Protein AF-A0A3S2PU62-F1 (afdb_monomer_lite)

InterPro domains:
  IPR001392 Clathrin adaptor, mu subunit [PR00314] (13-33)
  IPR001392 Clathrin adaptor, mu subunit [PR00314] (100-127)
  IPR001392 Clathrin adaptor, mu subunit [PR00314] (159-187)
  IPR001392 Clathrin adaptor, mu subunit [PR00314] (233-260)
  IPR001392 Clathrin adaptor, mu subunit [PR00314] (302-317)
  IPR001392 Clathrin adaptor, mu subunit [PR00314] (342-353)
  IPR002110 Ankyrin repeat [PF12796] (490-566)
  IPR002110 Ankyrin repeat [PS50088] (511-543)
  IPR002110 Ankyrin repeat [SM00248] (479-507)
  IPR002110 Ankyrin repeat [SM00248] (511-540)
  IPR002110 Ankyrin repeat [SM00248] (544-573)
  IPR011012 Longin-like domain superfamily [SSF64356] (4-139)
  IPR018240 Clathrin adaptor, mu subunit, conserved site [PS00990] (157-177)
  IPR022775 AP complex, mu/sigma subunit [PF01217] (5-133)
  IPR028565 Mu homology domain [PF00928] (157-422)
  IPR028565 Mu homology domain [PS51072] (168-421)
  IPR036168 AP-2 complex subunit mu, C-terminal superfamily [SSF49447] (157-421)
  IPR036770 Ankyrin repeat-containing domain superfamily [G3DSA:1.25.40.20] (440-600)
  IPR036770 Ankyrin repeat-containing domain superfamily [SSF48403] (446-599)
  IPR050431 Adaptor complexes medium subunit [PTHR10529] (3-421)

Structure (mmCIF, N/CA/C/O backbone):
data_AF-A0A3S2PU62-F1
#
_entry.id   AF-A0A3S2PU62-F1
#
loop_
_atom_site.group_PDB
_atom_site.id
_atom_site.type_symbol
_atom_site.label_atom_id
_atom_site.label_alt_id
_atom_site.label_comp_id
_atom_site.label_asym_id
_atom_site.label_entity_id
_atom_site.label_seq_id
_atom_site.pdbx_PDB_ins_code
_atom_site.Cartn_x
_atom_site.Cartn_y
_atom_site.Cartn_z
_atom_site.occupancy
_atom_site.B_iso_or_equiv
_atom_site.auth_seq_id
_atom_site.auth_comp_id
_atom_site.auth_asym_id
_atom_site.auth_atom_id
_atom_site.pdbx_PDB_model_num
ATOM 1 N N . MET A 1 1 ? 22.203 -14.698 10.685 1.00 58.28 1 MET A N 1
ATOM 2 C CA . MET A 1 1 ? 23.082 -13.552 11.015 1.00 58.28 1 MET A CA 1
ATOM 3 C C . MET A 1 1 ? 22.561 -12.357 10.232 1.00 58.28 1 MET A C 1
ATOM 5 O O . MET A 1 1 ? 22.184 -12.578 9.092 1.00 58.28 1 MET A O 1
ATOM 9 N N . SER A 1 2 ? 22.424 -11.178 10.844 1.00 74.69 2 SER A N 1
ATOM 10 C CA . SER A 1 2 ? 21.531 -10.126 10.309 1.00 74.69 2 SER A CA 1
ATOM 11 C C . SER A 1 2 ? 22.287 -8.848 9.934 1.00 74.69 2 SER A C 1
ATOM 13 O O . SER A 1 2 ? 22.569 -8.650 8.761 1.00 74.69 2 SER A O 1
ATOM 15 N N . ALA A 1 3 ? 22.703 -8.029 10.900 1.00 87.19 3 ALA A N 1
ATOM 16 C CA . ALA A 1 3 ? 23.486 -6.814 10.643 1.00 87.19 3 ALA A CA 1
ATOM 17 C C . ALA A 1 3 ? 24.893 -6.918 11.259 1.00 87.19 3 ALA A C 1
ATOM 19 O O . ALA A 1 3 ? 25.110 -7.693 12.197 1.00 87.19 3 ALA A O 1
ATOM 20 N N . SER A 1 4 ? 25.856 -6.203 10.678 1.00 91.94 4 SER A N 1
ATOM 21 C CA . SER A 1 4 ? 27.205 -5.977 11.215 1.00 91.94 4 SER A CA 1
ATOM 22 C C . SER A 1 4 ? 27.259 -4.657 11.971 1.00 91.94 4 SER A C 1
ATOM 24 O O . SER A 1 4 ? 27.594 -4.624 13.154 1.00 91.94 4 SER A O 1
ATOM 26 N N . ALA A 1 5 ? 26.855 -3.590 11.289 1.00 94.44 5 ALA A N 1
ATOM 27 C CA . ALA A 1 5 ? 26.723 -2.258 11.838 1.00 94.44 5 ALA A CA 1
ATOM 28 C C . ALA A 1 5 ? 25.449 -1.604 11.296 1.00 94.44 5 ALA A C 1
ATOM 30 O O . ALA A 1 5 ? 24.944 -1.976 10.233 1.00 94.44 5 ALA A O 1
ATOM 31 N N . ILE A 1 6 ? 24.926 -0.651 12.058 1.00 95.69 6 ILE A N 1
ATOM 32 C CA . ILE A 1 6 ? 23.770 0.165 11.698 1.00 95.69 6 ILE A CA 1
ATOM 33 C C . ILE A 1 6 ? 24.201 1.625 11.724 1.00 95.69 6 ILE A C 1
ATOM 35 O O . ILE A 1 6 ? 24.865 2.073 12.658 1.00 95.69 6 ILE A O 1
ATOM 39 N N . PHE A 1 7 ? 23.815 2.357 10.690 1.00 96.19 7 PHE A N 1
ATOM 40 C CA . PHE A 1 7 ? 24.093 3.770 10.501 1.00 96.19 7 PHE A CA 1
ATOM 41 C C . PHE A 1 7 ? 22.778 4.509 10.290 1.00 96.19 7 PHE A C 1
ATOM 43 O O . PHE A 1 7 ? 21.889 4.017 9.595 1.00 96.19 7 PHE A O 1
ATOM 50 N N . VAL A 1 8 ? 22.676 5.704 10.859 1.00 96.31 8 VAL A N 1
ATOM 51 C CA . VAL A 1 8 ? 21.640 6.677 10.515 1.00 96.31 8 VAL A CA 1
ATOM 52 C C . VAL A 1 8 ? 22.343 7.854 9.856 1.00 96.31 8 VAL A C 1
ATOM 54 O O . VAL A 1 8 ? 23.250 8.442 10.451 1.00 96.31 8 VAL A O 1
ATOM 57 N N . LEU A 1 9 ? 21.963 8.158 8.620 1.00 95.75 9 LEU A N 1
ATOM 58 C CA . LEU A 1 9 ? 22.548 9.214 7.802 1.00 95.75 9 LEU A CA 1
ATOM 59 C C . LEU A 1 9 ? 21.523 10.318 7.535 1.00 95.75 9 LEU A C 1
ATOM 61 O O . LEU A 1 9 ? 20.321 10.050 7.494 1.00 95.75 9 LEU A O 1
ATOM 65 N N . ASP A 1 10 ? 22.011 11.531 7.294 1.00 94.81 10 ASP A N 1
ATOM 66 C CA . ASP A 1 10 ? 21.214 12.629 6.741 1.00 94.81 10 ASP A CA 1
ATOM 67 C C . ASP A 1 10 ? 21.000 12.473 5.217 1.00 94.81 10 ASP A C 1
ATOM 69 O O . ASP A 1 10 ? 21.518 11.554 4.574 1.00 94.81 10 ASP A O 1
ATOM 73 N N . LEU A 1 11 ? 20.269 13.410 4.600 1.00 92.50 11 LEU A N 1
ATOM 74 C CA . LEU A 1 11 ? 20.054 13.433 3.144 1.00 92.50 11 LEU A CA 1
ATOM 75 C C . LEU A 1 11 ? 21.335 13.622 2.314 1.00 92.50 11 LEU A C 1
ATOM 77 O O . LEU A 1 11 ? 21.320 13.342 1.117 1.00 92.50 11 LEU A O 1
ATOM 81 N N . LYS A 1 12 ? 22.422 14.113 2.919 1.00 91.50 12 LYS A N 1
ATOM 82 C CA . LYS A 1 12 ? 23.720 14.333 2.265 1.00 91.50 12 LYS A CA 1
ATOM 83 C C . LYS A 1 12 ? 24.642 13.116 2.395 1.00 91.50 12 LYS A C 1
ATOM 85 O O . LYS A 1 12 ? 25.729 13.126 1.822 1.00 91.50 12 LYS A O 1
ATOM 90 N N . GLY A 1 13 ? 24.229 12.083 3.132 1.00 90.00 13 GLY A N 1
ATOM 91 C CA . GLY A 1 13 ? 25.027 10.893 3.413 1.00 90.00 13 GLY A CA 1
ATOM 92 C C . GLY A 1 13 ? 25.980 11.036 4.604 1.00 90.00 13 GLY A C 1
ATOM 93 O O . GLY A 1 13 ? 26.817 10.161 4.812 1.00 90.00 13 GLY A O 1
ATOM 94 N N . LYS A 1 14 ? 25.877 12.104 5.405 1.00 93.75 14 LYS A N 1
ATOM 95 C CA . LYS A 1 14 ? 26.666 12.273 6.631 1.00 93.75 14 LYS A CA 1
ATOM 96 C C . LYS A 1 14 ? 26.110 11.375 7.732 1.00 93.75 14 LYS A C 1
ATOM 98 O O . LYS A 1 14 ? 24.913 11.377 8.004 1.00 93.75 14 LYS A O 1
ATOM 103 N N . VAL A 1 15 ? 26.998 10.660 8.419 1.00 95.44 15 VAL A N 1
ATOM 104 C CA . VAL A 1 15 ? 26.646 9.826 9.574 1.00 95.44 15 VAL A CA 1
ATOM 105 C C . VAL A 1 15 ? 26.226 10.703 10.757 1.00 95.44 15 VAL A C 1
ATOM 107 O O . VAL A 1 15 ? 27.033 11.477 11.273 1.00 95.44 15 VAL A O 1
ATOM 110 N N . LEU A 1 16 ? 24.974 10.561 11.199 1.00 94.06 16 LEU A N 1
ATOM 111 C CA . LEU A 1 16 ? 24.447 11.186 12.416 1.00 94.06 16 LEU A CA 1
ATOM 112 C C . LEU A 1 16 ? 24.766 10.336 13.647 1.00 94.06 16 LEU A C 1
ATOM 114 O O . LEU A 1 16 ? 25.272 10.837 14.646 1.00 94.06 16 LEU A O 1
ATOM 118 N N . ILE A 1 17 ? 24.506 9.032 13.551 1.00 95.00 17 ILE A N 1
ATOM 119 C CA . ILE A 1 17 ? 24.846 8.046 14.574 1.00 95.00 17 ILE A CA 1
ATOM 120 C C . ILE A 1 17 ? 25.213 6.723 13.906 1.00 95.00 17 ILE A C 1
ATOM 122 O O . ILE A 1 17 ? 24.682 6.369 12.850 1.00 95.00 17 ILE A O 1
ATOM 126 N N . CYS A 1 18 ? 26.142 5.988 14.509 1.00 94.75 18 CYS A N 1
ATOM 127 C CA . CYS A 1 18 ? 26.511 4.660 14.045 1.00 94.75 18 CYS A CA 1
ATOM 128 C C . CYS A 1 18 ? 26.731 3.716 15.219 1.00 94.75 18 CYS A C 1
ATOM 130 O O . CYS A 1 18 ? 27.251 4.108 16.263 1.00 94.75 18 CYS A O 1
ATOM 132 N N . ARG A 1 19 ? 26.366 2.450 15.029 1.00 94.88 19 ARG A N 1
ATOM 133 C CA . ARG A 1 19 ? 26.606 1.392 16.001 1.00 94.88 19 ARG A CA 1
ATOM 134 C C . ARG A 1 19 ? 27.175 0.165 15.317 1.00 94.88 19 ARG A C 1
ATOM 136 O O . ARG A 1 19 ? 26.592 -0.359 14.373 1.00 94.88 19 ARG A O 1
ATOM 143 N N . ASN A 1 20 ? 28.325 -0.287 15.808 1.00 94.44 20 ASN A N 1
ATOM 144 C CA . ASN A 1 20 ? 28.959 -1.522 15.373 1.00 94.44 20 ASN A CA 1
ATOM 145 C C . ASN A 1 20 ? 28.628 -2.653 16.348 1.00 94.44 20 ASN A C 1
ATOM 147 O O . ASN A 1 20 ? 28.893 -2.512 17.539 1.00 94.44 20 ASN A O 1
ATOM 151 N N . TYR A 1 21 ? 28.113 -3.769 15.836 1.00 93.00 21 TYR A N 1
ATOM 152 C CA . TYR A 1 21 ? 27.770 -4.943 16.639 1.00 93.00 21 TYR A CA 1
ATOM 153 C C . TYR A 1 21 ? 28.777 -6.087 16.496 1.00 93.00 21 TYR A C 1
ATOM 155 O O . TYR A 1 21 ? 28.911 -6.894 17.410 1.00 93.00 21 TYR A O 1
ATOM 163 N N . LYS A 1 22 ? 29.467 -6.200 15.351 1.00 88.44 22 LYS A N 1
ATOM 164 C CA . LYS A 1 22 ? 30.313 -7.371 15.036 1.00 88.44 22 LYS A CA 1
ATOM 165 C C . LYS A 1 22 ? 31.771 -7.061 14.742 1.00 88.44 22 LYS A C 1
ATOM 167 O O . LYS A 1 22 ? 32.606 -7.947 14.898 1.00 88.44 22 LYS A O 1
ATOM 172 N N . GLY A 1 23 ? 32.080 -5.853 14.278 1.00 87.25 23 GLY A N 1
ATOM 173 C CA . GLY A 1 23 ? 33.438 -5.484 13.876 1.00 87.25 23 GLY A CA 1
ATOM 174 C C . GLY A 1 23 ? 33.924 -6.124 12.573 1.00 87.25 23 GLY A C 1
ATOM 175 O O . GLY A 1 23 ? 35.116 -6.067 12.295 1.00 87.25 23 GLY A O 1
ATOM 176 N N . ASP A 1 24 ? 33.045 -6.746 11.781 1.00 88.31 24 ASP A N 1
ATOM 177 C CA . ASP A 1 24 ? 33.414 -7.482 10.563 1.00 88.31 24 ASP A CA 1
ATOM 178 C C . ASP A 1 24 ? 33.298 -6.657 9.264 1.00 88.31 24 ASP A C 1
ATOM 180 O O . ASP A 1 24 ? 33.779 -7.095 8.217 1.00 88.31 24 ASP A O 1
ATOM 184 N N . VAL A 1 25 ? 32.720 -5.455 9.332 1.00 89.19 25 VAL A N 1
ATOM 185 C CA . VAL A 1 25 ? 32.712 -4.439 8.266 1.00 89.19 25 VAL A CA 1
ATOM 186 C C . VAL A 1 25 ? 33.466 -3.203 8.758 1.00 89.19 25 VAL A C 1
ATOM 188 O O . VAL A 1 25 ? 33.337 -2.823 9.925 1.00 89.19 25 VAL A O 1
ATOM 191 N N . ASN A 1 26 ? 34.257 -2.569 7.886 1.00 91.56 26 ASN A N 1
ATOM 192 C CA . ASN A 1 26 ? 34.929 -1.323 8.236 1.00 91.56 26 ASN A CA 1
ATOM 193 C C . ASN A 1 26 ? 33.902 -0.184 8.261 1.00 91.56 26 ASN A C 1
ATOM 195 O O . ASN A 1 26 ? 33.152 0.011 7.309 1.00 91.56 26 ASN A O 1
ATOM 199 N N . MET A 1 27 ? 33.880 0.602 9.338 1.00 91.31 27 MET A N 1
ATOM 200 C CA . MET A 1 27 ? 32.918 1.700 9.481 1.00 91.31 27 MET A CA 1
ATOM 201 C C . MET A 1 27 ? 33.110 2.784 8.409 1.00 91.31 27 MET A C 1
ATOM 203 O O . MET A 1 27 ? 32.145 3.453 8.069 1.00 91.31 27 MET A O 1
ATOM 207 N N . ALA A 1 28 ? 34.314 2.915 7.836 1.00 91.69 28 ALA A N 1
ATOM 208 C CA . ALA A 1 28 ? 34.601 3.836 6.731 1.00 91.69 28 ALA A CA 1
ATOM 209 C C . ALA A 1 28 ? 33.995 3.398 5.381 1.00 91.69 28 ALA A C 1
ATOM 211 O O . ALA A 1 28 ? 33.929 4.189 4.443 1.00 91.69 28 ALA A O 1
ATOM 212 N N . ASP A 1 29 ? 33.520 2.151 5.253 1.00 90.81 29 ASP A N 1
ATOM 213 C CA . ASP A 1 29 ? 32.882 1.695 4.012 1.00 90.81 29 ASP A CA 1
ATOM 214 C C . ASP A 1 29 ? 31.561 2.437 3.738 1.00 90.81 29 ASP A C 1
ATOM 216 O O . ASP A 1 29 ? 31.129 2.496 2.585 1.00 90.81 29 ASP A O 1
ATOM 220 N N . ILE A 1 30 ? 30.956 3.049 4.767 1.00 93.31 30 ILE A N 1
ATOM 221 C CA . ILE A 1 30 ? 29.713 3.823 4.655 1.00 93.31 30 ILE A CA 1
ATOM 222 C C . ILE A 1 30 ? 29.850 5.064 3.766 1.00 93.31 30 ILE A C 1
ATOM 224 O O . ILE A 1 30 ? 28.883 5.431 3.107 1.00 93.31 30 ILE A O 1
ATOM 228 N N . ASP A 1 31 ? 31.043 5.656 3.650 1.00 92.19 31 ASP A N 1
ATOM 229 C CA . ASP A 1 31 ? 31.272 6.859 2.831 1.00 92.19 31 ASP A CA 1
ATOM 230 C C . ASP A 1 31 ? 31.000 6.607 1.337 1.00 92.19 31 ASP A C 1
ATOM 232 O O . ASP A 1 31 ? 30.740 7.524 0.558 1.00 92.19 31 ASP A O 1
ATOM 236 N N . HIS A 1 32 ? 31.014 5.338 0.927 1.00 91.56 32 HIS A N 1
ATOM 237 C CA . HIS A 1 32 ? 30.731 4.920 -0.440 1.00 91.56 32 HIS A CA 1
ATOM 238 C C . HIS A 1 32 ? 29.249 4.654 -0.709 1.00 91.56 32 HIS A C 1
ATOM 240 O O . HIS A 1 32 ? 28.876 4.490 -1.869 1.00 91.56 32 HIS A O 1
ATOM 246 N N . PHE A 1 33 ? 28.407 4.600 0.325 1.00 93.62 33 PHE A N 1
ATOM 247 C CA . PHE A 1 33 ? 26.983 4.310 0.180 1.00 93.62 33 PHE A CA 1
ATOM 248 C C . PHE A 1 33 ? 26.268 5.382 -0.650 1.00 93.62 33 PHE A C 1
ATOM 250 O O . PHE A 1 33 ? 25.608 5.048 -1.632 1.00 93.62 33 PHE A O 1
ATOM 257 N N . MET A 1 34 ? 26.434 6.660 -0.295 1.00 93.69 34 MET A N 1
ATOM 258 C CA . MET A 1 34 ? 25.716 7.754 -0.956 1.00 93.69 34 MET A CA 1
ATOM 259 C C . MET A 1 34 ? 26.108 7.915 -2.438 1.00 93.69 34 MET A C 1
ATOM 261 O O . MET A 1 34 ? 25.203 7.975 -3.268 1.00 93.69 34 MET A O 1
ATOM 265 N N . PRO A 1 35 ? 27.403 7.885 -2.825 1.00 93.19 35 PRO A N 1
ATOM 266 C CA . PRO A 1 35 ? 27.783 7.900 -4.239 1.00 93.19 35 PRO A CA 1
ATOM 267 C C . PRO A 1 35 ? 27.192 6.738 -5.048 1.00 93.19 35 PRO A C 1
ATOM 269 O O . PRO A 1 35 ? 26.751 6.938 -6.175 1.00 93.19 35 PRO A O 1
ATOM 272 N N . LEU A 1 36 ? 27.152 5.527 -4.477 1.00 91.44 36 LEU A N 1
ATOM 273 C CA . LEU A 1 36 ? 26.569 4.359 -5.147 1.00 91.44 36 LEU A CA 1
ATOM 274 C C . LEU A 1 36 ? 25.049 4.473 -5.292 1.00 91.44 36 LEU A C 1
ATOM 276 O O . LEU A 1 36 ? 24.504 4.061 -6.312 1.00 91.44 36 LEU A O 1
ATOM 280 N N . LEU A 1 37 ? 24.371 5.027 -4.284 1.00 92.31 37 LEU A N 1
ATOM 281 C CA . LEU A 1 37 ? 22.935 5.278 -4.340 1.00 92.31 37 LEU A CA 1
ATOM 282 C C . LEU A 1 37 ? 22.598 6.296 -5.436 1.00 92.31 37 LEU A C 1
ATOM 284 O O . LEU A 1 37 ? 21.691 6.045 -6.223 1.00 92.31 37 LEU A O 1
ATOM 288 N N . MET A 1 38 ? 23.359 7.392 -5.524 1.00 90.19 38 MET A N 1
ATOM 289 C CA . MET A 1 38 ? 23.185 8.409 -6.569 1.00 90.19 38 MET A CA 1
ATOM 290 C C . MET A 1 38 ? 23.416 7.828 -7.967 1.00 90.19 38 MET A C 1
ATOM 292 O O . MET A 1 38 ? 22.604 8.044 -8.858 1.00 90.19 38 MET A O 1
ATOM 296 N N . GLN A 1 39 ? 24.466 7.018 -8.142 1.00 90.56 39 GLN A N 1
ATOM 297 C CA . GLN A 1 39 ? 24.719 6.335 -9.411 1.00 90.56 39 GLN A CA 1
ATOM 298 C C . GLN A 1 39 ? 23.547 5.418 -9.812 1.00 90.56 39 GLN A C 1
ATOM 300 O O . GLN A 1 39 ? 23.102 5.444 -10.956 1.00 90.56 39 GLN A O 1
ATOM 305 N N . GLN A 1 40 ? 23.015 4.620 -8.879 1.00 89.50 40 GLN A N 1
ATOM 306 C CA . GLN A 1 40 ? 21.866 3.750 -9.161 1.00 89.50 40 GLN A CA 1
ATOM 307 C C . GLN A 1 40 ? 20.580 4.528 -9.451 1.00 89.50 40 GLN A C 1
ATOM 309 O O . GLN A 1 40 ? 19.751 4.062 -10.231 1.00 89.50 40 GLN A O 1
ATOM 314 N N . GLU A 1 41 ? 20.392 5.686 -8.822 1.00 89.69 41 GLU A N 1
ATOM 315 C CA . GLU A 1 41 ? 19.263 6.578 -9.084 1.00 89.69 41 GLU A CA 1
ATOM 316 C C . GLU A 1 41 ? 19.346 7.181 -10.494 1.00 89.69 41 GLU A C 1
ATOM 318 O O . GLU A 1 41 ? 18.356 7.138 -11.223 1.00 89.69 41 GLU A O 1
ATOM 323 N N . GLU A 1 42 ? 20.530 7.631 -10.923 1.00 90.44 42 GLU A N 1
ATOM 324 C CA . GLU A 1 42 ? 20.784 8.135 -12.283 1.00 90.44 42 GLU A CA 1
ATOM 325 C C . GLU A 1 42 ? 20.606 7.052 -13.359 1.00 90.44 42 GLU A C 1
ATOM 327 O O . GLU A 1 42 ? 20.050 7.310 -14.426 1.00 90.44 42 GLU A O 1
ATOM 332 N N . GLU A 1 43 ? 21.026 5.818 -13.071 1.00 89.69 43 GLU A N 1
ATOM 333 C CA . GLU A 1 43 ? 20.839 4.661 -13.956 1.00 89.69 43 GLU A CA 1
ATOM 334 C C . GLU A 1 43 ? 19.390 4.121 -13.944 1.00 89.69 43 GLU A C 1
ATOM 336 O O . GLU A 1 43 ? 19.055 3.230 -14.727 1.00 89.69 43 GLU A O 1
ATOM 341 N N . GLY A 1 44 ? 18.516 4.629 -13.062 1.00 86.56 44 GLY A N 1
ATOM 342 C CA . GLY A 1 44 ? 17.138 4.152 -12.893 1.00 86.56 44 GLY A CA 1
ATOM 343 C C . GLY A 1 44 ? 17.026 2.754 -12.263 1.00 86.56 44 GLY A C 1
ATOM 344 O O . GLY A 1 44 ? 15.976 2.116 -12.339 1.00 86.56 44 GLY A O 1
ATOM 345 N N . MET A 1 45 ? 18.098 2.271 -11.633 1.00 86.19 45 MET A N 1
ATOM 346 C CA . MET A 1 45 ? 18.262 0.927 -11.070 1.00 86.19 45 MET A CA 1
ATOM 347 C C . MET A 1 45 ? 18.265 0.948 -9.534 1.00 86.19 45 MET A C 1
ATOM 349 O O . MET A 1 45 ? 19.070 0.272 -8.889 1.00 86.19 45 MET A O 1
ATOM 353 N N . ILE A 1 46 ? 17.361 1.724 -8.928 1.00 87.69 46 ILE A N 1
ATOM 354 C CA . ILE A 1 46 ? 17.265 1.844 -7.467 1.00 87.69 46 ILE A CA 1
ATOM 355 C C . ILE A 1 46 ? 16.949 0.477 -6.855 1.00 87.69 46 ILE A C 1
ATOM 357 O O . ILE A 1 46 ? 15.882 -0.100 -7.079 1.00 87.69 46 ILE A O 1
ATOM 361 N N . CYS A 1 47 ? 17.866 -0.013 -6.024 1.00 87.12 47 CYS A N 1
ATOM 362 C CA . CYS A 1 47 ? 17.699 -1.246 -5.275 1.00 87.12 47 CYS A CA 1
ATOM 363 C C . CYS A 1 47 ? 17.790 -0.970 -3.764 1.00 87.12 47 CYS A C 1
ATOM 365 O O . CYS A 1 47 ? 18.723 -0.296 -3.315 1.00 87.12 47 CYS A O 1
ATOM 367 N N . PRO A 1 48 ? 16.891 -1.539 -2.936 1.00 90.94 48 PRO A N 1
ATOM 368 C CA . PRO A 1 48 ? 17.007 -1.463 -1.477 1.00 90.94 48 PRO A CA 1
ATOM 369 C C . PRO A 1 48 ? 18.307 -2.073 -0.924 1.00 90.94 48 PRO A C 1
ATOM 371 O O . PRO A 1 48 ? 18.685 -1.789 0.217 1.00 90.94 48 PRO A O 1
ATOM 374 N N . VAL A 1 49 ? 18.972 -2.933 -1.707 1.00 92.56 49 VAL A N 1
ATOM 375 C CA . VAL A 1 49 ? 20.261 -3.548 -1.379 1.00 92.56 49 VAL A CA 1
ATOM 376 C C . VAL A 1 49 ? 21.315 -3.085 -2.379 1.00 92.56 49 VAL A C 1
ATOM 378 O O . VAL A 1 49 ? 21.231 -3.390 -3.568 1.00 92.56 49 VAL A O 1
ATOM 381 N N . ILE A 1 50 ? 22.352 -2.420 -1.880 1.00 92.25 50 ILE A N 1
ATOM 382 C CA . ILE A 1 50 ? 23.515 -1.996 -2.663 1.00 92.25 50 ILE A CA 1
ATOM 383 C C . ILE A 1 50 ? 24.692 -2.889 -2.287 1.00 92.25 50 ILE A C 1
ATOM 385 O O . ILE A 1 50 ? 24.916 -3.167 -1.113 1.00 92.25 50 ILE A O 1
ATOM 389 N N . THR A 1 51 ? 25.453 -3.367 -3.269 1.00 90.81 51 THR A N 1
ATOM 390 C CA . THR A 1 51 ? 26.612 -4.238 -3.026 1.00 90.81 51 THR A CA 1
ATOM 391 C C . THR A 1 51 ? 27.879 -3.598 -3.564 1.00 90.81 51 THR A C 1
ATOM 393 O O . THR A 1 51 ? 27.912 -3.145 -4.705 1.00 90.81 51 THR A O 1
ATOM 396 N N . ARG A 1 52 ? 28.939 -3.608 -2.754 1.00 88.69 52 ARG A N 1
ATOM 397 C CA . ARG A 1 52 ? 30.280 -3.165 -3.132 1.00 88.69 52 ARG A CA 1
ATOM 398 C C . ARG A 1 52 ? 31.305 -4.180 -2.647 1.00 88.69 52 ARG A C 1
ATOM 400 O O . ARG A 1 52 ? 31.563 -4.294 -1.449 1.00 88.69 52 ARG A O 1
ATOM 407 N N . GLY A 1 53 ? 31.928 -4.893 -3.582 1.00 88.44 53 GLY A N 1
ATOM 408 C CA . GLY A 1 53 ? 32.873 -5.958 -3.248 1.00 88.44 53 GLY A CA 1
ATOM 409 C C . GLY A 1 53 ? 32.210 -7.002 -2.348 1.00 88.44 53 GLY A C 1
ATOM 410 O O . GLY A 1 53 ? 31.246 -7.639 -2.760 1.00 88.44 53 GLY A O 1
ATOM 411 N N . ASN A 1 54 ? 32.699 -7.126 -1.113 1.00 88.94 54 ASN A N 1
ATOM 412 C CA . ASN A 1 54 ? 32.176 -8.072 -0.122 1.00 88.94 54 ASN A CA 1
ATOM 413 C C . ASN A 1 54 ? 31.210 -7.436 0.890 1.00 88.94 54 ASN A C 1
ATOM 415 O O . ASN A 1 54 ? 30.789 -8.124 1.812 1.00 88.94 54 ASN A O 1
ATOM 419 N N . VAL A 1 55 ? 30.895 -6.142 0.771 1.00 92.88 55 VAL A N 1
ATOM 420 C CA . VAL A 1 55 ? 30.003 -5.428 1.695 1.00 92.88 55 VAL A CA 1
ATOM 421 C C . VAL A 1 55 ? 28.665 -5.160 1.015 1.00 92.88 55 VAL A C 1
ATOM 423 O O . VAL A 1 55 ? 28.600 -4.671 -0.114 1.00 92.88 55 VAL A O 1
ATOM 426 N N . HIS A 1 56 ? 27.591 -5.466 1.731 1.00 93.06 56 HIS A N 1
ATOM 427 C CA . HIS A 1 56 ? 26.215 -5.216 1.335 1.00 93.06 56 HIS A CA 1
ATOM 428 C C . HIS A 1 56 ? 25.609 -4.151 2.253 1.00 93.06 56 HIS A C 1
ATOM 430 O O . HIS A 1 56 ? 25.700 -4.258 3.478 1.00 93.06 56 HIS A O 1
ATOM 436 N N . PHE A 1 57 ? 24.971 -3.150 1.654 1.00 94.69 57 PHE A N 1
ATOM 437 C CA . PHE A 1 57 ? 24.243 -2.072 2.311 1.00 94.69 57 PHE A CA 1
ATOM 438 C C . PHE A 1 57 ? 22.746 -2.308 2.112 1.00 94.69 57 PHE A C 1
ATOM 440 O O . PHE A 1 57 ? 22.248 -2.249 0.989 1.00 94.69 57 PHE A O 1
ATOM 447 N N . MET A 1 58 ? 22.027 -2.588 3.193 1.00 95.19 58 MET A N 1
ATOM 448 C CA . MET A 1 58 ? 20.570 -2.706 3.204 1.00 95.19 58 MET A CA 1
ATOM 449 C C . MET A 1 58 ? 20.014 -1.433 3.820 1.00 95.19 58 MET A C 1
ATOM 451 O O . MET A 1 58 ? 20.328 -1.137 4.971 1.00 95.19 58 MET A O 1
ATOM 455 N N . TRP A 1 59 ? 19.222 -0.670 3.075 1.00 95.31 59 TRP A N 1
ATOM 456 C CA . TRP A 1 59 ? 18.813 0.657 3.522 1.00 95.31 59 TRP A CA 1
ATOM 457 C C . TRP A 1 59 ? 17.314 0.894 3.390 1.00 95.31 59 TRP A C 1
ATOM 459 O O . TRP A 1 59 ? 16.644 0.335 2.522 1.00 95.31 59 TRP A O 1
ATOM 469 N N . ILE A 1 60 ? 16.798 1.752 4.264 1.00 96.44 60 ILE A N 1
ATOM 470 C CA . ILE A 1 60 ? 15.468 2.347 4.150 1.00 96.44 60 ILE A CA 1
ATOM 471 C C . ILE A 1 60 ? 15.593 3.864 4.274 1.00 96.44 60 ILE A C 1
ATOM 473 O O . ILE A 1 60 ? 16.492 4.370 4.948 1.00 96.44 60 ILE A O 1
ATOM 477 N N . LYS A 1 61 ? 14.678 4.591 3.636 1.00 94.19 61 LYS A N 1
ATOM 478 C CA . LYS A 1 61 ? 14.539 6.040 3.795 1.00 94.19 61 LYS A CA 1
ATOM 479 C C . LYS A 1 61 ? 13.297 6.339 4.620 1.00 94.19 61 LYS A C 1
ATOM 481 O O . LYS A 1 61 ? 12.216 5.844 4.302 1.00 94.19 61 LYS A O 1
ATOM 486 N N . HIS A 1 62 ? 13.455 7.146 5.659 1.00 94.06 62 HIS A N 1
ATOM 487 C CA . HIS A 1 62 ? 12.362 7.643 6.484 1.00 94.06 62 HIS A CA 1
ATOM 488 C C . HIS A 1 62 ? 12.519 9.152 6.640 1.00 94.06 62 HIS A C 1
ATOM 490 O O . HIS A 1 62 ? 13.539 9.608 7.145 1.00 94.06 62 HIS A O 1
ATOM 496 N N . SER A 1 63 ? 11.531 9.926 6.188 1.00 91.00 63 SER A N 1
ATOM 497 C CA . SER A 1 63 ? 11.602 11.394 6.183 1.00 91.00 63 SER A CA 1
ATOM 498 C C . SER A 1 63 ? 12.898 11.897 5.513 1.00 91.00 63 SER A C 1
ATOM 500 O O . SER A 1 63 ? 13.140 11.611 4.336 1.00 91.00 63 SER A O 1
ATOM 502 N N . ASN A 1 64 ? 13.735 12.622 6.254 1.00 91.56 64 ASN A N 1
ATOM 503 C CA . ASN A 1 64 ? 15.043 13.145 5.860 1.00 91.56 64 ASN A CA 1
ATOM 504 C C . ASN A 1 64 ? 16.227 12.261 6.308 1.00 91.56 64 ASN A C 1
ATOM 506 O O . ASN A 1 64 ? 17.368 12.715 6.278 1.00 91.56 64 ASN A O 1
ATOM 510 N N . LEU A 1 65 ? 15.976 11.010 6.701 1.00 94.69 65 LEU A N 1
ATOM 511 C CA . LEU A 1 65 ? 16.986 10.081 7.203 1.00 94.69 65 LEU A CA 1
ATOM 512 C C . LEU A 1 65 ? 17.128 8.842 6.317 1.00 94.69 65 LEU A C 1
ATOM 514 O O . LEU A 1 65 ? 16.142 8.288 5.819 1.00 94.69 65 LEU A O 1
ATOM 518 N N . TYR A 1 66 ? 18.360 8.349 6.205 1.00 95.88 66 TYR A N 1
ATOM 519 C CA . TYR A 1 66 ? 18.654 7.007 5.711 1.00 95.88 66 TYR A CA 1
ATOM 520 C C . TYR A 1 66 ? 19.083 6.118 6.871 1.00 95.88 66 TYR A C 1
ATOM 522 O O . TYR A 1 66 ? 20.050 6.421 7.564 1.00 95.88 66 TYR A O 1
ATOM 530 N N . LEU A 1 67 ? 18.397 4.996 7.066 1.00 96.38 67 LEU A N 1
ATOM 531 C CA . LEU A 1 67 ? 18.833 3.964 7.998 1.00 96.38 67 LEU A CA 1
ATOM 532 C C . LEU A 1 67 ? 19.479 2.848 7.184 1.00 96.38 67 LEU A C 1
ATOM 534 O O . LEU A 1 67 ? 18.811 2.218 6.364 1.00 96.38 67 LEU A O 1
ATOM 538 N N . VAL A 1 68 ? 20.771 2.621 7.401 1.00 96.31 68 VAL A N 1
ATOM 539 C CA . VAL A 1 68 ? 21.598 1.700 6.616 1.00 96.31 68 VAL A CA 1
ATOM 540 C C . VAL A 1 68 ? 22.170 0.627 7.530 1.00 96.31 68 VAL A C 1
ATOM 542 O O . VAL A 1 68 ? 22.898 0.920 8.473 1.00 96.31 68 VAL A O 1
ATOM 545 N N . ALA A 1 69 ? 21.878 -0.633 7.234 1.00 95.81 69 ALA A N 1
ATOM 546 C CA . ALA A 1 69 ? 22.516 -1.784 7.850 1.00 95.81 69 ALA A CA 1
ATOM 547 C C . ALA A 1 69 ? 23.575 -2.356 6.903 1.00 95.81 69 ALA A C 1
ATOM 549 O O . ALA A 1 69 ? 23.290 -2.646 5.740 1.00 95.81 69 ALA A O 1
ATOM 550 N N . THR A 1 70 ? 24.793 -2.551 7.401 1.00 95.00 70 THR A N 1
ATOM 551 C CA . THR A 1 70 ? 25.880 -3.164 6.633 1.00 95.00 70 THR A CA 1
ATOM 552 C C . THR A 1 70 ? 26.066 -4.624 7.014 1.00 95.00 70 THR A C 1
ATOM 554 O O . THR A 1 70 ? 25.829 -5.036 8.152 1.00 95.00 70 THR A O 1
ATOM 557 N N . THR A 1 71 ? 26.499 -5.443 6.061 1.00 93.81 71 THR A N 1
ATOM 558 C CA . THR A 1 71 ? 26.899 -6.828 6.317 1.00 93.81 71 THR A CA 1
ATOM 559 C C . THR A 1 71 ? 27.907 -7.302 5.278 1.00 93.81 71 THR A C 1
ATOM 561 O O . THR A 1 71 ? 27.866 -6.865 4.135 1.00 93.81 71 THR A O 1
ATOM 564 N N . ASN A 1 72 ? 28.802 -8.210 5.662 1.00 91.81 72 ASN A N 1
ATOM 565 C CA . ASN A 1 72 ? 29.761 -8.852 4.757 1.00 91.81 72 ASN A CA 1
ATOM 566 C C . ASN A 1 72 ? 29.428 -10.325 4.446 1.00 91.81 72 ASN A C 1
ATOM 568 O O . ASN A 1 72 ? 30.203 -11.032 3.804 1.00 91.81 72 ASN A O 1
ATOM 572 N N . LYS A 1 73 ? 28.309 -10.825 4.978 1.00 88.31 73 LYS A N 1
ATOM 573 C CA . LYS A 1 73 ? 27.882 -12.226 4.894 1.00 88.31 73 LYS A CA 1
ATOM 574 C C . LYS A 1 73 ? 26.520 -12.311 4.225 1.00 88.31 73 LYS A C 1
ATOM 576 O O . LYS A 1 73 ? 25.784 -11.329 4.160 1.00 88.31 73 LYS A O 1
ATOM 581 N N . ASN A 1 74 ? 26.156 -13.526 3.816 1.00 89.31 74 ASN A N 1
ATOM 582 C CA . ASN A 1 74 ? 24.795 -13.852 3.404 1.00 89.31 74 ASN A CA 1
ATOM 583 C C . ASN A 1 74 ? 23.846 -13.775 4.612 1.00 89.31 74 ASN A C 1
ATOM 585 O O . ASN A 1 74 ? 23.610 -14.760 5.320 1.00 89.31 74 ASN A O 1
ATOM 589 N N . SER A 1 75 ? 23.381 -12.563 4.890 1.00 86.19 75 SER A N 1
ATOM 590 C CA . SER A 1 75 ? 22.496 -12.254 6.000 1.00 86.19 75 SER A CA 1
ATOM 591 C C . SER A 1 75 ? 21.038 -12.337 5.575 1.00 86.19 75 SER A C 1
ATOM 593 O O . SER A 1 75 ? 20.693 -12.117 4.416 1.00 86.19 75 SER A O 1
ATOM 595 N N . ASN A 1 76 ? 20.154 -12.642 6.527 1.00 91.50 76 ASN A N 1
ATOM 596 C CA . ASN A 1 76 ? 18.726 -12.663 6.239 1.00 91.50 76 ASN A CA 1
ATOM 597 C C . ASN A 1 76 ? 18.218 -11.223 6.049 1.00 91.50 76 ASN A C 1
ATOM 599 O O . ASN A 1 76 ? 17.958 -10.523 7.028 1.00 91.50 76 ASN A O 1
ATOM 603 N N . ALA A 1 77 ? 18.063 -10.807 4.791 1.00 91.69 77 ALA A N 1
ATOM 604 C CA . ALA A 1 77 ? 17.610 -9.469 4.436 1.00 91.69 77 ALA A CA 1
ATOM 605 C C . ALA A 1 77 ? 16.236 -9.136 5.037 1.00 91.69 77 ALA A C 1
ATOM 607 O O . ALA A 1 77 ? 16.039 -8.023 5.517 1.00 91.69 77 ALA A O 1
ATOM 608 N N . SER A 1 78 ? 15.300 -10.094 5.098 1.00 93.06 78 SER A N 1
ATOM 609 C CA . SER A 1 78 ? 13.966 -9.829 5.654 1.00 93.06 78 SER A CA 1
ATOM 610 C C . SER A 1 78 ? 14.028 -9.479 7.141 1.00 93.06 78 SER A C 1
ATOM 612 O O . SER A 1 78 ? 13.302 -8.599 7.592 1.00 93.06 78 SER A O 1
ATOM 614 N N . LEU A 1 79 ? 14.921 -10.129 7.895 1.00 93.31 79 LEU A N 1
ATOM 615 C CA . LEU A 1 79 ? 15.150 -9.825 9.309 1.00 93.31 79 LEU A CA 1
ATOM 616 C C . LEU A 1 79 ? 15.746 -8.424 9.487 1.00 93.31 79 LEU A C 1
ATOM 618 O O . LEU A 1 79 ? 15.327 -7.697 10.381 1.00 93.31 79 LEU A O 1
ATOM 622 N N . VAL A 1 80 ? 16.688 -8.035 8.623 1.00 94.06 80 VAL A N 1
ATOM 623 C CA . VAL A 1 80 ? 17.297 -6.698 8.654 1.00 94.06 80 VAL A CA 1
ATOM 624 C C . VAL A 1 80 ? 16.261 -5.622 8.342 1.00 94.06 80 VAL A C 1
ATOM 626 O O . VAL A 1 80 ? 16.118 -4.696 9.129 1.00 94.06 80 VAL A O 1
ATOM 629 N N . TYR A 1 81 ? 15.481 -5.759 7.267 1.00 95.31 81 TYR A N 1
ATOM 630 C CA . TYR A 1 81 ? 14.437 -4.780 6.945 1.00 95.31 81 TYR A CA 1
ATOM 631 C C . TYR A 1 81 ? 13.355 -4.710 8.017 1.00 95.31 81 TYR A C 1
ATOM 633 O O . TYR A 1 81 ? 12.978 -3.615 8.423 1.00 95.31 81 TYR A O 1
ATOM 641 N N . SER A 1 82 ? 12.888 -5.858 8.520 1.00 93.38 82 SER A N 1
ATOM 642 C CA . SER A 1 82 ? 11.919 -5.883 9.619 1.00 93.38 82 SER A CA 1
ATOM 643 C C . SER A 1 82 ? 12.461 -5.165 10.853 1.00 93.38 82 SER A C 1
ATOM 645 O O . SER A 1 82 ? 11.713 -4.446 11.509 1.00 93.38 82 SER A O 1
ATOM 647 N N . PHE A 1 83 ? 13.751 -5.328 11.154 1.00 94.75 83 PHE A N 1
ATOM 648 C CA . PHE A 1 83 ? 14.399 -4.612 12.244 1.00 94.75 83 PHE A CA 1
ATOM 649 C C . PHE A 1 83 ? 14.517 -3.112 11.963 1.00 94.75 83 PHE A C 1
ATOM 651 O O . PHE A 1 83 ? 14.195 -2.326 12.841 1.00 94.75 83 PHE A O 1
ATOM 658 N N . LEU A 1 84 ? 14.922 -2.694 10.759 1.00 95.38 84 LEU A N 1
ATOM 659 C CA . LEU A 1 84 ? 15.036 -1.274 10.406 1.00 95.38 84 LEU A CA 1
ATOM 660 C C . LEU A 1 84 ? 13.684 -0.551 10.503 1.00 95.38 84 LEU A C 1
ATOM 662 O O . LEU A 1 84 ? 13.616 0.540 11.063 1.00 95.38 84 LEU A O 1
ATOM 666 N N . TYR A 1 85 ? 12.597 -1.168 10.030 1.00 95.44 85 TYR A N 1
ATOM 667 C CA . TYR A 1 85 ? 11.252 -0.612 10.212 1.00 95.44 85 TYR A CA 1
ATOM 668 C C . TYR A 1 85 ? 10.834 -0.581 11.684 1.00 95.44 85 TYR A C 1
ATOM 670 O O . TYR A 1 85 ? 10.235 0.400 12.119 1.00 95.44 85 TYR A O 1
ATOM 678 N N . LYS A 1 86 ? 11.183 -1.610 12.466 1.00 93.88 86 LYS A N 1
ATOM 679 C CA . LYS A 1 86 ? 10.892 -1.625 13.904 1.00 93.88 86 LYS A CA 1
ATOM 680 C C . LYS A 1 86 ? 11.709 -0.584 14.674 1.00 93.88 86 LYS A C 1
ATOM 682 O O . LYS A 1 86 ? 11.197 0.017 15.607 1.00 93.88 86 LYS A O 1
ATOM 687 N N . LEU A 1 87 ? 12.946 -0.325 14.258 1.00 94.44 87 LEU A N 1
ATOM 688 C CA . LEU A 1 87 ? 13.807 0.720 14.805 1.00 94.44 87 LEU A CA 1
ATOM 689 C C . LEU A 1 87 ? 13.197 2.107 14.569 1.00 94.44 87 LEU A C 1
ATOM 691 O O . LEU A 1 87 ? 13.128 2.905 15.499 1.00 94.44 87 LEU A O 1
ATOM 695 N N . VAL A 1 88 ? 12.689 2.359 13.356 1.00 95.25 88 VAL A N 1
ATOM 696 C CA . VAL A 1 88 ? 11.915 3.572 13.044 1.00 95.25 88 VAL A CA 1
ATOM 697 C C . VAL A 1 88 ? 10.697 3.681 13.957 1.00 95.25 88 VAL A C 1
ATOM 699 O O . VAL A 1 88 ? 10.514 4.719 14.575 1.00 95.25 88 VAL A O 1
ATOM 702 N N . GLU A 1 89 ? 9.904 2.615 14.095 1.00 93.00 89 GLU A N 1
ATOM 703 C CA . GLU A 1 89 ? 8.715 2.597 14.961 1.00 93.00 89 GLU A CA 1
ATOM 704 C C . GLU A 1 89 ? 9.060 2.935 16.422 1.00 93.00 89 GLU A C 1
ATOM 706 O O . GLU A 1 89 ? 8.439 3.819 17.008 1.00 93.00 89 GLU A O 1
ATOM 711 N N . VAL A 1 90 ? 10.095 2.303 16.991 1.00 92.62 90 VAL A N 1
ATOM 712 C CA . VAL A 1 90 ? 10.555 2.575 18.363 1.00 92.62 90 VAL A CA 1
ATOM 713 C C . VAL A 1 90 ? 11.007 4.029 18.505 1.00 92.62 90 VAL A C 1
ATOM 715 O O . VAL A 1 90 ? 10.586 4.706 19.440 1.00 92.62 90 VAL A O 1
ATOM 718 N N . PHE A 1 91 ? 11.812 4.549 17.577 1.00 93.38 91 PHE A N 1
ATOM 719 C CA . PHE A 1 91 ? 12.248 5.946 17.628 1.00 93.38 91 PHE A CA 1
ATOM 720 C C . PHE A 1 91 ? 11.087 6.931 17.478 1.00 93.38 91 PHE A C 1
ATOM 722 O O . PHE A 1 91 ? 11.031 7.912 18.215 1.00 93.38 91 PHE A O 1
ATOM 729 N N . THR A 1 92 ? 10.130 6.668 16.586 1.00 92.12 92 THR A N 1
ATOM 730 C CA . THR A 1 92 ? 8.924 7.492 16.451 1.00 92.12 92 THR A CA 1
ATOM 731 C C . THR A 1 92 ? 8.090 7.471 17.734 1.00 92.12 92 THR A C 1
ATOM 733 O O . THR A 1 92 ? 7.574 8.509 18.132 1.00 92.12 92 THR A O 1
ATOM 736 N N . GLU A 1 93 ? 7.985 6.345 18.441 1.00 89.75 93 GLU A N 1
ATOM 737 C CA . GLU A 1 93 ? 7.260 6.297 19.718 1.00 89.75 93 GLU A CA 1
ATOM 738 C C . GLU A 1 93 ? 7.976 7.032 20.861 1.00 89.75 93 GLU A C 1
ATOM 740 O O . GLU A 1 93 ? 7.313 7.622 21.715 1.00 89.75 93 GLU A O 1
ATOM 745 N N . TYR A 1 94 ? 9.312 7.040 20.875 1.00 89.50 94 TYR A N 1
ATOM 746 C CA . TYR A 1 94 ? 10.096 7.799 21.854 1.00 89.50 94 TYR A CA 1
ATOM 747 C C . TYR A 1 94 ? 10.089 9.305 21.561 1.00 89.50 94 TYR A C 1
ATOM 749 O O . TYR A 1 94 ? 9.880 10.110 22.468 1.00 89.50 94 TYR A O 1
ATOM 757 N N . PHE A 1 95 ? 10.310 9.705 20.309 1.00 89.44 95 PHE A N 1
ATOM 758 C CA . PHE A 1 95 ? 10.547 11.107 19.940 1.00 89.44 95 PHE A CA 1
ATOM 759 C C . PHE A 1 95 ? 9.323 11.808 19.338 1.00 89.44 95 PHE A C 1
ATOM 761 O O . PHE A 1 95 ? 9.358 13.018 19.136 1.00 89.44 95 PHE A O 1
ATOM 768 N N . LYS A 1 96 ? 8.221 11.082 19.096 1.00 88.06 96 LYS A N 1
ATOM 769 C CA . LYS A 1 96 ? 7.012 11.488 18.342 1.00 88.06 96 LYS A CA 1
ATOM 770 C C . LYS A 1 96 ? 7.260 11.705 16.851 1.00 88.06 96 LYS A C 1
ATOM 772 O O . LYS A 1 96 ? 6.491 11.205 16.036 1.00 88.06 96 LYS A O 1
ATOM 777 N N . GLU A 1 97 ? 8.329 12.409 16.505 1.00 89.38 97 GLU A N 1
ATOM 778 C CA . GLU A 1 97 ? 8.777 12.650 15.136 1.00 89.38 97 GLU A CA 1
ATOM 779 C C . GLU A 1 97 ? 10.239 12.218 15.001 1.00 89.38 97 GLU A C 1
ATOM 781 O O . GLU A 1 97 ? 11.068 12.473 15.878 1.00 89.38 97 GLU A O 1
ATOM 786 N N . LEU A 1 98 ? 10.546 11.503 13.917 1.00 92.00 98 LEU A N 1
ATOM 787 C CA . LEU A 1 98 ? 11.881 10.983 13.643 1.00 92.00 98 LEU A CA 1
ATOM 788 C C . LEU A 1 98 ? 12.518 11.783 12.505 1.00 92.00 98 LEU A C 1
ATOM 790 O O . LEU A 1 98 ? 12.293 11.497 11.327 1.00 92.00 98 LEU A O 1
ATOM 794 N N . GLU A 1 99 ? 13.323 12.769 12.889 1.00 93.31 99 GLU A N 1
ATOM 795 C CA . GLU A 1 99 ? 14.072 13.646 11.992 1.00 93.31 99 GLU A CA 1
ATOM 796 C C . GLU A 1 99 ? 15.540 13.753 12.435 1.00 93.31 99 GLU A C 1
ATOM 798 O O . GLU A 1 99 ? 15.951 13.181 13.448 1.00 93.31 99 GLU A O 1
ATOM 803 N N . GLU A 1 100 ? 16.348 14.484 11.666 1.00 91.25 100 GLU A N 1
ATOM 804 C CA . GLU A 1 100 ? 17.755 14.751 11.986 1.00 91.25 100 GLU A CA 1
ATOM 805 C C . GLU A 1 100 ? 17.937 15.384 13.375 1.00 91.25 100 GLU A C 1
ATOM 807 O O . GLU A 1 100 ? 18.783 14.920 14.143 1.00 91.25 100 GLU A O 1
ATOM 812 N N . GLU A 1 101 ? 17.116 16.379 13.724 1.00 89.56 101 GLU A N 1
ATOM 813 C CA . GLU A 1 101 ? 17.163 17.054 15.030 1.00 89.56 101 GLU A CA 1
ATOM 814 C C . GLU A 1 101 ? 16.863 16.074 16.173 1.00 89.56 101 GLU A C 1
ATOM 816 O O . GLU A 1 101 ? 17.602 16.022 17.157 1.00 89.56 101 GLU A O 1
ATOM 821 N N . SER A 1 102 ? 15.865 15.196 15.998 1.00 90.75 102 SER A N 1
ATOM 822 C CA . SER A 1 102 ? 15.491 14.182 16.993 1.00 90.75 102 SER A CA 1
ATOM 823 C C . SER A 1 102 ? 16.665 13.276 17.375 1.00 90.75 102 SER A C 1
ATOM 825 O O . SER A 1 102 ? 16.817 12.929 18.546 1.00 90.75 102 SER A O 1
ATOM 827 N N . ILE A 1 103 ? 17.505 12.893 16.407 1.00 90.62 103 ILE A N 1
ATOM 828 C CA . ILE A 1 103 ? 18.677 12.038 16.647 1.00 90.62 103 ILE A CA 1
ATOM 829 C C . ILE A 1 103 ? 19.813 12.817 17.315 1.00 90.62 103 ILE A C 1
ATOM 831 O O . ILE A 1 103 ? 20.460 12.286 18.220 1.00 90.62 103 ILE A O 1
ATOM 835 N N . GLN A 1 104 ? 20.059 14.060 16.890 1.00 89.69 104 GLN A N 1
ATOM 836 C CA . GLN A 1 104 ? 21.137 14.890 17.437 1.00 89.69 104 GLN A CA 1
ATOM 837 C C . GLN A 1 104 ? 20.867 15.288 18.892 1.00 89.69 104 GLN A C 1
ATOM 839 O O . GLN A 1 104 ? 21.762 15.171 19.730 1.00 89.69 104 GLN A O 1
ATOM 844 N N . ASP A 1 105 ? 19.631 15.671 19.212 1.00 89.06 105 ASP A N 1
ATOM 845 C CA . ASP A 1 105 ? 19.252 16.115 20.556 1.00 89.06 105 ASP A CA 1
ATOM 846 C C . ASP A 1 105 ? 19.180 14.957 21.563 1.00 89.06 105 ASP A C 1
ATOM 848 O O . ASP A 1 105 ? 19.441 15.144 22.752 1.00 89.06 105 ASP A O 1
ATOM 852 N N . ASN A 1 106 ? 18.875 13.739 21.098 1.00 90.19 106 ASN A N 1
ATOM 853 C CA . ASN A 1 106 ? 18.651 12.568 21.954 1.00 90.19 106 ASN A CA 1
ATOM 854 C C . ASN A 1 106 ? 19.729 11.477 21.818 1.00 90.19 106 ASN A C 1
ATOM 856 O O . ASN A 1 106 ? 19.466 10.314 22.132 1.00 90.19 106 ASN A O 1
ATOM 860 N N . PHE A 1 107 ? 20.946 11.819 21.378 1.00 90.12 107 PHE A N 1
ATOM 861 C CA . PHE A 1 107 ? 21.988 10.836 21.037 1.00 90.12 107 PHE A CA 1
ATOM 862 C C . PHE A 1 107 ? 22.281 9.808 22.147 1.00 90.12 107 PHE A C 1
ATOM 864 O O . PHE A 1 107 ? 22.543 8.647 21.842 1.00 90.12 107 PHE A O 1
ATOM 871 N N . VAL A 1 108 ? 22.208 10.201 23.427 1.00 90.12 108 VAL A N 1
ATOM 872 C CA . VAL A 1 108 ? 22.427 9.300 24.577 1.00 90.12 108 VAL A CA 1
ATOM 873 C C . VAL A 1 108 ? 21.392 8.175 24.592 1.00 90.12 108 VAL A C 1
ATOM 875 O O . VAL A 1 108 ? 21.756 7.003 24.577 1.00 90.12 108 VAL A O 1
ATOM 878 N N . VAL A 1 109 ? 20.107 8.536 24.533 1.00 90.44 109 VAL A N 1
ATOM 879 C CA . VAL A 1 109 ? 18.990 7.581 24.531 1.00 90.44 109 VAL A CA 1
ATOM 880 C C . VAL A 1 109 ? 19.037 6.710 23.278 1.00 90.44 109 VAL A C 1
ATOM 882 O O . VAL A 1 109 ? 18.775 5.515 23.349 1.00 90.44 109 VAL A O 1
ATOM 885 N N . VAL A 1 110 ? 19.412 7.277 22.127 1.00 92.50 110 VAL A N 1
ATOM 886 C CA . VAL A 1 110 ? 19.543 6.507 20.882 1.00 92.50 110 VAL A CA 1
ATOM 887 C C . VAL A 1 110 ? 20.634 5.436 20.997 1.00 92.50 110 VAL A C 1
ATOM 889 O O . VAL A 1 110 ? 20.412 4.315 20.546 1.00 92.50 110 VAL A O 1
ATOM 892 N N . TYR A 1 111 ? 21.783 5.725 21.619 1.00 92.88 111 TYR A N 1
ATOM 893 C CA . TYR A 1 111 ? 22.817 4.707 21.856 1.00 92.88 111 TYR A CA 1
ATOM 894 C C . TYR A 1 111 ? 22.355 3.612 22.819 1.00 92.88 111 TYR A C 1
ATOM 896 O O . TYR A 1 111 ? 22.572 2.437 22.530 1.00 92.88 111 TYR A O 1
ATOM 904 N N . GLU A 1 112 ? 21.689 3.978 23.916 1.00 91.81 112 GLU A N 1
ATOM 905 C CA . GLU A 1 112 ? 21.116 3.005 24.856 1.00 91.81 112 GLU A CA 1
ATOM 906 C C . GLU A 1 112 ? 20.088 2.101 24.164 1.00 91.81 112 GLU A C 1
ATOM 908 O O . GLU A 1 112 ? 20.133 0.880 24.305 1.00 91.81 112 GLU A O 1
ATOM 913 N N . LEU A 1 113 ? 19.213 2.684 23.339 1.00 93.12 113 LEU A N 1
ATOM 914 C CA . LEU A 1 113 ? 18.254 1.931 22.537 1.00 93.12 113 LEU A CA 1
ATOM 915 C C . LEU A 1 113 ? 18.953 1.002 21.546 1.00 93.12 113 LEU A C 1
ATOM 917 O O . LEU A 1 113 ? 18.582 -0.159 21.450 1.00 93.12 113 LEU A O 1
ATOM 921 N N . LEU A 1 114 ? 19.960 1.471 20.807 1.00 93.25 114 LEU A N 1
ATOM 922 C CA . LEU A 1 114 ? 20.672 0.631 19.840 1.00 93.25 114 LEU A CA 1
ATOM 923 C C . LEU A 1 114 ? 21.385 -0.556 20.502 1.00 93.25 114 LEU A C 1
ATOM 925 O O . LEU A 1 114 ? 21.475 -1.610 19.867 1.00 93.25 114 LEU A O 1
ATOM 929 N N . ASP A 1 115 ? 21.855 -0.401 21.739 1.00 91.81 115 ASP A N 1
ATOM 930 C CA . ASP A 1 115 ? 22.482 -1.472 22.521 1.00 91.81 115 ASP A CA 1
ATOM 931 C C . ASP A 1 115 ? 21.472 -2.495 23.046 1.00 91.81 115 ASP A C 1
ATOM 933 O O . ASP A 1 115 ? 21.745 -3.693 23.032 1.00 91.81 115 ASP A O 1
ATOM 937 N N . GLU A 1 116 ? 20.285 -2.050 23.451 1.00 91.38 116 GLU A N 1
ATOM 938 C CA . GLU A 1 116 ? 19.240 -2.928 23.988 1.00 91.38 116 GLU A CA 1
ATOM 939 C C . GLU A 1 116 ? 18.398 -3.600 22.890 1.00 91.38 116 GLU A C 1
ATOM 941 O O . GLU A 1 116 ? 17.942 -4.735 23.040 1.00 91.38 116 GLU A O 1
ATOM 946 N N . LEU A 1 117 ? 18.209 -2.928 21.751 1.00 92.56 117 LEU A N 1
ATOM 947 C CA . LEU A 1 117 ? 17.411 -3.427 20.627 1.00 92.56 117 LEU A CA 1
ATOM 948 C C . LEU A 1 117 ? 18.103 -4.567 19.875 1.00 92.56 117 LEU A C 1
ATOM 950 O O . LEU A 1 117 ? 17.426 -5.414 19.284 1.00 92.56 117 LEU A O 1
ATOM 954 N N . MET A 1 118 ? 19.436 -4.582 19.835 1.00 92.69 118 MET A N 1
ATOM 955 C CA . MET A 1 118 ? 20.208 -5.557 19.071 1.00 92.69 118 MET A CA 1
ATOM 956 C C . MET A 1 118 ? 21.516 -5.894 19.775 1.00 92.69 118 MET A C 1
ATOM 958 O O . MET A 1 118 ? 22.297 -5.013 20.101 1.00 92.69 118 MET A O 1
ATOM 962 N N . ASP A 1 119 ? 21.810 -7.187 19.879 1.00 91.81 119 ASP A N 1
ATOM 963 C CA . ASP A 1 119 ? 23.104 -7.672 20.355 1.00 91.81 119 ASP A CA 1
ATOM 964 C C . ASP A 1 119 ? 23.739 -8.587 19.305 1.00 91.81 119 ASP A C 1
ATOM 966 O O . ASP A 1 119 ? 23.085 -9.469 18.741 1.00 91.81 119 ASP A O 1
ATOM 970 N N . PHE A 1 120 ? 25.008 -8.337 18.981 1.00 89.69 120 PHE A N 1
ATOM 971 C CA . PHE A 1 120 ? 25.792 -9.086 17.994 1.00 89.69 120 PHE A CA 1
ATOM 972 C C . PHE A 1 120 ? 25.063 -9.326 16.649 1.00 89.69 120 PHE A C 1
ATOM 974 O O . PHE A 1 120 ? 25.203 -10.364 15.988 1.00 89.69 120 PHE A O 1
ATOM 981 N N . GLY A 1 121 ? 24.254 -8.357 16.209 1.00 85.94 121 GLY A N 1
ATOM 982 C CA . GLY A 1 121 ? 23.474 -8.443 14.973 1.00 85.94 121 GLY A CA 1
ATOM 983 C C . GLY A 1 121 ? 22.171 -9.244 15.079 1.00 85.94 121 GLY A C 1
ATOM 984 O O . GLY A 1 121 ? 21.586 -9.557 14.038 1.00 85.94 121 GLY A O 1
ATOM 985 N N . PHE A 1 122 ? 21.734 -9.619 16.281 1.00 89.94 122 PHE A N 1
ATOM 986 C CA . PHE A 1 122 ? 20.463 -10.285 16.562 1.00 89.94 122 PHE A CA 1
ATOM 987 C C . PHE A 1 122 ? 19.526 -9.328 17.308 1.00 89.94 122 PHE A C 1
ATOM 989 O O . PHE A 1 122 ? 19.886 -8.882 18.399 1.00 89.94 122 PHE A O 1
ATOM 996 N N . PRO A 1 123 ? 18.346 -9.006 16.745 1.00 92.25 123 PRO A N 1
ATOM 997 C CA . PRO A 1 123 ? 17.329 -8.241 17.460 1.00 92.25 123 PRO A CA 1
ATOM 998 C C . PRO A 1 123 ? 16.929 -8.923 18.773 1.00 92.25 123 PRO A C 1
ATOM 1000 O O . PRO A 1 123 ? 16.701 -10.133 18.780 1.00 92.25 123 PRO A O 1
ATOM 1003 N N . GLN A 1 124 ? 16.849 -8.145 19.850 1.00 89.69 124 GLN A N 1
ATOM 1004 C CA . GLN A 1 124 ? 16.471 -8.591 21.193 1.00 89.69 124 GLN A CA 1
ATOM 1005 C C . GLN A 1 124 ? 15.071 -8.054 21.539 1.00 89.69 124 GLN A C 1
ATOM 1007 O O . GLN A 1 124 ? 14.080 -8.438 20.912 1.00 89.69 124 GLN A O 1
ATOM 1012 N N . THR A 1 125 ? 14.975 -7.143 22.507 1.00 86.38 125 THR A N 1
ATOM 1013 C CA . THR A 1 125 ? 13.721 -6.534 22.953 1.00 86.38 125 THR A CA 1
ATOM 1014 C C . THR A 1 125 ? 13.398 -5.343 22.070 1.00 86.38 125 THR A C 1
ATOM 1016 O O . THR A 1 125 ? 14.117 -4.358 22.108 1.00 86.38 125 THR A O 1
ATOM 1019 N N . THR A 1 126 ? 12.313 -5.405 21.296 1.00 87.81 126 THR A N 1
ATOM 1020 C CA . THR A 1 126 ? 11.910 -4.317 20.377 1.00 87.81 126 THR A CA 1
ATOM 1021 C C . THR A 1 126 ? 10.585 -3.648 20.750 1.00 87.81 126 THR A C 1
ATOM 1023 O O . THR A 1 126 ? 10.093 -2.785 20.025 1.00 87.81 126 THR A O 1
ATOM 1026 N N . ASP A 1 127 ? 10.002 -4.029 21.888 1.00 86.62 127 ASP A N 1
ATOM 1027 C CA . ASP A 1 127 ? 8.753 -3.466 22.398 1.00 86.62 127 ASP A CA 1
ATOM 1028 C C . ASP A 1 127 ? 9.025 -2.149 23.149 1.00 86.62 127 ASP A C 1
ATOM 1030 O O . ASP A 1 127 ? 9.389 -2.137 24.326 1.00 86.62 127 ASP A O 1
ATOM 1034 N N . SER A 1 128 ? 8.810 -1.026 22.465 1.00 87.00 128 SER A N 1
ATOM 1035 C CA . SER A 1 128 ? 8.969 0.356 22.954 1.00 87.00 128 SER A CA 1
ATOM 1036 C C . SER A 1 128 ? 8.368 0.613 24.340 1.00 87.00 128 SER A C 1
ATOM 1038 O O . SER A 1 128 ? 9.043 1.159 25.205 1.00 87.00 128 SER A O 1
ATOM 1040 N N . LYS A 1 129 ? 7.124 0.187 24.591 1.00 85.00 129 LYS A N 1
ATOM 1041 C CA . LYS A 1 129 ? 6.434 0.401 25.880 1.00 85.00 129 LYS A CA 1
ATOM 1042 C C . LYS A 1 129 ? 7.148 -0.258 27.059 1.00 85.00 129 LYS A C 1
ATOM 1044 O O . LYS A 1 129 ? 7.053 0.240 28.172 1.00 85.00 129 LYS A O 1
ATOM 1049 N N . ILE A 1 130 ? 7.840 -1.371 26.817 1.00 85.19 130 ILE A N 1
ATOM 1050 C CA . ILE A 1 130 ? 8.615 -2.080 27.841 1.00 85.19 130 ILE A CA 1
ATOM 1051 C C . ILE A 1 130 ? 9.998 -1.458 27.982 1.00 85.19 130 ILE A C 1
ATOM 1053 O O . ILE A 1 130 ? 10.471 -1.273 29.100 1.00 85.19 130 ILE A O 1
ATOM 1057 N N . LEU A 1 131 ? 10.617 -1.074 26.861 1.00 86.50 131 LEU A N 1
ATOM 1058 C CA . LEU A 1 131 ? 11.875 -0.328 26.862 1.00 86.50 131 LEU A CA 1
ATOM 1059 C C . LEU A 1 131 ? 11.741 0.979 27.661 1.00 86.50 131 LEU A C 1
ATOM 1061 O O . LEU A 1 131 ? 12.640 1.325 28.421 1.00 86.50 131 LEU A O 1
ATOM 1065 N N . GLN A 1 132 ? 10.593 1.660 27.578 1.00 86.62 132 GLN A N 1
ATOM 1066 C CA . GLN A 1 132 ? 10.321 2.910 28.301 1.00 86.62 132 GLN A CA 1
ATOM 1067 C C . GLN A 1 132 ? 10.303 2.753 29.828 1.00 86.62 132 GLN A C 1
ATOM 1069 O O . GLN A 1 132 ? 10.432 3.749 30.537 1.00 86.62 132 GLN A O 1
ATOM 1074 N N . GLU A 1 133 ? 10.164 1.533 30.359 1.00 83.69 133 GLU A N 1
ATOM 1075 C CA . GLU A 1 133 ? 10.202 1.299 31.808 1.00 83.69 133 GLU A CA 1
ATOM 1076 C C . GLU A 1 133 ? 11.616 1.425 32.392 1.00 83.69 133 GLU A C 1
ATOM 1078 O O . GLU A 1 133 ? 11.756 1.696 33.586 1.00 83.69 133 GLU A O 1
ATOM 1083 N N . TYR A 1 134 ? 12.661 1.221 31.580 1.00 83.56 134 TYR A N 1
ATOM 1084 C CA . TYR A 1 134 ? 14.048 1.208 32.057 1.00 83.56 134 TYR A CA 1
ATOM 1085 C C . TYR A 1 134 ? 15.034 2.042 31.225 1.00 83.56 134 TYR A C 1
ATOM 1087 O O . TYR A 1 134 ? 16.090 2.388 31.749 1.00 83.56 134 TYR A O 1
ATOM 1095 N N . ILE A 1 135 ? 14.680 2.420 29.994 1.00 85.00 135 ILE A N 1
ATOM 1096 C CA . ILE A 1 135 ? 15.377 3.413 29.163 1.00 85.00 135 ILE A CA 1
ATOM 1097 C C . ILE A 1 135 ? 14.508 4.673 29.133 1.00 85.00 135 ILE A C 1
ATOM 1099 O O . ILE A 1 135 ? 13.542 4.763 28.368 1.00 85.00 135 ILE A O 1
ATOM 1103 N N . THR A 1 136 ? 14.827 5.641 29.993 1.00 80.06 136 THR A N 1
ATOM 1104 C CA . THR A 1 136 ? 14.039 6.868 30.185 1.00 80.06 136 THR A CA 1
ATOM 1105 C C . THR A 1 136 ? 14.746 8.094 29.613 1.00 80.06 136 THR A C 1
ATOM 1107 O O . THR A 1 136 ? 15.948 8.256 29.786 1.00 80.06 136 THR A O 1
ATOM 1110 N N . GLN A 1 137 ? 13.990 9.013 29.002 1.00 71.88 137 GLN A N 1
ATOM 1111 C CA . GLN A 1 137 ? 14.513 10.303 28.512 1.00 71.88 137 GLN A CA 1
ATOM 1112 C C . GLN A 1 137 ? 14.827 11.295 29.640 1.00 71.88 137 GLN A C 1
ATOM 1114 O O . GLN A 1 137 ? 15.617 12.221 29.463 1.00 71.88 137 GLN A O 1
ATOM 1119 N N . GLU A 1 138 ? 14.195 11.129 30.802 1.00 63.50 138 GLU A N 1
ATOM 1120 C CA . GLU A 1 138 ? 14.496 11.950 31.965 1.00 63.50 138 GLU A CA 1
ATOM 1121 C C . GLU A 1 138 ? 15.873 11.552 32.495 1.00 63.50 138 GLU A C 1
ATOM 1123 O O . GLU A 1 138 ? 16.064 10.440 32.986 1.00 63.50 138 GLU A O 1
ATOM 1128 N N . GLY A 1 139 ? 16.838 12.469 32.383 1.00 46.16 139 GLY A N 1
ATOM 1129 C CA . GLY A 1 139 ? 18.151 12.331 32.998 1.00 46.16 139 GLY A CA 1
ATOM 1130 C C . GLY A 1 139 ? 17.987 12.184 34.504 1.00 46.16 139 GLY A C 1
ATOM 1131 O O . GLY A 1 139 ? 17.901 13.177 35.231 1.00 46.16 139 GLY A O 1
ATOM 1132 N N . ALA A 1 140 ? 17.911 10.942 34.977 1.00 40.50 140 ALA A N 1
ATOM 1133 C CA . ALA A 1 140 ? 17.886 10.652 36.391 1.00 40.50 140 ALA A CA 1
ATOM 1134 C C . ALA A 1 140 ? 19.185 11.206 36.984 1.00 40.50 140 ALA A C 1
ATOM 1136 O O . ALA A 1 140 ? 20.283 10.706 36.726 1.00 40.50 140 ALA A O 1
ATOM 1137 N N . LYS A 1 141 ? 19.054 12.279 37.777 1.00 40.19 141 LYS A N 1
ATOM 1138 C CA . LYS A 1 141 ? 20.060 12.661 38.769 1.00 40.19 141 LYS A CA 1
ATOM 1139 C C . LYS A 1 141 ? 20.527 11.377 39.441 1.00 40.19 141 LYS A C 1
ATOM 1141 O O . LYS A 1 141 ? 19.685 10.654 39.956 1.00 40.19 141 LYS A O 1
ATOM 1146 N N . LEU A 1 142 ? 21.838 11.141 39.399 1.00 42.03 142 LEU A N 1
ATOM 1147 C CA . LEU A 1 142 ? 22.578 10.069 40.067 1.00 42.03 142 LEU A CA 1
ATOM 1148 C C . LEU A 1 142 ? 21.957 9.653 41.414 1.00 42.03 142 LEU A C 1
ATOM 1150 O O . LEU A 1 142 ? 22.382 10.092 42.477 1.00 42.03 142 LEU A O 1
ATOM 1154 N N . GLU A 1 143 ? 20.984 8.758 41.360 1.00 41.31 143 GLU A N 1
ATOM 1155 C CA . GLU A 1 143 ? 20.582 7.875 42.439 1.00 41.31 143 GLU A CA 1
ATOM 1156 C C . GLU A 1 143 ? 20.932 6.490 41.906 1.00 41.31 143 GLU A C 1
ATOM 1158 O O . GLU A 1 143 ? 20.417 6.044 40.882 1.00 41.31 143 GLU A O 1
ATOM 1163 N N . VAL A 1 144 ? 21.909 5.854 42.550 1.00 43.91 144 VAL A N 1
ATOM 1164 C CA . VAL A 1 144 ? 22.490 4.557 42.184 1.00 43.91 144 VAL A CA 1
ATOM 1165 C C . VAL A 1 144 ? 21.478 3.444 42.478 1.00 43.91 144 VAL A C 1
ATOM 1167 O O . VAL A 1 144 ? 21.682 2.579 43.324 1.00 43.91 144 VAL A O 1
ATOM 1170 N N . ALA A 1 145 ? 20.357 3.460 41.774 1.00 43.94 145 ALA A N 1
ATOM 1171 C CA . ALA A 1 145 ? 19.468 2.332 41.633 1.00 43.94 145 ALA A CA 1
ATOM 1172 C C . ALA A 1 145 ? 19.511 1.967 40.156 1.00 43.94 145 ALA A C 1
ATOM 1174 O O . ALA A 1 145 ? 18.843 2.586 39.340 1.00 43.94 145 ALA A O 1
ATOM 1175 N N . LYS A 1 146 ? 20.329 0.965 39.807 1.00 51.16 146 LYS A N 1
ATOM 1176 C CA . LYS A 1 146 ? 20.168 0.252 38.537 1.00 51.16 146 LYS A CA 1
ATOM 1177 C C . LYS A 1 146 ? 18.694 -0.131 38.450 1.00 51.16 146 LYS A C 1
ATOM 1179 O O . LYS A 1 146 ? 18.258 -0.989 39.223 1.00 51.16 146 LYS A O 1
ATOM 1184 N N . THR A 1 147 ? 17.938 0.549 37.596 1.00 55.78 147 THR A N 1
ATOM 1185 C CA . THR A 1 147 ? 16.541 0.245 37.311 1.00 55.78 147 THR A CA 1
ATOM 1186 C C . THR A 1 147 ? 16.513 -1.240 36.976 1.00 55.78 147 THR A C 1
ATOM 1188 O O . THR A 1 147 ? 17.167 -1.682 36.032 1.00 55.78 147 THR A O 1
ATOM 1191 N N . LYS A 1 148 ? 15.927 -2.061 37.855 1.00 66.31 148 LYS A N 1
ATOM 1192 C CA . LYS A 1 148 ? 15.925 -3.511 37.653 1.00 66.31 148 LYS A CA 1
ATOM 1193 C C . LYS A 1 148 ? 15.176 -3.770 36.355 1.00 66.31 148 LYS A C 1
ATOM 1195 O O . LYS A 1 148 ? 14.039 -3.322 36.237 1.00 66.31 148 LYS A O 1
ATOM 1200 N N . VAL A 1 149 ? 15.810 -4.488 35.428 1.00 71.50 149 VAL A N 1
ATOM 1201 C CA . VAL A 1 149 ? 15.173 -4.905 34.176 1.00 71.50 149 VAL A CA 1
ATOM 1202 C C . VAL A 1 149 ? 13.821 -5.545 34.520 1.00 71.50 149 VAL A C 1
ATOM 1204 O O . VAL A 1 149 ? 13.791 -6.438 35.381 1.00 71.50 149 VAL A O 1
ATOM 1207 N N . PRO A 1 150 ? 12.709 -5.081 33.923 1.00 74.31 150 PRO A N 1
ATOM 1208 C CA . PRO A 1 150 ? 11.393 -5.635 34.197 1.00 74.31 150 PRO A CA 1
ATOM 1209 C C . PRO A 1 150 ? 11.377 -7.143 33.949 1.00 74.31 150 PRO A C 1
ATOM 1211 O O . PRO A 1 150 ? 1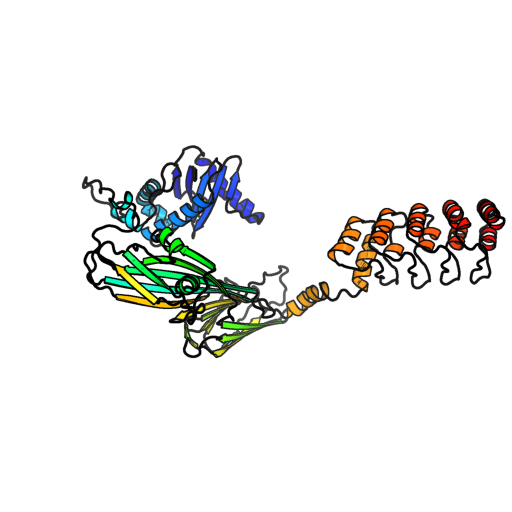1.920 -7.630 32.956 1.00 74.31 150 PRO A O 1
ATOM 1214 N N . THR A 1 151 ? 10.706 -7.904 34.818 1.00 76.81 151 THR A N 1
ATOM 1215 C CA . THR A 1 151 ? 10.553 -9.358 34.631 1.00 76.81 151 THR A CA 1
ATOM 1216 C C . THR A 1 151 ? 9.868 -9.693 33.305 1.00 76.81 151 THR A C 1
ATOM 1218 O O . THR A 1 151 ? 10.123 -10.763 32.750 1.00 76.81 151 THR A O 1
ATOM 1221 N N . THR A 1 152 ? 9.068 -8.762 32.771 1.00 79.12 152 THR A N 1
ATOM 1222 C CA . THR A 1 152 ? 8.422 -8.815 31.454 1.00 79.12 152 THR A CA 1
ATOM 1223 C C . THR A 1 152 ? 9.407 -9.125 30.325 1.00 79.12 152 THR A C 1
ATOM 1225 O O . THR A 1 152 ? 9.079 -9.930 29.461 1.00 79.12 152 THR A O 1
ATOM 1228 N N . VAL A 1 153 ? 10.633 -8.586 30.368 1.00 76.31 153 VAL A N 1
ATOM 1229 C CA . VAL A 1 153 ? 11.660 -8.805 29.328 1.00 76.31 153 VAL A CA 1
ATOM 1230 C C . VAL A 1 153 ? 12.059 -10.282 29.227 1.00 76.31 153 VAL A C 1
ATOM 1232 O O . VAL A 1 153 ? 12.322 -10.797 28.146 1.00 76.31 153 VAL A O 1
ATOM 1235 N N . THR A 1 154 ? 12.059 -10.992 30.357 1.00 80.38 154 THR A N 1
ATOM 1236 C CA . THR A 1 154 ? 12.414 -12.421 30.428 1.00 80.38 154 THR A CA 1
ATOM 1237 C C . THR A 1 154 ? 11.208 -13.362 30.371 1.00 80.38 154 THR A C 1
ATOM 1239 O O . THR A 1 154 ? 11.376 -14.582 30.341 1.00 80.38 154 THR A O 1
ATOM 1242 N N . ASN A 1 155 ? 9.988 -12.823 30.411 1.00 81.81 155 ASN A N 1
ATOM 1243 C CA . ASN A 1 155 ? 8.765 -13.611 30.489 1.00 81.81 155 ASN A CA 1
ATOM 1244 C C . ASN A 1 155 ? 8.288 -14.031 29.089 1.00 81.81 155 ASN A C 1
ATOM 1246 O O . ASN A 1 155 ? 8.557 -13.369 28.093 1.00 81.81 155 ASN A O 1
ATOM 1250 N N . ALA A 1 156 ? 7.501 -15.107 29.010 1.00 79.94 156 ALA A N 1
ATOM 1251 C CA . ALA A 1 156 ? 6.878 -15.538 27.754 1.00 79.94 156 ALA A CA 1
ATOM 1252 C C . ALA A 1 156 ? 5.868 -14.509 27.204 1.00 79.94 156 ALA A C 1
ATOM 1254 O O . ALA A 1 156 ? 5.526 -14.544 26.024 1.00 79.94 156 ALA A O 1
ATOM 1255 N N . VAL A 1 157 ? 5.361 -13.621 28.066 1.00 86.44 157 VAL A N 1
ATOM 1256 C CA . VAL A 1 157 ? 4.545 -12.461 27.694 1.00 86.44 157 VAL A CA 1
ATOM 1257 C C . VAL A 1 157 ? 5.440 -11.229 27.776 1.00 86.44 157 VAL A C 1
ATOM 1259 O O . VAL A 1 157 ? 5.584 -10.647 28.848 1.00 86.44 157 VAL A O 1
ATOM 1262 N N . SER A 1 158 ? 6.042 -10.853 26.649 1.00 85.69 158 SER A N 1
ATOM 1263 C CA . SER A 1 158 ? 7.014 -9.755 26.572 1.00 85.69 158 SER A CA 1
ATOM 1264 C C . SER A 1 158 ? 6.388 -8.385 26.313 1.00 85.69 158 SER A C 1
ATOM 1266 O O . SER A 1 158 ? 7.081 -7.390 26.397 1.00 85.69 158 SER A O 1
ATOM 1268 N N . TRP A 1 159 ? 5.090 -8.310 26.011 1.00 87.06 159 TRP A N 1
ATOM 1269 C CA . TRP A 1 159 ? 4.417 -7.086 25.539 1.00 87.06 159 TRP A CA 1
ATOM 1270 C C . TRP A 1 159 ? 3.453 -6.457 26.560 1.00 87.06 159 TRP A C 1
ATOM 1272 O O . TRP A 1 159 ? 2.712 -5.527 26.229 1.00 87.06 159 TRP A O 1
ATOM 1282 N N . ARG A 1 160 ? 3.375 -6.992 27.786 1.00 89.81 160 ARG A N 1
ATOM 1283 C CA . ARG A 1 160 ? 2.482 -6.482 28.838 1.00 89.81 160 ARG A CA 1
ATOM 1284 C C . ARG A 1 160 ? 3.078 -6.697 30.225 1.00 89.81 160 ARG A C 1
ATOM 1286 O O . ARG A 1 160 ? 3.272 -7.838 30.632 1.00 89.81 160 ARG A O 1
ATOM 1293 N N . SER A 1 161 ? 3.257 -5.610 30.966 1.00 86.12 161 SER A N 1
ATOM 1294 C CA . SER A 1 161 ? 3.750 -5.649 32.343 1.00 86.12 161 SER A CA 1
ATOM 1295 C C . SER A 1 161 ? 2.669 -6.020 33.359 1.00 86.12 161 SER A C 1
ATOM 1297 O O . SER A 1 161 ? 1.472 -5.764 33.180 1.00 86.12 161 SER A O 1
ATOM 1299 N N . GLU A 1 162 ? 3.096 -6.642 34.456 1.00 85.62 162 GLU A N 1
ATOM 1300 C CA . GLU A 1 162 ? 2.220 -6.979 35.576 1.00 85.62 162 GLU A CA 1
ATOM 1301 C C . GLU A 1 162 ? 1.866 -5.731 36.406 1.00 85.62 162 GLU A C 1
ATOM 1303 O O . GLU A 1 162 ? 2.623 -4.770 36.486 1.00 85.62 162 GLU A O 1
ATOM 1308 N N . GLY A 1 163 ? 0.701 -5.738 37.062 1.00 85.38 163 GLY A N 1
ATOM 1309 C CA . GLY A 1 163 ? 0.325 -4.684 38.017 1.00 85.38 163 GLY A CA 1
ATOM 1310 C C . GLY A 1 163 ? -0.375 -3.450 37.434 1.00 85.38 163 GLY A C 1
ATOM 1311 O O . GLY A 1 163 ? -0.763 -2.571 38.205 1.00 85.38 163 GLY A O 1
ATOM 1312 N N . ILE A 1 164 ? -0.625 -3.406 36.121 1.00 89.56 164 ILE A N 1
ATOM 1313 C CA . ILE A 1 164 ? -1.411 -2.348 35.466 1.00 89.56 164 ILE A CA 1
ATOM 1314 C C . ILE A 1 164 ? -2.807 -2.258 36.102 1.00 89.56 164 ILE A C 1
ATOM 1316 O O . ILE A 1 164 ? -3.492 -3.272 36.271 1.00 89.56 164 ILE A O 1
ATOM 1320 N N . LYS A 1 165 ? -3.249 -1.048 36.461 1.00 91.56 165 LYS A N 1
ATOM 1321 C CA . LYS A 1 165 ? -4.565 -0.798 37.066 1.00 91.56 165 LYS A CA 1
ATOM 1322 C C . LYS A 1 165 ? -5.225 0.429 36.459 1.00 91.56 165 LYS A C 1
ATOM 1324 O O . LYS A 1 165 ? -4.655 1.514 36.453 1.00 91.56 165 LYS A O 1
ATOM 1329 N N . TYR A 1 166 ? -6.478 0.263 36.060 1.00 91.88 166 TYR A N 1
ATOM 1330 C CA . TYR A 1 166 ? -7.331 1.330 35.560 1.00 91.88 166 TYR A CA 1
ATOM 1331 C C . TYR A 1 166 ? -8.532 1.541 36.479 1.00 91.88 166 TYR A C 1
ATOM 1333 O O . TYR A 1 166 ? -9.080 0.600 37.051 1.00 91.88 166 TYR A O 1
ATOM 1341 N N . LYS A 1 167 ? -8.985 2.796 36.588 1.00 90.81 167 LYS A N 1
ATOM 1342 C CA . LYS A 1 167 ? -10.233 3.128 37.302 1.00 90.81 167 LYS A CA 1
ATOM 1343 C C . LYS A 1 167 ? -11.463 2.560 36.589 1.00 90.81 167 LYS A C 1
ATOM 1345 O O . LYS A 1 167 ? -12.435 2.195 37.241 1.00 90.81 167 LYS A O 1
ATOM 1350 N N . LYS A 1 168 ? -11.422 2.515 35.256 1.00 91.56 168 LYS A N 1
ATOM 1351 C CA . LYS A 1 168 ? -12.460 1.955 34.388 1.00 91.56 168 LYS A CA 1
ATOM 1352 C C . LYS A 1 168 ? -11.808 0.995 33.408 1.00 91.56 168 LYS A C 1
ATOM 1354 O O . LYS A 1 168 ? -10.830 1.367 32.770 1.00 91.56 168 LYS A O 1
ATOM 1359 N N . ASN A 1 169 ? -12.354 -0.214 33.315 1.00 93.75 169 ASN A N 1
ATOM 1360 C CA . ASN A 1 169 ? -11.845 -1.234 32.411 1.00 93.75 169 ASN A CA 1
ATOM 1361 C C . ASN A 1 169 ? -12.659 -1.214 31.114 1.00 93.75 169 ASN A C 1
ATOM 1363 O O . ASN A 1 169 ? -13.832 -1.594 31.104 1.00 93.75 169 ASN A O 1
ATOM 1367 N N . GLU A 1 170 ? -12.049 -0.748 30.031 1.00 94.56 170 GLU A N 1
ATOM 1368 C CA . GLU A 1 170 ? -12.707 -0.552 28.738 1.00 94.56 170 GLU A CA 1
ATOM 1369 C C . GLU A 1 170 ? -11.808 -1.049 27.603 1.00 94.56 170 GLU A C 1
ATOM 1371 O O . GLU A 1 170 ? -10.578 -0.986 27.674 1.00 94.56 170 GLU A O 1
ATOM 1376 N N . VAL A 1 171 ? -12.437 -1.561 26.547 1.00 95.38 171 VAL A N 1
ATOM 1377 C CA . VAL A 1 171 ? -11.747 -2.000 25.329 1.00 95.38 171 VAL A CA 1
ATOM 1378 C C . VAL A 1 171 ? -12.433 -1.356 24.143 1.00 95.38 171 VAL A C 1
ATOM 1380 O O . VAL A 1 171 ? -13.618 -1.590 23.938 1.00 95.38 171 VAL A O 1
ATOM 1383 N N . PHE A 1 172 ? -11.705 -0.587 23.344 1.00 96.19 172 PHE A N 1
ATOM 1384 C CA . PHE A 1 172 ? -12.206 -0.075 22.071 1.00 96.19 172 PHE A CA 1
ATOM 1385 C C . PHE A 1 172 ? -11.623 -0.897 20.929 1.00 96.19 172 PHE A C 1
ATOM 1387 O O . PHE A 1 172 ? -10.434 -1.210 20.924 1.00 96.19 172 PHE A O 1
ATOM 1394 N N . ILE A 1 173 ? -12.482 -1.267 19.987 1.00 96.25 173 ILE A N 1
ATOM 1395 C CA . ILE A 1 173 ? -12.158 -2.080 18.823 1.00 96.25 173 ILE A CA 1
ATOM 1396 C C . ILE A 1 173 ? -12.470 -1.248 17.586 1.00 96.25 173 ILE A C 1
ATOM 1398 O O . ILE A 1 173 ? -13.633 -0.963 17.288 1.00 96.25 173 ILE A O 1
ATOM 1402 N N . ASP A 1 174 ? -11.427 -0.910 16.849 1.00 96.31 174 ASP A N 1
ATOM 1403 C CA . ASP A 1 174 ? -11.518 -0.203 15.586 1.00 96.31 174 ASP A CA 1
ATOM 1404 C C . ASP A 1 174 ? -11.309 -1.207 14.461 1.00 96.31 174 ASP A C 1
ATOM 1406 O O . ASP A 1 174 ? -10.203 -1.700 14.239 1.00 96.31 174 ASP A O 1
ATOM 1410 N N . VAL A 1 175 ? -12.393 -1.532 13.760 1.00 96.44 175 VAL A N 1
ATOM 1411 C CA . VAL A 1 175 ? -12.337 -2.358 12.554 1.00 96.44 175 VAL A CA 1
ATOM 1412 C C . VAL A 1 175 ? -12.239 -1.422 11.360 1.00 96.44 175 VAL A C 1
ATOM 1414 O O . VAL A 1 175 ? -13.230 -0.803 10.971 1.00 96.44 175 VAL A O 1
ATOM 1417 N N . ILE A 1 176 ? -11.036 -1.302 10.809 1.00 96.12 176 ILE A N 1
ATOM 1418 C CA . ILE A 1 176 ? -10.713 -0.385 9.719 1.00 96.12 176 ILE A CA 1
ATOM 1419 C C . ILE A 1 176 ? -10.531 -1.199 8.440 1.00 96.12 176 ILE A C 1
ATOM 1421 O O . ILE A 1 176 ? -9.682 -2.079 8.389 1.00 96.12 176 ILE A O 1
ATOM 1425 N N . GLU A 1 177 ? -11.312 -0.915 7.404 1.00 95.31 177 GLU A N 1
ATOM 1426 C CA . GLU A 1 177 ? -11.171 -1.521 6.078 1.00 95.31 177 GLU A CA 1
ATOM 1427 C C . GLU A 1 177 ? -10.608 -0.503 5.096 1.00 95.31 177 GLU A C 1
ATOM 1429 O O . GLU A 1 177 ? -11.265 0.488 4.790 1.00 95.31 177 GLU A O 1
ATOM 1434 N N . SER A 1 178 ? -9.414 -0.763 4.576 1.00 95.00 178 SER A N 1
ATOM 1435 C CA . SER A 1 178 ? -8.815 -0.011 3.479 1.00 95.00 178 SER A CA 1
ATOM 1436 C C . SER A 1 178 ? -9.142 -0.694 2.155 1.00 95.00 178 SER A C 1
ATOM 1438 O O . SER A 1 178 ? -8.785 -1.852 1.932 1.00 95.00 178 SER A O 1
ATOM 1440 N N . ILE A 1 179 ? -9.835 0.018 1.271 1.00 93.94 179 ILE A N 1
ATOM 1441 C CA . ILE A 1 179 ? -10.231 -0.495 -0.042 1.00 93.94 179 ILE A CA 1
ATOM 1442 C C . ILE A 1 179 ? -9.191 -0.093 -1.081 1.00 93.94 179 ILE A C 1
ATOM 1444 O O . ILE A 1 179 ? -9.021 1.097 -1.360 1.00 93.94 179 ILE A O 1
ATOM 1448 N N . ASN A 1 180 ? -8.565 -1.092 -1.695 1.00 93.25 180 ASN A N 1
ATOM 1449 C CA . ASN A 1 180 ? -7.665 -0.938 -2.826 1.00 93.25 180 ASN A CA 1
ATOM 1450 C C . ASN A 1 180 ? -8.431 -1.302 -4.092 1.00 93.25 180 ASN A C 1
ATOM 1452 O O . ASN A 1 180 ? -8.910 -2.425 -4.234 1.00 93.25 180 ASN A O 1
ATOM 1456 N N . VAL A 1 181 ? -8.569 -0.356 -5.011 1.00 91.88 181 VAL A N 1
ATOM 1457 C CA . VAL A 1 181 ? -9.276 -0.568 -6.273 1.00 91.88 181 VAL A CA 1
ATOM 1458 C C . VAL A 1 181 ? -8.465 0.069 -7.381 1.00 91.88 181 VAL A C 1
ATOM 1460 O O . VAL A 1 181 ? -8.141 1.252 -7.314 1.00 91.88 181 VAL A O 1
ATOM 1463 N N . LEU A 1 182 ? -8.206 -0.709 -8.427 1.00 91.62 182 LEU A N 1
ATOM 1464 C CA . LEU A 1 182 ? -7.631 -0.222 -9.671 1.00 91.62 182 LEU A CA 1
ATOM 1465 C C . LEU A 1 182 ? -8.666 -0.358 -10.784 1.00 91.62 182 LEU A C 1
ATOM 1467 O O . LEU A 1 182 ? -9.015 -1.469 -11.189 1.00 91.62 182 LEU A O 1
ATOM 1471 N N . VAL A 1 183 ? -9.146 0.772 -11.294 1.00 90.62 183 VAL A N 1
ATOM 1472 C CA . VAL A 1 183 ? -10.074 0.812 -12.431 1.00 90.62 183 VAL A CA 1
ATOM 1473 C C . VAL A 1 183 ? -9.300 1.144 -13.701 1.00 90.62 183 VAL A C 1
ATOM 1475 O O . VAL A 1 183 ? -8.513 2.092 -13.731 1.00 90.62 183 VAL A O 1
ATOM 1478 N N . ASN A 1 184 ? -9.513 0.352 -14.753 1.00 88.31 184 ASN A N 1
ATOM 1479 C CA . ASN A 1 184 ? -8.964 0.643 -16.070 1.00 88.31 184 ASN A CA 1
ATOM 1480 C C . ASN A 1 184 ? -9.671 1.852 -16.690 1.00 88.31 184 ASN A C 1
ATOM 1482 O O . ASN A 1 184 ? -10.799 2.178 -16.332 1.00 88.31 184 ASN A O 1
ATOM 1486 N N . ALA A 1 185 ? -9.057 2.444 -17.702 1.00 79.12 185 ALA A N 1
ATOM 1487 C CA . ALA A 1 185 ? -9.603 3.603 -18.385 1.00 79.12 185 ALA A CA 1
ATOM 1488 C C . ALA A 1 185 ? -10.960 3.309 -19.071 1.00 79.12 185 ALA A C 1
ATOM 1490 O O . ALA A 1 185 ? -11.853 4.152 -19.092 1.00 79.12 185 ALA A O 1
ATOM 1491 N N . ASN A 1 186 ? -11.187 2.053 -19.478 1.00 78.50 186 ASN A N 1
ATOM 1492 C CA . ASN A 1 186 ? -12.468 1.555 -20.007 1.00 78.50 186 ASN A CA 1
ATOM 1493 C C . ASN A 1 186 ? -13.578 1.390 -18.945 1.00 78.50 186 ASN A C 1
ATOM 1495 O O . ASN A 1 186 ? -14.672 0.935 -19.271 1.00 78.50 186 ASN A O 1
ATOM 1499 N N . GLY A 1 187 ? -13.303 1.676 -17.670 1.00 76.19 187 GLY A N 1
ATOM 1500 C CA . GLY A 1 187 ? -14.262 1.518 -16.574 1.00 76.19 187 GLY A CA 1
ATOM 1501 C C . GLY A 1 187 ? -14.407 0.085 -16.035 1.00 76.19 187 GLY A C 1
ATOM 1502 O O . GLY A 1 187 ? -15.280 -0.183 -15.213 1.00 76.19 187 GLY A O 1
ATOM 1503 N N . SER A 1 188 ? -13.561 -0.860 -16.449 1.00 85.25 188 SER A N 1
ATOM 1504 C CA . SER A 1 188 ? -13.513 -2.199 -15.846 1.00 85.25 188 SER A CA 1
ATOM 1505 C C . SER A 1 188 ? -12.621 -2.206 -14.601 1.00 85.25 188 SER A C 1
ATOM 1507 O O . SER A 1 188 ? -11.490 -1.717 -14.653 1.00 85.25 188 SER A O 1
ATOM 1509 N N . VAL A 1 189 ? -13.079 -2.811 -13.504 1.00 87.06 189 VAL A N 1
ATOM 1510 C CA . VAL A 1 189 ? -12.254 -3.021 -12.300 1.00 87.06 189 VAL A CA 1
ATOM 1511 C C . VAL A 1 189 ? -11.202 -4.095 -12.600 1.00 87.06 189 VAL A C 1
ATOM 1513 O O . VAL A 1 189 ? -11.562 -5.230 -12.894 1.00 87.06 189 VAL A O 1
ATOM 1516 N N . MET A 1 190 ? -9.917 -3.732 -12.562 1.00 87.75 190 MET A N 1
ATOM 1517 C CA . MET A 1 190 ? -8.794 -4.651 -12.802 1.00 87.75 190 MET A CA 1
ATOM 1518 C C . MET A 1 190 ? -8.408 -5.418 -11.542 1.00 87.75 190 MET A C 1
ATOM 1520 O O . MET A 1 190 ? -8.190 -6.621 -11.594 1.00 87.75 190 MET A O 1
ATOM 1524 N N . SER A 1 191 ? -8.315 -4.706 -10.421 1.00 87.56 191 SER A N 1
ATOM 1525 C CA . SER A 1 191 ? -7.997 -5.275 -9.115 1.00 87.56 191 SER A CA 1
ATOM 1526 C C . SER A 1 191 ? -8.871 -4.621 -8.053 1.00 87.56 191 SER A C 1
ATOM 1528 O O . SER A 1 191 ? -9.180 -3.430 -8.149 1.00 87.56 191 SER A O 1
ATOM 1530 N N . SER A 1 192 ? -9.303 -5.417 -7.080 1.00 90.38 192 SER A N 1
ATOM 1531 C CA . SER A 1 192 ? -10.134 -4.993 -5.957 1.00 90.38 192 SER A CA 1
ATOM 1532 C C . SER A 1 192 ? -9.785 -5.847 -4.748 1.00 90.38 192 SER A C 1
ATOM 1534 O O . SER A 1 192 ? -10.259 -6.974 -4.634 1.00 90.38 192 SER A O 1
ATOM 1536 N N . ASP A 1 193 ? -9.015 -5.274 -3.833 1.00 91.56 193 ASP A N 1
ATOM 1537 C CA . ASP A 1 193 ? -8.627 -5.913 -2.584 1.00 91.56 193 ASP A CA 1
ATOM 1538 C C . ASP A 1 193 ? -9.111 -5.080 -1.403 1.00 91.56 193 ASP A C 1
ATOM 1540 O O . ASP A 1 193 ? -9.021 -3.852 -1.400 1.00 91.56 193 ASP A O 1
ATOM 1544 N N . ILE A 1 194 ? -9.583 -5.752 -0.362 1.00 93.56 194 ILE A N 1
ATOM 1545 C CA . ILE A 1 194 ? -9.867 -5.120 0.921 1.00 93.56 194 ILE A CA 1
ATOM 1546 C C . ILE A 1 194 ? -8.773 -5.553 1.887 1.00 93.56 194 ILE A C 1
ATOM 1548 O O . ILE A 1 194 ? -8.623 -6.742 2.173 1.00 93.56 194 ILE A O 1
ATOM 1552 N N . VAL A 1 195 ? -8.020 -4.584 2.396 1.00 94.81 195 VAL A N 1
ATOM 1553 C CA . VAL A 1 195 ? -7.062 -4.786 3.481 1.00 94.81 195 VAL A CA 1
ATOM 1554 C C . VAL A 1 195 ? -7.697 -4.250 4.750 1.00 94.81 195 VAL A C 1
ATOM 1556 O O . VAL A 1 195 ? -7.836 -3.044 4.935 1.00 94.81 195 VAL A O 1
ATOM 1559 N N . GLY A 1 196 ? -8.135 -5.157 5.610 1.00 95.06 196 GLY A N 1
ATOM 1560 C CA . GLY A 1 196 ? -8.697 -4.820 6.900 1.00 95.06 196 GLY A CA 1
ATOM 1561 C C . GLY A 1 196 ? -7.668 -4.903 8.017 1.00 95.06 196 GLY A C 1
ATOM 1562 O O . GLY A 1 196 ? -6.767 -5.736 7.994 1.00 95.06 196 GLY A O 1
ATOM 1563 N N . SER A 1 197 ? -7.823 -4.053 9.020 1.00 96.12 197 SER A N 1
ATOM 1564 C CA . SER A 1 197 ? -7.019 -4.023 10.236 1.00 96.12 197 SER A CA 1
ATOM 1565 C C . SER A 1 197 ? -7.953 -3.884 11.434 1.00 96.12 197 SER A C 1
ATOM 1567 O O . SER A 1 197 ? -8.895 -3.089 11.416 1.00 96.12 197 SER A O 1
ATOM 1569 N N . ILE A 1 198 ? -7.728 -4.695 12.466 1.00 96.38 198 ILE A N 1
ATOM 1570 C CA . ILE A 1 198 ? -8.419 -4.590 13.749 1.00 96.38 198 ILE A CA 1
ATOM 1571 C C . ILE A 1 198 ? -7.435 -3.999 14.745 1.00 96.38 198 ILE A C 1
ATOM 1573 O O . ILE A 1 198 ? -6.530 -4.685 15.227 1.00 96.38 198 ILE A O 1
ATOM 1577 N N . LYS A 1 199 ? -7.641 -2.726 15.074 1.00 95.62 199 LYS A N 1
ATOM 1578 C CA . LYS A 1 199 ? -6.881 -2.025 16.104 1.00 95.62 199 LYS A CA 1
ATOM 1579 C C . LYS A 1 199 ? -7.643 -2.059 17.418 1.00 95.62 199 LYS A C 1
ATOM 1581 O O . LYS A 1 199 ? -8.863 -1.913 17.456 1.00 95.62 199 LYS A O 1
ATOM 1586 N N . LEU A 1 200 ? -6.916 -2.282 18.499 1.00 95.69 200 LEU A N 1
ATOM 1587 C CA . LEU A 1 200 ? -7.439 -2.298 19.849 1.00 95.69 200 LEU A CA 1
ATOM 1588 C C . LEU A 1 200 ? -6.863 -1.135 20.637 1.00 95.69 200 LEU A C 1
ATOM 1590 O O . LEU A 1 200 ? -5.667 -0.867 20.574 1.00 95.69 200 LEU A O 1
ATOM 1594 N N . LYS A 1 201 ? -7.710 -0.512 21.449 1.00 95.19 201 LYS A N 1
ATOM 1595 C CA . LYS A 1 201 ? -7.294 0.346 22.553 1.00 95.19 201 LYS A CA 1
ATOM 1596 C C . LYS A 1 201 ? -7.772 -0.284 23.847 1.00 95.19 201 LYS A C 1
ATOM 1598 O O . LYS A 1 201 ? -8.962 -0.233 24.165 1.00 95.19 201 LYS A O 1
ATOM 1603 N N . THR A 1 202 ? -6.861 -0.920 24.569 1.00 93.94 202 THR A N 1
ATOM 1604 C CA . THR A 1 202 ? -7.176 -1.628 25.811 1.00 93.94 202 THR A CA 1
ATOM 1605 C C . THR A 1 202 ? -6.744 -0.818 27.017 1.00 93.94 202 THR A C 1
ATOM 1607 O O . THR A 1 202 ? -5.567 -0.511 27.172 1.00 93.94 202 THR A O 1
ATOM 1610 N N . MET A 1 203 ? -7.703 -0.523 27.888 1.00 94.19 203 MET A N 1
ATOM 1611 C CA . MET A 1 203 ? -7.481 0.043 29.214 1.00 94.19 203 MET A CA 1
ATOM 1612 C C . MET A 1 203 ? -7.994 -0.979 30.217 1.00 94.19 203 MET A C 1
ATOM 1614 O O . MET A 1 203 ? -9.147 -0.929 30.640 1.00 94.19 203 MET A O 1
ATOM 1618 N N . LEU A 1 204 ? -7.173 -1.986 30.509 1.00 93.62 204 LEU A N 1
ATOM 1619 C CA . LEU A 1 204 ? -7.561 -3.135 31.321 1.00 93.62 204 LEU A CA 1
ATOM 1620 C C . LEU A 1 204 ? -6.599 -3.322 32.486 1.00 93.62 204 LEU A C 1
ATOM 1622 O O . LEU A 1 204 ? -5.391 -3.169 32.341 1.00 93.62 204 LEU A O 1
ATOM 1626 N N . SER A 1 205 ? -7.137 -3.667 33.650 1.00 93.12 205 SER A N 1
ATOM 1627 C CA . SER A 1 205 ? -6.333 -3.960 34.836 1.00 93.12 205 SER A CA 1
ATOM 1628 C C . SER A 1 205 ? -5.825 -5.404 34.801 1.00 93.12 205 SER A C 1
ATOM 1630 O O . SER A 1 205 ? -6.548 -6.296 34.364 1.00 93.12 205 SER A O 1
ATOM 1632 N N . GLY A 1 206 ? -4.616 -5.651 35.303 1.00 91.19 206 GLY A N 1
ATOM 1633 C CA . GLY A 1 206 ? -4.039 -6.992 35.415 1.00 91.19 206 GLY A CA 1
ATOM 1634 C C . GLY A 1 206 ? -3.533 -7.575 34.092 1.00 91.19 206 GLY A C 1
ATOM 1635 O O . GLY A 1 206 ? -3.047 -6.849 33.217 1.00 91.19 206 GLY A O 1
ATOM 1636 N N . MET A 1 207 ? -3.640 -8.900 33.966 1.00 91.81 207 MET A N 1
ATOM 1637 C CA . MET A 1 207 ? -3.217 -9.696 32.809 1.00 91.81 207 MET A CA 1
ATOM 1638 C C . MET A 1 207 ? -4.407 -10.477 32.225 1.00 91.81 207 MET A C 1
ATOM 1640 O O . MET A 1 207 ? -4.509 -11.696 32.415 1.00 91.81 207 MET A O 1
ATOM 1644 N N . PRO A 1 208 ? -5.314 -9.793 31.507 1.00 94.25 208 PRO A N 1
ATOM 1645 C CA . PRO A 1 208 ? -6.547 -10.410 31.049 1.00 94.25 208 PRO A CA 1
ATOM 1646 C C . PRO A 1 208 ? -6.300 -11.268 29.804 1.00 94.25 208 PRO A C 1
ATOM 1648 O O . PRO A 1 208 ? -5.623 -10.849 28.866 1.00 94.25 208 PRO A O 1
ATOM 1651 N N . GLU A 1 209 ? -6.904 -12.456 29.752 1.00 94.00 209 GLU A N 1
ATOM 1652 C CA . GLU A 1 209 ? -7.006 -13.257 28.529 1.00 94.00 209 GLU A CA 1
ATOM 1653 C C . GLU A 1 209 ? -8.264 -12.820 27.763 1.00 94.00 209 GLU A C 1
ATOM 1655 O O . GLU A 1 209 ? -9.397 -13.001 28.219 1.00 94.00 209 GLU A O 1
ATOM 1660 N N . LEU A 1 210 ? -8.071 -12.236 26.582 1.00 94.88 210 LEU A N 1
ATOM 1661 C CA . LEU A 1 210 ? -9.139 -11.837 25.675 1.00 94.88 210 LEU A CA 1
ATOM 1662 C C . LEU A 1 210 ? -9.408 -12.937 24.651 1.00 94.88 210 LEU A C 1
ATOM 1664 O O . LEU A 1 210 ? -8.492 -13.607 24.166 1.00 94.88 210 LEU A O 1
ATOM 1668 N N . ARG A 1 211 ? -10.687 -13.107 24.301 1.00 94.31 211 ARG A N 1
ATOM 1669 C CA . ARG A 1 211 ? -11.120 -13.947 23.180 1.00 94.31 211 ARG A CA 1
ATOM 1670 C C . ARG A 1 211 ? -12.043 -13.170 22.258 1.00 94.31 211 ARG A C 1
ATOM 1672 O O . ARG A 1 211 ? -13.131 -12.762 22.674 1.00 94.31 211 ARG A O 1
ATOM 1679 N N . LEU A 1 212 ? -11.619 -13.011 21.011 1.00 94.19 212 LEU A N 1
ATOM 1680 C CA . LEU A 1 212 ? -12.364 -12.312 19.971 1.00 94.19 212 LEU A CA 1
ATOM 1681 C C . LEU A 1 212 ? -13.105 -13.323 19.090 1.00 94.19 212 LEU A C 1
ATOM 1683 O O . LEU A 1 212 ? -12.509 -14.265 18.571 1.00 94.19 212 LEU A O 1
ATOM 1687 N N . GLY A 1 213 ? -14.412 -13.121 18.922 1.00 91.56 213 GLY A N 1
ATOM 1688 C CA . GLY A 1 213 ? -15.244 -13.897 18.006 1.00 91.56 213 GLY A CA 1
ATOM 1689 C C . GLY A 1 213 ? -15.647 -13.074 16.788 1.00 91.56 213 GLY A C 1
ATOM 1690 O O . GLY A 1 213 ? -16.324 -12.056 16.935 1.00 91.56 213 GLY A O 1
ATOM 1691 N N . LEU A 1 214 ? -15.292 -13.542 15.592 1.00 91.94 214 LEU A N 1
ATOM 1692 C CA . LEU A 1 214 ? -15.672 -12.941 14.308 1.00 91.94 214 LEU A CA 1
ATOM 1693 C C . LEU A 1 214 ? -16.672 -13.837 13.557 1.00 91.94 214 LEU A C 1
ATOM 1695 O O . LEU A 1 214 ? -16.873 -15.004 13.900 1.00 91.94 214 LEU A O 1
ATOM 1699 N N . ASN A 1 215 ? -17.323 -13.298 12.529 1.00 89.62 215 ASN A N 1
ATOM 1700 C CA . ASN A 1 215 ? -18.160 -14.054 11.589 1.00 89.62 215 ASN A CA 1
ATOM 1701 C C . ASN A 1 215 ? -17.334 -14.715 10.464 1.00 89.62 215 ASN A C 1
ATOM 1703 O O . ASN A 1 215 ? -17.660 -14.582 9.284 1.00 89.62 215 ASN A O 1
ATOM 1707 N N . ASP A 1 216 ? -16.268 -15.424 10.837 1.00 85.75 216 ASP A N 1
ATOM 1708 C CA . ASP A 1 216 ? -15.429 -16.190 9.908 1.00 85.75 216 ASP A CA 1
ATOM 1709 C C . ASP A 1 216 ? -16.213 -17.375 9.320 1.00 85.75 216 ASP A C 1
ATOM 1711 O O . ASP A 1 216 ? -16.812 -18.168 10.056 1.00 85.75 216 ASP A O 1
ATOM 1715 N N . ARG A 1 217 ? -16.208 -17.505 7.987 1.00 83.44 217 ARG A N 1
ATOM 1716 C CA . ARG A 1 217 ? -16.870 -18.612 7.285 1.00 83.44 217 ARG A CA 1
ATOM 1717 C C . ARG A 1 217 ? -16.304 -19.965 7.702 1.00 83.44 217 ARG A C 1
ATOM 1719 O O . ARG A 1 217 ? -17.078 -20.900 7.873 1.00 83.44 217 ARG A O 1
ATOM 1726 N N . VAL A 1 218 ? -14.991 -20.071 7.909 1.00 80.62 218 VAL A N 1
ATOM 1727 C CA . VAL A 1 218 ? -14.349 -21.344 8.285 1.00 80.62 218 VAL A CA 1
ATOM 1728 C C . VAL A 1 218 ? -14.823 -21.790 9.670 1.00 80.62 218 VAL A C 1
ATOM 1730 O O . VAL A 1 218 ? -15.244 -22.931 9.853 1.00 80.62 218 VAL A O 1
ATOM 1733 N N . LEU A 1 219 ? -14.860 -20.862 10.631 1.00 78.69 219 LEU A N 1
ATOM 1734 C CA . LEU A 1 219 ? -15.401 -21.112 11.971 1.00 78.69 219 LEU A CA 1
ATOM 1735 C C . LEU A 1 219 ? -16.885 -21.525 11.926 1.00 78.69 219 LEU A C 1
ATOM 1737 O O . LEU A 1 219 ? -17.333 -22.386 12.687 1.00 78.69 219 LEU A O 1
ATOM 1741 N N . PHE A 1 220 ? -17.677 -20.910 11.046 1.00 80.31 220 PHE A N 1
ATOM 1742 C CA . PHE A 1 220 ? -19.106 -21.210 10.922 1.00 80.31 220 PHE A CA 1
ATOM 1743 C C . PHE A 1 220 ? -19.362 -22.560 10.252 1.00 80.31 220 PHE A C 1
ATOM 1745 O O . PHE A 1 220 ? -20.272 -23.272 10.683 1.00 80.31 220 PHE A O 1
ATOM 1752 N N . ALA A 1 221 ? -18.535 -22.941 9.277 1.00 77.12 221 ALA A N 1
ATOM 1753 C CA . ALA A 1 221 ? -18.563 -24.265 8.668 1.00 77.12 221 ALA A CA 1
ATOM 1754 C C . ALA A 1 221 ? -18.276 -25.358 9.713 1.00 77.12 221 ALA A C 1
ATOM 1756 O O . ALA A 1 221 ? -19.032 -26.322 9.814 1.00 77.12 221 ALA A O 1
ATOM 1757 N N . LEU A 1 222 ? -17.266 -25.159 10.571 1.00 76.88 222 LEU A N 1
ATOM 1758 C CA . LEU A 1 222 ? -16.925 -26.090 11.659 1.00 76.88 222 LEU A CA 1
ATOM 1759 C C . LEU A 1 222 ? -18.028 -26.214 12.723 1.00 76.88 222 LEU A C 1
ATOM 1761 O O . LEU A 1 222 ? -18.219 -27.278 13.304 1.00 76.88 222 LEU A O 1
ATOM 1765 N N . THR A 1 223 ? -18.772 -25.136 12.983 1.00 78.56 223 THR A N 1
ATOM 1766 C CA . THR A 1 223 ? -19.843 -25.104 13.997 1.00 78.56 223 THR A CA 1
ATOM 1767 C C . THR A 1 223 ? -21.245 -25.382 13.437 1.00 78.56 223 THR A C 1
ATOM 1769 O O . THR A 1 223 ? -22.223 -25.311 14.186 1.00 78.56 223 THR A O 1
ATOM 1772 N N . GLY A 1 224 ? -21.368 -25.692 12.139 1.00 74.38 224 GLY A N 1
ATOM 1773 C CA . GLY A 1 224 ? -22.638 -26.017 11.478 1.00 74.38 224 GLY A CA 1
ATOM 1774 C C . GLY A 1 224 ? -23.610 -24.836 11.332 1.00 74.38 224 GLY A C 1
ATOM 1775 O O . GLY A 1 224 ? -24.822 -25.038 11.262 1.00 74.38 224 GLY A O 1
ATOM 1776 N N . ARG A 1 225 ? -23.113 -23.589 11.316 1.00 68.38 225 ARG A N 1
ATOM 1777 C CA . ARG A 1 225 ? -23.924 -22.351 11.303 1.00 68.38 225 ARG A CA 1
ATOM 1778 C C . ARG A 1 225 ? -23.880 -21.604 9.968 1.00 68.38 225 ARG A C 1
ATOM 1780 O O . ARG A 1 225 ? -23.710 -20.391 9.940 1.00 68.38 225 ARG A O 1
ATOM 1787 N N . ASP A 1 226 ? -24.112 -22.300 8.863 1.00 63.66 226 ASP A N 1
ATOM 1788 C CA . ASP A 1 226 ? -23.922 -21.745 7.509 1.00 63.66 226 ASP A CA 1
ATOM 1789 C C . ASP A 1 226 ? -25.001 -20.738 7.043 1.00 63.66 226 ASP A C 1
ATOM 1791 O O . ASP A 1 226 ? -24.901 -20.139 5.977 1.00 63.66 226 ASP A O 1
ATOM 1795 N N . LYS A 1 227 ? -26.061 -20.506 7.831 1.00 63.28 227 LYS A N 1
ATOM 1796 C CA . LYS A 1 227 ? -27.210 -19.663 7.433 1.00 63.28 227 LYS A CA 1
ATOM 1797 C C . LYS A 1 227 ? -27.046 -18.160 7.739 1.00 63.28 227 LYS A C 1
ATOM 1799 O O . LYS A 1 227 ? -28.043 -17.459 7.892 1.00 63.28 227 LYS A O 1
ATOM 1804 N N . GLY A 1 228 ? -25.817 -17.652 7.860 1.00 65.31 228 GLY A N 1
ATOM 1805 C CA . GLY A 1 228 ? -25.527 -16.257 8.230 1.00 65.31 228 GLY A CA 1
ATOM 1806 C C . GLY A 1 228 ? -24.610 -15.525 7.247 1.00 65.31 228 GLY A C 1
ATOM 1807 O O . GLY A 1 228 ? -23.977 -16.137 6.395 1.00 65.31 228 GLY A O 1
ATOM 1808 N N . LYS A 1 229 ? -24.507 -14.194 7.379 1.00 76.75 229 LYS A N 1
ATOM 1809 C CA . LYS A 1 229 ? -23.530 -13.395 6.623 1.00 76.75 229 LYS A CA 1
ATOM 1810 C C . LYS A 1 229 ? -22.124 -13.674 7.170 1.00 76.75 229 LYS A C 1
ATOM 1812 O O . LYS A 1 229 ? -21.765 -13.169 8.234 1.00 76.75 229 LYS A O 1
ATOM 1817 N N . THR A 1 230 ? -21.360 -14.494 6.460 1.00 84.25 230 THR A N 1
ATOM 1818 C CA . THR A 1 230 ? -19.982 -14.868 6.808 1.00 84.25 230 THR A CA 1
ATOM 1819 C C . THR A 1 230 ? -18.969 -14.151 5.931 1.00 84.25 230 THR A C 1
ATOM 1821 O O . THR A 1 230 ? -19.262 -13.848 4.774 1.00 84.25 230 THR A O 1
ATOM 1824 N N . VAL A 1 231 ? -17.762 -13.958 6.452 1.00 86.56 231 VAL A N 1
ATOM 1825 C CA . VAL A 1 231 ? -16.632 -13.399 5.707 1.00 86.56 231 VAL A CA 1
ATOM 1826 C C . VAL A 1 231 ? -15.596 -14.481 5.429 1.00 86.56 231 VAL A C 1
ATOM 1828 O O . VAL A 1 231 ? -15.246 -15.258 6.315 1.00 86.56 231 VAL A O 1
ATOM 1831 N N . MET A 1 232 ? -15.126 -14.524 4.184 1.00 86.19 232 MET A N 1
ATOM 1832 C CA . MET A 1 232 ? -13.984 -15.327 3.749 1.00 86.19 232 MET A CA 1
ATOM 1833 C C . MET A 1 232 ? -12.739 -14.453 3.812 1.00 86.19 232 MET A C 1
ATOM 1835 O O . MET A 1 232 ? -12.612 -13.525 3.019 1.00 86.19 232 MET A O 1
ATOM 1839 N N . MET A 1 233 ? -11.853 -14.731 4.762 1.00 87.25 233 MET A N 1
ATOM 1840 C CA . MET A 1 233 ? -10.544 -14.085 4.832 1.00 87.25 233 MET A CA 1
ATOM 1841 C C . MET A 1 233 ? -9.546 -14.973 4.093 1.00 87.25 233 MET A C 1
ATOM 1843 O O . MET A 1 233 ? -9.483 -16.167 4.380 1.00 87.25 233 MET A O 1
ATOM 1847 N N . GLU A 1 234 ? -8.809 -14.411 3.137 1.00 87.62 234 GLU A N 1
ATOM 1848 C CA . GLU A 1 234 ? -7.790 -15.163 2.394 1.00 87.62 234 GLU A CA 1
ATOM 1849 C C . GLU A 1 234 ? -6.487 -15.250 3.178 1.00 87.62 234 GLU A C 1
ATOM 1851 O O . GLU A 1 234 ? -5.919 -16.328 3.324 1.00 87.62 234 GLU A O 1
ATOM 1856 N N . ASP A 1 235 ? -6.046 -14.113 3.712 1.00 89.94 235 ASP A N 1
ATOM 1857 C CA . ASP A 1 235 ? -4.844 -14.005 4.529 1.00 89.94 235 ASP A CA 1
ATOM 1858 C C . ASP A 1 235 ? -5.185 -13.283 5.831 1.00 89.94 235 ASP A C 1
ATOM 1860 O O . ASP A 1 235 ? -5.979 -12.336 5.841 1.00 89.94 235 ASP A O 1
ATOM 1864 N N . VAL A 1 236 ? -4.598 -13.749 6.931 1.00 92.25 236 VAL A N 1
ATOM 1865 C CA . VAL A 1 236 ? -4.733 -13.145 8.253 1.00 92.25 236 VAL A CA 1
ATOM 1866 C C . VAL A 1 236 ? -3.373 -13.144 8.930 1.00 92.25 236 VAL A C 1
ATOM 1868 O O . VAL A 1 236 ? -2.783 -14.194 9.175 1.00 92.25 236 VAL A O 1
ATOM 1871 N N . LYS A 1 237 ? -2.914 -11.953 9.302 1.00 94.12 237 LYS A N 1
ATOM 1872 C CA . LYS A 1 237 ? -1.705 -11.744 10.090 1.00 94.12 237 LYS A CA 1
ATOM 1873 C C . LYS A 1 237 ? -2.107 -11.306 11.483 1.00 94.12 237 LYS A C 1
ATOM 1875 O O . LYS A 1 237 ? -2.937 -10.414 11.646 1.00 94.12 237 LYS A O 1
ATOM 1880 N N . PHE A 1 238 ? -1.506 -11.926 12.485 1.00 94.88 238 PHE A N 1
ATOM 1881 C CA . PHE A 1 238 ? -1.776 -11.625 13.881 1.00 94.88 238 PHE A CA 1
ATOM 1882 C C . PHE A 1 238 ? -0.586 -10.943 14.538 1.00 94.88 238 PHE A C 1
ATOM 1884 O O . PHE A 1 238 ? 0.566 -11.178 14.177 1.00 94.88 238 PHE A O 1
ATOM 1891 N N . HIS A 1 239 ? -0.885 -10.152 15.558 1.00 93.25 239 HIS A N 1
ATOM 1892 C CA . HIS A 1 239 ? 0.097 -9.688 16.520 1.00 93.25 239 HIS A CA 1
ATOM 1893 C C . HIS A 1 239 ? 0.693 -10.865 17.306 1.00 93.25 239 HIS A C 1
ATOM 1895 O O . HIS A 1 239 ? 0.015 -11.871 17.544 1.00 93.25 239 HIS A O 1
ATOM 1901 N N . GLN A 1 240 ? 1.919 -10.698 17.812 1.00 90.88 240 GLN A N 1
ATOM 1902 C CA . GLN A 1 240 ? 2.628 -11.696 18.632 1.00 90.88 240 GLN A CA 1
ATOM 1903 C C . GLN A 1 240 ? 1.846 -12.170 19.868 1.00 90.88 240 GLN A C 1
ATOM 1905 O O . GLN A 1 240 ? 2.094 -13.246 20.404 1.00 90.88 240 GLN A O 1
ATOM 1910 N N . CYS A 1 241 ? 0.853 -11.391 20.302 1.00 92.50 241 CYS A N 1
ATOM 1911 C CA . CYS A 1 241 ? 0.051 -11.708 21.473 1.00 92.50 241 CYS A CA 1
ATOM 1912 C C . CYS A 1 241 ? -0.987 -12.813 21.250 1.00 92.50 241 CYS A C 1
ATOM 1914 O O . CYS A 1 241 ? -1.538 -13.343 22.222 1.00 92.50 241 CYS A O 1
ATOM 1916 N N . VAL A 1 242 ? -1.267 -13.161 19.992 1.00 94.75 242 VAL A N 1
ATOM 1917 C CA . VAL A 1 242 ? -2.254 -14.173 19.621 1.00 94.75 242 VAL A CA 1
ATOM 1918 C C . VAL A 1 242 ? -1.636 -15.561 19.648 1.00 94.75 242 VAL A C 1
ATOM 1920 O O . VAL A 1 242 ? -0.609 -15.836 19.036 1.00 94.75 242 VAL A O 1
ATOM 1923 N N . ARG A 1 243 ? -2.314 -16.487 20.327 1.00 92.94 243 ARG A N 1
ATOM 1924 C CA . ARG A 1 243 ? -1.901 -17.892 20.373 1.00 92.94 243 ARG A CA 1
ATOM 1925 C C . ARG A 1 243 ? -2.290 -18.611 19.082 1.00 92.94 243 ARG A C 1
ATOM 1927 O O . ARG A 1 243 ? -3.388 -19.161 18.988 1.00 92.94 243 ARG A O 1
ATOM 1934 N N . LEU A 1 244 ? -1.370 -18.638 18.117 1.00 91.38 244 LEU A N 1
ATOM 1935 C CA . LEU A 1 244 ? -1.579 -19.238 16.791 1.00 91.38 244 LEU A CA 1
ATOM 1936 C C . LEU A 1 244 ? -2.012 -20.712 16.848 1.00 91.38 244 LEU A C 1
ATOM 1938 O O . LEU A 1 244 ? -2.902 -21.105 16.104 1.00 91.38 244 LEU A O 1
ATOM 1942 N N . SER A 1 245 ? -1.489 -21.502 17.792 1.00 90.06 245 SER A N 1
ATOM 1943 C CA . SER A 1 245 ? -1.864 -22.918 17.958 1.00 90.06 245 SER A CA 1
ATOM 1944 C C . SER A 1 245 ? -3.348 -23.134 18.282 1.00 90.06 245 SER A C 1
ATOM 1946 O O . SER A 1 245 ? -3.951 -24.123 17.863 1.00 90.06 245 SER A O 1
ATOM 1948 N N . ARG A 1 246 ? -3.974 -22.198 19.012 1.00 88.12 246 ARG A N 1
ATOM 1949 C CA . ARG A 1 246 ? -5.424 -22.235 19.259 1.00 88.12 246 ARG A CA 1
ATOM 1950 C C . ARG A 1 246 ? -6.195 -21.829 18.009 1.00 88.12 246 ARG A C 1
ATOM 1952 O O . ARG A 1 246 ? -7.125 -22.518 17.617 1.00 88.12 246 ARG A O 1
ATOM 1959 N N . PHE A 1 247 ? -5.758 -20.769 17.335 1.00 89.50 247 PHE A N 1
ATOM 1960 C CA . PHE A 1 247 ? -6.401 -20.330 16.101 1.00 89.50 247 PHE A CA 1
ATOM 1961 C C . PHE A 1 247 ? -6.371 -21.403 14.999 1.00 89.50 247 PHE A C 1
ATOM 1963 O O . PHE A 1 247 ? -7.354 -21.579 14.288 1.00 89.50 247 PHE A O 1
ATOM 1970 N N . GLU A 1 248 ? -5.285 -22.158 14.870 1.00 88.25 248 GLU A N 1
ATOM 1971 C CA . GLU A 1 248 ? -5.184 -23.230 13.876 1.00 88.25 248 GLU A CA 1
ATOM 1972 C C . GLU A 1 248 ? -6.106 -24.420 14.188 1.00 88.25 248 GLU A C 1
ATOM 1974 O O . GLU A 1 248 ? -6.665 -25.021 13.273 1.00 88.25 248 GLU A O 1
ATOM 1979 N N . SER A 1 249 ? -6.324 -24.727 15.472 1.00 86.62 249 SER A N 1
ATOM 1980 C CA . SER A 1 249 ? -7.144 -25.870 15.894 1.00 86.62 249 SER A CA 1
ATOM 1981 C C . SER A 1 249 ? -8.647 -25.590 15.874 1.00 86.62 249 SER A C 1
ATOM 1983 O O . SER A 1 249 ? -9.408 -26.397 15.344 1.00 86.62 249 SER A O 1
ATOM 1985 N N . ASP A 1 250 ? -9.095 -24.469 16.443 1.00 83.44 250 ASP A N 1
ATOM 1986 C CA . ASP A 1 250 ? -10.524 -24.168 16.610 1.00 83.44 250 ASP A CA 1
ATOM 1987 C C . ASP A 1 250 ? -10.946 -22.792 16.064 1.00 83.44 250 ASP A C 1
ATOM 1989 O O . ASP A 1 250 ? -12.091 -22.376 16.256 1.00 83.44 250 ASP A O 1
ATOM 1993 N N . ARG A 1 251 ? -10.042 -22.082 15.369 1.00 85.69 251 ARG A N 1
ATOM 1994 C CA . ARG A 1 251 ? -10.251 -20.714 14.847 1.00 85.69 251 ARG A CA 1
ATOM 1995 C C . ARG A 1 251 ? -10.588 -19.689 15.937 1.00 85.69 251 ARG A C 1
ATOM 1997 O O . ARG A 1 251 ? -11.099 -18.609 15.634 1.00 85.69 251 ARG A O 1
ATOM 2004 N N . THR A 1 252 ? -10.259 -19.967 17.203 1.00 87.00 252 THR A N 1
ATOM 2005 C CA . THR A 1 252 ? -10.432 -19.020 18.310 1.00 87.00 252 THR A CA 1
ATOM 2006 C C . THR A 1 252 ? -9.253 -18.061 18.399 1.00 87.00 252 THR A C 1
ATOM 2008 O O . THR A 1 252 ? -8.114 -18.451 18.655 1.00 87.00 252 THR A O 1
ATOM 2011 N N . ILE A 1 253 ? -9.541 -16.764 18.299 1.00 93.94 253 ILE A N 1
ATOM 2012 C CA . ILE A 1 253 ? -8.550 -15.707 18.509 1.00 93.94 253 ILE A CA 1
ATOM 2013 C C . ILE A 1 253 ? -8.445 -15.450 20.016 1.00 93.94 253 ILE A C 1
ATOM 2015 O O . ILE A 1 253 ? -9.291 -14.769 20.596 1.00 93.94 253 ILE A O 1
ATOM 2019 N N . SER A 1 254 ? -7.429 -16.030 20.660 1.00 95.00 254 SER A N 1
ATOM 2020 C CA . SER A 1 254 ? -7.156 -15.909 22.100 1.00 95.00 254 SER A CA 1
ATOM 2021 C C . SER A 1 254 ? -5.807 -15.229 22.326 1.00 95.00 254 SER A C 1
ATOM 2023 O O . SER A 1 254 ? -4.798 -15.690 21.791 1.00 95.00 254 SER A O 1
ATOM 2025 N N . PHE A 1 255 ? -5.775 -14.171 23.136 1.00 95.50 255 PHE A N 1
ATOM 2026 C CA . PHE A 1 255 ? -4.577 -13.348 23.331 1.00 95.50 255 PHE A CA 1
ATOM 2027 C C . PHE A 1 255 ? -4.572 -12.619 24.676 1.00 95.50 255 PHE A C 1
ATOM 2029 O O . PHE A 1 255 ? -5.609 -12.482 25.318 1.00 95.50 255 PHE A O 1
ATOM 2036 N N . ILE A 1 256 ? -3.400 -12.137 25.092 1.00 94.88 256 ILE A N 1
ATOM 2037 C CA . ILE A 1 256 ? -3.249 -11.182 26.201 1.00 94.88 256 ILE A CA 1
ATOM 2038 C C . ILE A 1 256 ? -2.863 -9.841 25.565 1.00 94.88 256 ILE A C 1
ATOM 2040 O O . ILE A 1 256 ? -1.786 -9.774 24.982 1.00 94.88 256 ILE A O 1
ATOM 2044 N N . PRO A 1 257 ? -3.705 -8.796 25.591 1.00 94.25 257 PRO A N 1
ATOM 2045 C CA . PRO A 1 257 ? -3.437 -7.568 24.844 1.00 94.25 257 PRO A CA 1
ATOM 2046 C C . PRO A 1 257 ? -2.277 -6.755 25.443 1.00 94.25 257 PRO A C 1
ATOM 2048 O O . PRO A 1 257 ? -2.222 -6.607 26.669 1.00 94.25 257 PRO A O 1
ATOM 2051 N N . PRO A 1 258 ? -1.398 -6.157 24.617 1.00 92.31 258 PRO A N 1
ATOM 2052 C CA . PRO A 1 258 ? -0.541 -5.056 25.057 1.00 92.31 258 PRO A CA 1
ATOM 2053 C C . PRO A 1 258 ? -1.382 -3.923 25.645 1.00 92.31 258 PRO A C 1
ATOM 2055 O O . PRO A 1 258 ? -2.550 -3.784 25.302 1.00 92.31 258 PRO A O 1
ATOM 2058 N N . ASP A 1 259 ? -0.819 -3.112 26.532 1.00 91.38 259 ASP A N 1
ATOM 2059 C CA . ASP A 1 259 ? -1.568 -1.997 27.114 1.00 91.38 259 ASP A CA 1
ATOM 2060 C C . ASP A 1 259 ? -1.681 -0.801 26.157 1.00 91.38 259 ASP A C 1
ATOM 2062 O O . ASP A 1 259 ? -0.762 -0.533 25.384 1.00 91.38 259 ASP A O 1
ATOM 2066 N N . GLY A 1 260 ? -2.799 -0.073 26.186 1.00 90.75 260 GLY A N 1
ATOM 2067 C CA . GLY A 1 260 ? -3.037 1.061 25.289 1.00 90.75 260 GLY A CA 1
ATOM 2068 C C . GLY A 1 260 ? -3.407 0.651 23.859 1.00 90.75 260 GLY A C 1
ATOM 2069 O O . GLY A 1 260 ? -4.189 -0.278 23.655 1.00 90.75 260 GLY A O 1
ATOM 2070 N N . GLU A 1 261 ? -2.903 1.392 22.869 1.00 91.75 261 GLU A N 1
ATOM 2071 C CA . GLU A 1 261 ? -3.209 1.178 21.446 1.00 91.75 261 GLU A CA 1
ATOM 2072 C C . GLU A 1 261 ? -2.272 0.133 20.822 1.00 91.75 261 GLU A C 1
ATOM 2074 O O . GLU A 1 261 ? -1.063 0.165 21.055 1.00 91.75 261 GLU A O 1
ATOM 2079 N N . SER A 1 262 ? -2.836 -0.818 20.073 1.00 91.62 262 SER A N 1
ATOM 2080 C CA . SER A 1 262 ? -2.101 -1.854 19.334 1.00 91.62 262 SER A CA 1
ATOM 2081 C C . SER A 1 262 ? -2.923 -2.397 18.159 1.00 91.62 262 SER A C 1
ATOM 2083 O O . SER A 1 262 ? -4.153 -2.432 18.205 1.00 91.62 262 SER A O 1
ATOM 2085 N N . GLU A 1 263 ? -2.262 -2.839 17.090 1.00 94.12 263 GLU A N 1
ATOM 2086 C CA . GLU A 1 263 ? -2.913 -3.598 16.019 1.00 94.12 263 GLU A CA 1
ATOM 2087 C C . GLU A 1 263 ? -2.959 -5.083 16.397 1.00 94.12 263 GLU A C 1
ATOM 2089 O O . GLU A 1 263 ? -1.919 -5.700 16.600 1.00 94.12 263 GLU A O 1
ATOM 2094 N N . LEU A 1 264 ? -4.159 -5.663 16.510 1.00 95.31 264 LEU A N 1
ATOM 2095 C CA . LEU A 1 264 ? -4.331 -7.074 16.874 1.00 95.31 264 LEU A CA 1
ATOM 2096 C C . LEU A 1 264 ? -4.126 -7.996 15.674 1.00 95.31 264 LEU A C 1
ATOM 2098 O O . LEU A 1 264 ? -3.501 -9.051 15.789 1.00 95.31 264 LEU A O 1
ATOM 2102 N N . MET A 1 265 ? -4.751 -7.649 14.552 1.00 95.06 265 MET A N 1
ATOM 2103 C CA . MET A 1 265 ? -4.702 -8.449 13.337 1.00 95.06 265 MET A CA 1
ATOM 2104 C C . MET A 1 265 ? -4.942 -7.596 12.103 1.00 95.06 265 MET A C 1
ATOM 2106 O O . MET A 1 265 ? -5.759 -6.675 12.134 1.00 95.06 265 MET A O 1
ATOM 2110 N N . SER A 1 266 ? -4.307 -7.978 11.004 1.00 95.62 266 SER A N 1
ATOM 2111 C CA . SER A 1 266 ? -4.663 -7.538 9.660 1.00 95.62 266 SER A CA 1
ATOM 2112 C C . SER A 1 266 ? -5.181 -8.723 8.859 1.00 95.62 266 SER A C 1
ATOM 2114 O O . SER A 1 266 ? -4.769 -9.864 9.059 1.00 95.62 266 SER A O 1
ATOM 2116 N N . TYR A 1 267 ? -6.136 -8.471 7.979 1.00 94.38 267 TYR A N 1
ATOM 2117 C CA . TYR A 1 267 ? -6.733 -9.485 7.128 1.00 94.38 267 TYR A CA 1
ATOM 2118 C C . TYR A 1 267 ? -6.886 -8.950 5.712 1.00 94.38 267 TYR A C 1
ATOM 2120 O O . TYR A 1 267 ? -7.135 -7.763 5.502 1.00 94.38 267 TYR A O 1
ATOM 2128 N N . ARG A 1 268 ? -6.750 -9.832 4.726 1.00 93.88 268 ARG A N 1
ATOM 2129 C CA . ARG A 1 268 ? -6.956 -9.505 3.317 1.00 93.88 268 ARG A CA 1
ATOM 2130 C C . ARG A 1 268 ? -8.125 -10.299 2.766 1.00 93.88 268 ARG A C 1
ATOM 2132 O O . ARG A 1 268 ? -8.267 -11.494 3.031 1.00 93.88 268 ARG A O 1
ATOM 2139 N N . ILE A 1 269 ? -8.964 -9.613 2.002 1.00 91.25 269 ILE A N 1
ATOM 2140 C CA . ILE A 1 269 ? -10.113 -10.194 1.319 1.00 91.25 269 ILE A CA 1
ATOM 2141 C C . ILE A 1 269 ? -10.043 -9.760 -0.136 1.00 91.25 269 ILE A C 1
ATOM 2143 O O . ILE A 1 269 ? -10.178 -8.574 -0.439 1.00 91.25 269 ILE A O 1
ATOM 2147 N N . ASN A 1 270 ? -9.872 -10.727 -1.029 1.00 85.81 270 ASN A N 1
ATOM 2148 C CA . ASN A 1 270 ? -9.998 -10.512 -2.458 1.00 85.81 270 ASN A CA 1
ATOM 2149 C C . ASN A 1 270 ? -11.451 -10.793 -2.844 1.00 85.81 270 ASN A C 1
ATOM 2151 O O . ASN A 1 270 ? -11.939 -11.923 -2.865 1.00 85.81 270 ASN A O 1
ATOM 2155 N N . THR A 1 271 ? -12.225 -9.732 -3.013 1.00 79.81 271 THR A N 1
ATOM 2156 C CA . THR A 1 271 ? -13.611 -9.828 -3.462 1.00 79.81 271 THR A CA 1
ATOM 2157 C C . THR A 1 271 ? -13.836 -8.716 -4.459 1.00 79.81 271 THR A C 1
ATOM 2159 O O . THR A 1 271 ? -13.432 -7.577 -4.234 1.00 79.81 271 THR A O 1
ATOM 2162 N N . HIS A 1 272 ? -14.519 -9.033 -5.557 1.00 75.19 272 HIS A N 1
ATOM 2163 C CA . HIS A 1 272 ? -14.903 -8.039 -6.547 1.00 75.19 272 HIS A CA 1
ATOM 2164 C C . HIS A 1 272 ? -15.973 -7.114 -5.963 1.00 75.19 272 HIS A C 1
ATOM 2166 O O . HIS A 1 272 ? -17.171 -7.405 -6.005 1.00 75.19 272 HIS A O 1
ATOM 2172 N N . VAL A 1 273 ? -15.536 -5.989 -5.403 1.00 80.19 273 VAL A N 1
ATOM 2173 C CA . VAL A 1 273 ? -16.425 -4.950 -4.896 1.00 80.19 273 VAL A CA 1
ATOM 2174 C C . VAL A 1 273 ? -16.607 -3.899 -5.979 1.00 80.19 273 VAL A C 1
ATOM 2176 O O . VAL A 1 273 ? -15.656 -3.461 -6.624 1.00 80.19 273 VAL A O 1
ATOM 2179 N N . LYS A 1 274 ? -17.852 -3.457 -6.173 1.00 84.31 274 LYS A N 1
ATOM 2180 C CA . LYS A 1 274 ? -18.106 -2.253 -6.966 1.00 84.31 274 LYS A CA 1
ATOM 2181 C C . LYS A 1 274 ? -17.486 -1.040 -6.257 1.00 84.31 274 LYS A C 1
ATOM 2183 O O . LYS A 1 274 ? -17.704 -0.894 -5.053 1.00 84.31 274 LYS A O 1
ATOM 2188 N N . PRO A 1 275 ? -16.760 -0.161 -6.963 1.00 88.94 275 PRO A N 1
ATOM 2189 C CA . PRO A 1 275 ? -16.087 0.963 -6.321 1.00 88.94 275 PRO A CA 1
ATOM 2190 C C . PRO A 1 275 ? -17.098 1.862 -5.596 1.00 88.94 275 PRO A C 1
ATOM 2192 O O . PRO A 1 275 ? -18.091 2.288 -6.188 1.00 88.94 275 PRO A O 1
ATOM 2195 N N . LEU A 1 276 ? -16.866 2.136 -4.306 1.00 92.12 276 LEU A N 1
ATOM 2196 C CA . LEU A 1 276 ? -17.822 2.879 -3.476 1.00 92.12 276 LEU A CA 1
ATOM 2197 C C . LEU A 1 276 ? -18.035 4.305 -3.981 1.00 92.12 276 LEU A C 1
ATOM 2199 O O . LEU A 1 276 ? -19.152 4.809 -3.935 1.00 92.12 276 LEU A O 1
ATOM 2203 N N . ILE A 1 277 ? -16.987 4.956 -4.477 1.00 93.75 277 ILE A N 1
ATOM 2204 C CA . ILE A 1 277 ? -17.078 6.256 -5.143 1.00 93.75 277 ILE A CA 1
ATOM 2205 C C . ILE A 1 277 ? -16.630 6.059 -6.585 1.00 93.75 277 ILE A C 1
ATOM 2207 O O . ILE A 1 277 ? -15.443 5.947 -6.882 1.00 93.75 277 ILE A O 1
ATOM 2211 N N . TRP A 1 278 ? -17.598 5.977 -7.485 1.00 92.44 278 TRP A N 1
ATOM 2212 C CA . TRP A 1 278 ? -17.342 5.860 -8.909 1.00 92.44 278 TRP A CA 1
ATOM 2213 C C . TRP A 1 278 ? -17.001 7.231 -9.484 1.00 92.44 278 TRP A C 1
ATOM 2215 O O . TRP A 1 278 ? -17.798 8.161 -9.341 1.00 92.44 278 TRP A O 1
ATOM 2225 N N . ILE A 1 279 ? -15.840 7.352 -10.128 1.00 92.25 279 ILE A N 1
ATOM 2226 C CA . ILE A 1 279 ? -15.425 8.574 -10.815 1.00 92.25 279 ILE A CA 1
ATOM 2227 C C . ILE A 1 279 ? -15.458 8.319 -12.314 1.00 92.25 279 ILE A C 1
ATOM 2229 O O . ILE A 1 279 ? -14.828 7.393 -12.814 1.00 92.25 279 ILE A O 1
ATOM 2233 N N . GLU A 1 280 ? -16.187 9.166 -13.020 1.00 89.69 280 GLU A N 1
ATOM 2234 C CA . GLU A 1 280 ? -16.162 9.265 -14.469 1.00 89.69 280 GLU A CA 1
ATOM 2235 C C . GLU A 1 280 ? -15.490 10.591 -14.812 1.00 89.69 280 GLU A C 1
ATOM 2237 O O . GLU A 1 280 ? -15.926 11.647 -14.354 1.00 89.69 280 GLU A O 1
ATOM 2242 N N . SER A 1 281 ? -14.389 10.534 -15.556 1.00 88.44 281 SER A N 1
ATOM 2243 C CA . SER A 1 281 ? -13.616 11.711 -15.940 1.00 88.44 281 SER A CA 1
ATOM 2244 C C . SER A 1 281 ? -13.486 11.749 -17.449 1.00 88.44 281 SER A C 1
ATOM 2246 O O . SER A 1 281 ? -13.039 10.776 -18.051 1.00 88.44 281 SER A O 1
ATOM 2248 N N . VAL A 1 282 ? -13.842 12.886 -18.033 1.00 87.50 282 VAL A N 1
ATOM 2249 C CA . VAL A 1 282 ? -13.663 13.186 -19.452 1.00 87.50 282 VAL A CA 1
ATOM 2250 C C . VAL A 1 282 ? -12.687 14.350 -19.544 1.00 87.50 282 VAL A C 1
ATOM 2252 O O . VAL A 1 282 ? -12.932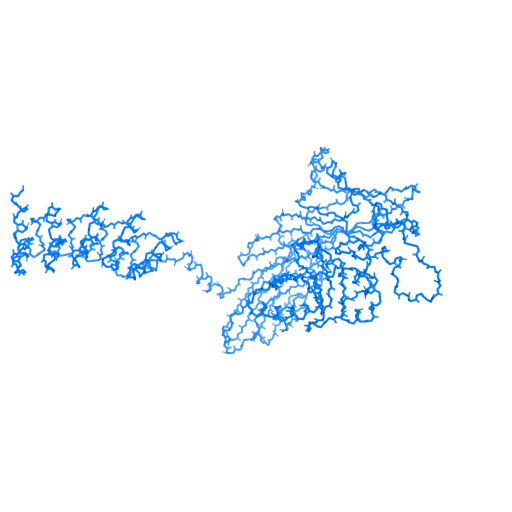 15.408 -18.961 1.00 87.50 282 VAL A O 1
ATOM 2255 N N . ILE A 1 283 ? -11.566 14.119 -20.224 1.00 85.00 283 ILE A N 1
ATOM 2256 C CA . ILE A 1 283 ? -10.528 15.119 -20.474 1.00 85.00 283 ILE A CA 1
ATOM 2257 C C . ILE A 1 283 ? -10.587 15.457 -21.965 1.00 85.00 283 ILE A C 1
ATOM 2259 O O . ILE A 1 283 ? -10.408 14.588 -22.825 1.00 85.00 283 ILE A O 1
ATOM 2263 N N . GLU A 1 284 ? -10.900 16.713 -22.259 1.00 85.69 284 GLU A N 1
ATOM 2264 C CA . GLU A 1 284 ? -10.904 17.288 -23.600 1.00 85.69 284 GLU A CA 1
ATOM 2265 C C . GLU A 1 284 ? -9.709 18.233 -23.709 1.00 85.69 284 GLU A C 1
ATOM 2267 O O . GLU A 1 284 ? -9.716 19.347 -23.174 1.00 85.69 284 GLU A O 1
ATOM 2272 N N . LYS A 1 285 ? -8.651 17.767 -24.375 1.00 82.81 285 LYS A N 1
ATOM 2273 C CA . LYS A 1 285 ? -7.465 18.569 -24.663 1.00 82.81 285 LYS A CA 1
ATOM 2274 C C . LYS A 1 285 ? -7.629 19.232 -26.030 1.00 82.81 285 LYS A C 1
ATOM 2276 O O . LYS A 1 285 ? -7.857 18.564 -27.032 1.00 82.81 285 LYS A O 1
ATOM 2281 N N . PHE A 1 286 ? -7.504 20.554 -26.069 1.00 84.50 286 PHE A N 1
ATOM 2282 C CA . PHE A 1 286 ? -7.405 21.332 -27.299 1.00 84.50 286 PHE A CA 1
ATOM 2283 C C . PHE A 1 286 ? -5.954 21.792 -27.437 1.00 84.50 286 PHE A C 1
ATOM 2285 O O . PHE A 1 286 ? -5.520 22.682 -26.696 1.00 84.50 286 PHE A O 1
ATOM 2292 N N . SER A 1 287 ? -5.207 21.174 -28.358 1.00 76.81 287 SER A N 1
ATOM 2293 C CA . SER A 1 287 ? -3.790 21.480 -28.589 1.00 76.81 287 SER A CA 1
ATOM 2294 C C . SER A 1 287 ? -3.560 22.983 -28.748 1.00 76.81 287 SER A C 1
ATOM 2296 O O . SER A 1 287 ? -4.337 23.672 -29.413 1.00 76.81 287 SER A O 1
ATOM 2298 N N . HIS A 1 288 ? -2.500 23.484 -28.111 1.00 77.00 288 HIS A N 1
ATOM 2299 C CA . HIS A 1 288 ? -2.086 24.893 -28.129 1.00 77.00 288 HIS A CA 1
ATOM 2300 C C . HIS A 1 288 ? -3.122 25.907 -27.610 1.00 77.00 288 HIS A C 1
ATOM 2302 O O . HIS A 1 288 ? -3.016 27.099 -27.915 1.00 77.00 288 HIS A O 1
ATOM 2308 N N . SER A 1 289 ? -4.150 25.466 -26.875 1.00 85.81 289 SER A N 1
ATOM 2309 C CA . SER A 1 289 ? -5.224 26.358 -26.429 1.00 85.81 289 SER A CA 1
ATOM 2310 C C . SER A 1 289 ? -5.656 26.131 -24.986 1.00 85.81 289 SER A C 1
ATOM 2312 O O . SER A 1 289 ? -5.531 27.036 -24.160 1.00 85.81 289 SER A O 1
ATOM 2314 N N . ARG A 1 290 ? -6.226 24.965 -24.669 1.00 86.06 290 ARG A N 1
ATOM 2315 C CA . ARG A 1 290 ? -6.871 24.737 -23.368 1.00 86.06 290 ARG A CA 1
ATOM 2316 C C . ARG A 1 290 ? -7.109 23.265 -23.078 1.00 86.06 290 ARG A C 1
ATOM 2318 O O . ARG A 1 290 ? -7.239 22.459 -23.996 1.00 86.06 290 ARG A O 1
ATOM 2325 N N . VAL A 1 291 ? -7.279 22.945 -21.801 1.00 88.38 291 VAL A N 1
ATOM 2326 C CA . VAL A 1 291 ? -7.806 21.653 -21.347 1.00 88.38 291 VAL A CA 1
ATOM 2327 C C . VAL A 1 291 ? -9.096 21.876 -20.581 1.00 88.38 291 VAL A C 1
ATOM 2329 O O . VAL A 1 291 ? -9.146 22.662 -19.632 1.00 88.38 291 VAL A O 1
ATOM 2332 N N . GLU A 1 292 ? -10.140 21.157 -20.972 1.00 90.31 292 GLU A N 1
ATOM 2333 C CA . GLU A 1 292 ? -11.386 21.075 -20.223 1.00 90.31 292 GLU A CA 1
ATOM 2334 C C . GLU A 1 292 ? -11.502 19.691 -19.580 1.00 90.31 292 GLU A C 1
ATOM 2336 O O . GLU A 1 292 ? -11.430 18.658 -20.240 1.00 90.31 292 GLU A O 1
ATOM 2341 N N . ILE A 1 293 ? -11.666 19.667 -18.259 1.00 91.31 293 ILE A N 1
ATOM 2342 C CA . ILE A 1 293 ? -11.767 18.439 -17.472 1.00 91.31 293 ILE A CA 1
ATOM 2343 C C . ILE A 1 293 ? -13.140 18.410 -16.821 1.00 91.31 293 ILE A C 1
ATOM 2345 O O . ILE A 1 293 ? -13.474 19.267 -15.998 1.00 91.31 293 ILE A O 1
ATOM 2349 N N . MET A 1 294 ? -13.942 17.407 -17.162 1.00 91.69 294 MET A N 1
ATOM 2350 C CA . MET A 1 294 ? -15.237 17.163 -16.540 1.00 91.69 294 MET A CA 1
ATOM 2351 C C . MET A 1 294 ? -15.178 15.892 -15.704 1.00 91.69 294 MET A C 1
ATOM 2353 O O . MET A 1 294 ? -14.985 14.801 -16.230 1.00 91.69 294 MET A O 1
ATOM 2357 N N . VAL A 1 295 ? -15.391 16.032 -14.398 1.00 93.44 295 VAL A N 1
ATOM 2358 C CA . VAL A 1 295 ? -15.350 14.924 -13.442 1.00 93.44 295 VAL A CA 1
ATOM 2359 C C . VAL A 1 295 ? -16.704 14.768 -12.775 1.00 93.44 295 VAL A C 1
ATOM 2361 O O . VAL A 1 295 ? -17.197 15.673 -12.100 1.00 93.44 295 VAL A O 1
ATOM 2364 N N . LYS A 1 296 ? -17.305 13.593 -12.938 1.00 93.56 296 LYS A N 1
ATOM 2365 C CA . LYS A 1 296 ? -18.540 13.184 -12.280 1.00 93.56 296 LYS A CA 1
ATOM 2366 C C . LYS A 1 296 ? -18.223 12.137 -11.219 1.00 93.56 296 LYS A C 1
ATOM 2368 O O . LYS A 1 296 ? -17.720 11.061 -11.523 1.00 93.56 296 LYS A O 1
ATOM 2373 N N . ALA A 1 297 ? -18.553 12.439 -9.969 1.00 95.00 297 ALA A N 1
ATOM 2374 C CA . ALA A 1 297 ? -18.383 11.530 -8.843 1.00 95.00 297 ALA A CA 1
ATOM 2375 C C . ALA A 1 297 ? -19.741 10.994 -8.383 1.00 95.00 297 ALA A C 1
ATOM 2377 O O . ALA A 1 297 ? -20.652 11.775 -8.111 1.00 95.00 297 ALA A O 1
ATOM 2378 N N . LYS A 1 298 ? -19.885 9.672 -8.262 1.00 94.19 298 LYS A N 1
ATOM 2379 C CA . LYS A 1 298 ? -21.123 8.991 -7.859 1.00 94.19 298 LYS A CA 1
ATOM 2380 C C . LYS A 1 298 ? -20.873 8.026 -6.703 1.00 94.19 298 LYS A C 1
ATOM 2382 O O . LYS A 1 298 ? -20.101 7.082 -6.830 1.00 94.19 298 LYS A O 1
ATOM 2387 N N . GLY A 1 299 ? -21.588 8.208 -5.596 1.00 94.50 299 GLY A N 1
ATOM 2388 C CA . GLY A 1 299 ? -21.502 7.316 -4.435 1.00 94.50 299 GLY A CA 1
ATOM 2389 C C . GLY A 1 299 ? -22.343 6.058 -4.636 1.00 94.50 299 GLY A C 1
ATOM 2390 O O . GLY A 1 299 ? -23.569 6.122 -4.607 1.00 94.50 299 GLY A O 1
ATOM 2391 N N . GLN A 1 300 ? -21.712 4.902 -4.808 1.00 91.94 300 GLN A N 1
ATOM 2392 C CA . GLN A 1 300 ? -22.335 3.585 -4.972 1.00 91.94 300 GLN A CA 1
ATOM 2393 C C . GLN A 1 300 ? -22.423 2.796 -3.653 1.00 91.94 300 GLN A C 1
ATOM 2395 O O . GLN A 1 300 ? -22.212 1.587 -3.611 1.00 91.94 300 GLN A O 1
ATOM 2400 N N . PHE A 1 301 ? -22.763 3.466 -2.557 1.00 93.12 301 PHE A N 1
ATOM 2401 C CA . PHE A 1 301 ? -22.989 2.837 -1.255 1.00 93.12 301 PHE A CA 1
ATOM 2402 C C . PHE A 1 301 ? -24.370 3.193 -0.700 1.00 93.12 301 PHE A C 1
ATOM 2404 O O . PHE A 1 301 ? -25.153 3.923 -1.315 1.00 93.12 301 PHE A O 1
ATOM 2411 N N . LYS A 1 302 ? -24.707 2.620 0.459 1.00 92.44 302 LYS A N 1
ATOM 2412 C CA . LYS A 1 302 ? -26.020 2.792 1.090 1.00 92.44 302 LYS A CA 1
ATOM 2413 C C . LYS A 1 302 ? -26.327 4.275 1.303 1.00 92.44 302 LYS A C 1
ATOM 2415 O O . LYS A 1 302 ? -25.517 4.994 1.870 1.00 92.44 302 LYS A O 1
ATOM 2420 N N . LYS A 1 303 ? -27.541 4.702 0.938 1.00 92.19 303 LYS A N 1
ATOM 2421 C CA . LYS A 1 303 ? -28.003 6.101 1.054 1.00 92.19 303 LYS A CA 1
ATOM 2422 C C . LYS A 1 303 ? -27.968 6.665 2.482 1.00 92.19 303 LYS A C 1
ATOM 2424 O O . LYS A 1 303 ? -27.909 7.873 2.655 1.00 92.19 303 LYS A O 1
ATOM 2429 N N . GLN A 1 304 ? -28.048 5.789 3.484 1.00 92.25 304 GLN A N 1
ATOM 2430 C CA . GLN A 1 304 ? -27.990 6.136 4.910 1.00 92.25 304 GLN A CA 1
ATOM 2431 C C . GLN A 1 304 ? -26.560 6.414 5.388 1.00 92.25 304 GLN A C 1
ATOM 2433 O O . GLN A 1 304 ? -26.370 7.077 6.401 1.00 92.25 304 GLN A O 1
ATOM 2438 N N . SER A 1 305 ? -25.566 5.882 4.678 1.00 94.38 305 SER A N 1
ATOM 2439 C CA . SER A 1 305 ? -24.159 6.108 4.968 1.00 94.38 305 SER A CA 1
ATOM 2440 C C . SER A 1 305 ? -23.687 7.368 4.247 1.00 94.38 305 SER A C 1
ATOM 2442 O O . SER A 1 305 ? -24.209 7.745 3.192 1.00 94.38 305 SER A O 1
ATOM 2444 N N . VAL A 1 306 ? -22.684 8.018 4.824 1.00 95.81 306 VAL A N 1
ATOM 2445 C CA . VAL A 1 306 ? -22.100 9.260 4.322 1.00 95.81 306 VAL A CA 1
ATOM 2446 C C . VAL A 1 306 ? -20.590 9.099 4.355 1.00 95.81 306 VAL A C 1
ATOM 2448 O O . VAL A 1 306 ? -20.047 8.689 5.378 1.00 95.81 306 VAL A O 1
ATOM 2451 N N . ALA A 1 307 ? -19.928 9.397 3.242 1.00 95.75 307 ALA A N 1
ATOM 2452 C CA . ALA A 1 307 ? -18.482 9.510 3.201 1.00 95.75 307 ALA A CA 1
ATOM 2453 C C . ALA A 1 307 ? -18.071 10.923 3.632 1.00 95.75 307 ALA A C 1
ATOM 2455 O O . ALA A 1 307 ? -18.603 11.919 3.135 1.00 95.75 307 ALA A O 1
ATOM 2456 N N . ASN A 1 308 ? -17.142 11.000 4.569 1.00 95.62 308 ASN A N 1
ATOM 2457 C CA . ASN A 1 308 ? -16.587 12.222 5.115 1.00 95.62 308 ASN A CA 1
ATOM 2458 C C . ASN A 1 308 ? -15.265 12.547 4.421 1.00 95.62 308 ASN A C 1
ATOM 2460 O O . ASN A 1 308 ? -14.529 11.641 4.026 1.00 95.62 308 ASN A O 1
ATOM 2464 N N . ASN A 1 309 ? -14.979 13.847 4.312 1.00 94.25 309 ASN A N 1
ATOM 2465 C CA . ASN A 1 309 ? -13.702 14.388 3.838 1.00 94.25 309 ASN A CA 1
ATOM 2466 C C . ASN A 1 309 ? -13.211 13.717 2.547 1.00 94.25 309 ASN A C 1
ATOM 2468 O O . ASN A 1 309 ? -12.073 13.264 2.455 1.00 94.25 309 ASN A O 1
ATOM 2472 N N . VAL A 1 310 ? -14.098 13.631 1.554 1.00 95.81 310 VAL A N 1
ATOM 2473 C CA . VAL A 1 310 ? -13.757 13.043 0.263 1.00 95.81 310 VAL A CA 1
ATOM 2474 C C . VAL A 1 310 ? -12.832 14.001 -0.485 1.00 95.81 310 VAL A C 1
ATOM 2476 O O . VAL A 1 310 ? -13.210 15.140 -0.763 1.00 95.81 310 VAL A O 1
ATOM 2479 N N . GLU A 1 311 ? -11.638 13.538 -0.832 1.00 95.69 311 GLU A N 1
ATOM 2480 C CA . GLU A 1 311 ? -10.667 14.249 -1.659 1.00 95.69 311 GLU A CA 1
ATOM 2481 C C . GLU A 1 311 ? -10.491 13.504 -2.977 1.00 95.69 311 GLU A C 1
ATOM 2483 O O . GLU A 1 311 ? -10.010 12.375 -2.998 1.00 95.69 311 GLU A O 1
ATOM 2488 N N . ILE A 1 312 ? -10.843 14.132 -4.091 1.00 95.75 312 ILE A N 1
ATOM 2489 C CA . ILE A 1 312 ? -10.612 13.587 -5.427 1.00 95.75 312 ILE A CA 1
ATOM 2490 C C . ILE A 1 312 ? -9.436 14.352 -6.026 1.00 95.75 312 ILE A C 1
ATOM 2492 O O . ILE A 1 312 ? -9.508 15.569 -6.200 1.00 95.75 312 ILE A O 1
ATOM 2496 N N . ARG A 1 313 ? -8.346 13.642 -6.311 1.00 94.81 313 ARG A N 1
ATOM 2497 C CA . ARG A 1 313 ? -7.119 14.189 -6.893 1.00 94.81 313 ARG A CA 1
ATOM 2498 C C . ARG A 1 313 ? -7.090 13.828 -8.363 1.00 94.81 313 ARG A C 1
ATOM 2500 O O . ARG A 1 313 ? -6.978 12.653 -8.713 1.00 94.81 313 ARG A O 1
ATOM 2507 N N . VAL A 1 314 ? -7.232 14.844 -9.198 1.00 93.00 314 VAL A N 1
ATOM 2508 C CA . VAL A 1 314 ? -7.305 14.712 -10.650 1.00 93.00 314 VAL A CA 1
ATOM 2509 C C . VAL A 1 314 ? -6.029 15.298 -11.230 1.00 93.00 314 VAL A C 1
ATOM 2511 O O . VAL A 1 314 ? -5.821 16.499 -11.077 1.00 93.00 314 VAL A O 1
ATOM 2514 N N . PRO A 1 315 ? -5.165 14.484 -11.846 1.00 91.12 315 PRO A N 1
ATOM 2515 C CA . PRO A 1 315 ? -3.968 14.989 -12.497 1.00 91.12 315 PRO A CA 1
ATOM 2516 C C . PRO A 1 315 ? -4.301 15.942 -13.636 1.00 91.12 315 PRO A C 1
ATOM 2518 O O . PRO A 1 315 ? -5.299 15.755 -14.337 1.00 91.12 315 PRO A O 1
ATOM 2521 N N . VAL A 1 316 ? -3.462 16.952 -13.805 1.00 89.31 316 VAL A N 1
ATOM 2522 C CA . VAL A 1 316 ? -3.522 17.911 -14.903 1.00 89.31 316 VAL A CA 1
ATOM 2523 C C . VAL A 1 316 ? -2.137 18.031 -15.541 1.00 89.31 316 VAL A C 1
ATOM 2525 O O . VAL A 1 316 ? -1.163 17.669 -14.890 1.00 89.31 316 VAL A O 1
ATOM 2528 N N . PRO A 1 317 ? -2.038 18.490 -16.796 1.00 85.50 317 PRO A N 1
ATOM 2529 C CA . PRO A 1 317 ? -0.742 18.741 -17.428 1.00 85.50 317 PRO A CA 1
ATOM 2530 C C . PRO A 1 317 ? 0.104 19.748 -16.637 1.00 85.50 317 PRO A C 1
ATOM 2532 O O . PRO A 1 317 ? -0.467 20.673 -16.051 1.00 85.50 317 PRO A O 1
ATOM 2535 N N . SER A 1 318 ? 1.433 19.594 -16.625 1.00 83.81 318 SER A N 1
ATOM 2536 C CA . SER A 1 318 ? 2.320 20.488 -15.850 1.00 83.81 318 SER A CA 1
ATOM 2537 C C . SER A 1 318 ? 2.398 21.904 -16.432 1.00 83.81 318 SER A C 1
ATOM 2539 O O . SER A 1 318 ? 2.628 22.884 -15.722 1.00 83.81 318 SER A O 1
ATOM 2541 N N . ASP A 1 319 ? 2.128 22.028 -17.730 1.00 83.12 319 ASP A N 1
ATOM 2542 C CA . ASP A 1 319 ? 2.075 23.285 -18.469 1.00 83.12 319 ASP A CA 1
ATOM 2543 C C . ASP A 1 319 ? 0.735 24.028 -18.306 1.00 83.12 319 ASP A C 1
ATOM 2545 O O . ASP A 1 319 ? 0.577 25.145 -18.802 1.00 83.12 319 ASP A O 1
ATOM 2549 N N . ALA A 1 320 ? -0.231 23.447 -17.589 1.00 85.56 320 ALA A N 1
ATOM 2550 C CA . ALA A 1 320 ? -1.562 24.011 -17.432 1.00 85.56 320 ALA A CA 1
ATOM 2551 C C . ALA A 1 320 ? -1.564 25.310 -16.605 1.00 85.56 320 ALA A C 1
ATOM 2553 O O . ALA A 1 320 ? -1.139 25.354 -15.444 1.00 85.56 320 ALA A O 1
ATOM 2554 N N . ASP A 1 321 ? -2.161 26.361 -17.172 1.00 85.69 321 ASP A N 1
ATOM 2555 C CA . ASP A 1 321 ? -2.306 27.669 -16.537 1.00 85.69 321 ASP A CA 1
ATOM 2556 C C . ASP A 1 321 ? -3.778 28.079 -16.332 1.00 85.69 321 ASP A C 1
ATOM 2558 O O . ASP A 1 321 ? -4.726 27.376 -16.696 1.00 85.69 321 ASP A O 1
ATOM 2562 N N . SER A 1 322 ? -3.984 29.243 -15.708 1.00 88.88 322 SER A N 1
ATOM 2563 C CA . SER A 1 322 ? -5.285 29.930 -15.653 1.00 88.88 322 SER A CA 1
ATOM 2564 C C . SER A 1 322 ? -6.482 29.060 -15.207 1.00 88.88 322 SER A C 1
ATOM 2566 O O . SER A 1 322 ? -7.508 29.017 -15.902 1.00 88.88 322 SER A O 1
ATOM 2568 N N . PRO A 1 323 ? -6.411 28.390 -14.037 1.00 92.94 323 PRO A N 1
ATOM 2569 C CA . PRO A 1 323 ? -7.440 27.457 -13.592 1.00 92.94 323 PRO A CA 1
ATOM 2570 C C . PRO A 1 323 ? -8.785 28.149 -13.341 1.00 92.94 323 PRO A C 1
ATOM 2572 O O . PRO A 1 323 ? -8.886 29.115 -12.580 1.00 92.94 323 PRO A O 1
ATOM 2575 N N . LYS A 1 324 ? -9.858 27.604 -13.915 1.00 92.81 324 LYS A N 1
ATOM 2576 C CA . LYS A 1 324 ? -11.244 28.011 -13.647 1.00 92.81 324 LYS A CA 1
ATOM 2577 C C . LYS A 1 324 ? -12.076 26.799 -13.264 1.00 92.81 324 LYS A C 1
ATOM 2579 O O . LYS A 1 324 ? -12.214 25.866 -14.049 1.00 92.81 324 LYS A O 1
ATOM 2584 N N . PHE A 1 325 ? -12.691 26.841 -12.085 1.00 94.06 325 PHE A N 1
ATOM 2585 C CA . PHE A 1 325 ? -13.481 25.732 -11.551 1.00 94.06 325 PHE A CA 1
ATOM 2586 C C . PHE A 1 325 ? -14.968 26.073 -11.468 1.00 94.06 325 PHE A C 1
ATOM 2588 O O . PHE A 1 325 ? -15.355 27.165 -11.054 1.00 94.06 325 PHE A O 1
ATOM 2595 N N . LYS A 1 326 ? -15.812 25.103 -11.817 1.00 94.00 326 LYS A N 1
ATOM 2596 C CA . LYS A 1 326 ? -17.254 25.101 -11.562 1.00 94.00 326 LYS A CA 1
ATOM 2597 C C . LYS A 1 326 ? -17.620 23.777 -10.901 1.00 94.00 326 LYS A C 1
ATOM 2599 O O . LYS A 1 326 ? -17.620 22.736 -11.555 1.00 94.00 326 LYS A O 1
ATOM 2604 N N . THR A 1 327 ? -17.926 23.808 -9.610 1.00 93.75 327 THR A N 1
ATOM 2605 C CA . THR A 1 327 ? -18.333 22.631 -8.831 1.00 93.75 327 THR A CA 1
ATOM 2606 C C . THR A 1 327 ? -19.815 22.711 -8.479 1.00 93.75 327 THR A C 1
ATOM 2608 O O . THR A 1 327 ? -20.340 23.785 -8.194 1.00 93.75 327 THR A O 1
ATOM 2611 N N . SER A 1 328 ? -20.513 21.573 -8.470 1.00 92.25 328 SER A N 1
ATOM 2612 C CA . SER A 1 328 ? -21.874 21.495 -7.923 1.00 92.25 328 SER A CA 1
ATOM 2613 C C . SER A 1 328 ? -21.872 21.527 -6.393 1.00 92.25 328 SER A C 1
ATOM 2615 O O . SER A 1 328 ? -22.798 22.024 -5.759 1.00 92.25 328 SER A O 1
ATOM 2617 N N . THR A 1 329 ? -20.856 20.922 -5.778 1.00 92.00 329 THR A N 1
ATOM 2618 C CA . THR A 1 329 ? -20.684 20.803 -4.326 1.00 92.00 329 THR A CA 1
ATOM 2619 C C . THR A 1 329 ? -19.199 20.626 -4.021 1.00 92.00 329 THR A C 1
ATOM 2621 O O . THR A 1 329 ? -18.464 20.031 -4.811 1.00 92.00 329 THR A O 1
ATOM 2624 N N . GLY A 1 330 ? -18.756 21.132 -2.871 1.00 92.25 330 GLY A N 1
ATOM 2625 C CA . GLY A 1 330 ? -17.349 21.090 -2.483 1.00 92.25 330 GLY A CA 1
ATOM 2626 C C . GLY A 1 330 ? -16.506 22.177 -3.150 1.00 92.25 330 GLY A C 1
ATOM 2627 O O . GLY A 1 330 ? -17.000 22.966 -3.959 1.00 92.25 330 GLY A O 1
ATOM 2628 N N . ASN A 1 331 ? -15.228 22.216 -2.787 1.00 94.44 331 ASN A N 1
ATOM 2629 C CA . ASN A 1 331 ? -14.270 23.209 -3.262 1.00 94.44 331 ASN A CA 1
ATOM 2630 C C . ASN A 1 331 ? -13.171 22.532 -4.089 1.00 94.44 331 ASN A C 1
ATOM 2632 O O . ASN A 1 331 ? -12.622 21.519 -3.654 1.00 94.44 331 ASN A O 1
ATOM 2636 N N . ALA A 1 332 ? -12.852 23.085 -5.258 1.00 94.31 332 ALA A N 1
ATOM 2637 C CA . ALA A 1 332 ? -11.768 22.613 -6.113 1.00 94.31 332 ALA A CA 1
ATOM 2638 C C . ALA A 1 332 ? -10.603 23.607 -6.065 1.00 94.31 332 ALA A C 1
ATOM 2640 O O . ALA A 1 332 ? -10.798 24.808 -6.246 1.00 94.31 332 ALA A O 1
ATOM 2641 N N . LYS A 1 333 ? -9.396 23.099 -5.810 1.00 93.56 333 LYS A N 1
ATOM 2642 C CA . LYS A 1 333 ? -8.162 23.884 -5.734 1.00 93.56 333 LYS A CA 1
ATOM 2643 C C . LYS A 1 333 ? -7.123 23.296 -6.684 1.00 93.56 333 LYS A C 1
ATOM 2645 O O . LYS A 1 333 ? -6.916 22.086 -6.684 1.00 93.56 333 LYS A O 1
ATOM 2650 N N . TYR A 1 334 ? -6.452 24.152 -7.450 1.00 93.50 334 TYR A N 1
ATOM 2651 C CA . TYR A 1 334 ? -5.274 23.760 -8.220 1.00 93.50 334 TYR A CA 1
ATOM 2652 C C . TYR A 1 334 ? -4.047 23.671 -7.303 1.00 93.50 334 TYR A C 1
ATOM 2654 O O . TYR A 1 334 ? -3.829 24.570 -6.486 1.00 93.50 334 TYR A O 1
ATOM 2662 N N . VAL A 1 335 ? -3.272 22.594 -7.418 1.00 92.12 335 VAL A N 1
ATOM 2663 C CA . VAL A 1 335 ? -2.017 22.368 -6.692 1.00 92.12 335 VAL A CA 1
ATOM 2664 C C . VAL A 1 335 ? -0.894 22.204 -7.727 1.00 92.12 335 VAL A C 1
ATOM 2666 O O . VAL A 1 335 ? -0.662 21.078 -8.168 1.00 92.12 335 VAL A O 1
ATOM 2669 N N . PRO A 1 336 ? -0.215 23.304 -8.117 1.00 87.44 336 PRO A N 1
ATOM 2670 C CA . PRO A 1 336 ? 0.829 23.278 -9.146 1.00 87.44 336 PRO A CA 1
ATOM 2671 C C . PRO A 1 336 ? 2.034 22.411 -8.770 1.00 87.44 336 PRO A C 1
ATOM 2673 O O . PRO A 1 336 ? 2.583 21.733 -9.612 1.00 87.44 336 PRO A O 1
ATOM 2676 N N . GLU A 1 337 ? 2.408 22.345 -7.487 1.00 87.75 337 GLU A N 1
ATOM 2677 C CA . GLU A 1 337 ? 3.559 21.546 -7.012 1.00 87.75 337 GLU A CA 1
ATOM 2678 C C . GLU A 1 337 ? 3.462 20.042 -7.316 1.00 87.75 337 GLU A C 1
ATOM 2680 O O . GLU A 1 337 ? 4.437 19.312 -7.161 1.00 87.75 337 GLU A O 1
ATOM 2685 N N . LYS A 1 338 ? 2.260 19.555 -7.638 1.00 86.94 338 LYS A N 1
ATOM 2686 C CA . LYS A 1 338 ? 1.990 18.140 -7.906 1.00 86.94 338 LYS A CA 1
ATOM 2687 C C . LYS A 1 338 ? 1.183 17.935 -9.187 1.00 86.94 338 LYS A C 1
ATOM 2689 O O . LYS A 1 338 ? 0.603 16.860 -9.334 1.00 86.94 338 LYS A O 1
ATOM 2694 N N . ASP A 1 339 ? 1.044 18.976 -10.009 1.00 88.56 339 ASP A N 1
ATOM 2695 C CA . ASP A 1 339 ? 0.289 18.954 -11.266 1.00 88.56 339 ASP A CA 1
ATOM 2696 C C . ASP A 1 339 ? -1.098 18.305 -11.111 1.00 88.56 339 ASP A C 1
ATOM 2698 O O . ASP A 1 339 ? -1.490 17.378 -11.822 1.00 88.56 339 ASP A O 1
ATOM 2702 N N . MET A 1 340 ? -1.863 18.732 -10.095 1.00 90.69 340 MET A N 1
ATOM 2703 C CA . MET A 1 340 ? -3.176 18.141 -9.813 1.00 90.69 340 MET A CA 1
ATOM 2704 C C . MET A 1 340 ? -4.222 19.141 -9.325 1.00 90.69 340 MET A C 1
ATOM 2706 O O . MET A 1 340 ? -3.947 20.120 -8.631 1.00 90.69 340 MET A O 1
ATOM 2710 N N . VAL A 1 341 ? -5.481 18.830 -9.618 1.00 93.12 341 VAL A N 1
ATOM 2711 C CA . VAL A 1 341 ? -6.658 19.449 -9.012 1.00 93.12 341 VAL A CA 1
ATOM 2712 C C . VAL A 1 341 ? -7.104 18.622 -7.823 1.00 93.12 341 VAL A C 1
ATOM 2714 O O . VAL A 1 341 ? -7.419 17.439 -7.944 1.00 93.12 341 VAL A O 1
ATOM 2717 N N . LEU A 1 342 ? -7.195 19.276 -6.672 1.00 94.81 342 LEU A N 1
ATOM 2718 C CA . LEU A 1 342 ? -7.761 18.722 -5.456 1.00 94.81 342 LEU A CA 1
ATOM 2719 C C . LEU A 1 342 ? -9.217 19.175 -5.323 1.00 94.81 342 LEU A C 1
ATOM 2721 O O . LEU A 1 342 ? -9.491 20.330 -4.988 1.00 94.81 342 LEU A O 1
ATOM 2725 N N . TRP A 1 343 ? -10.159 18.266 -5.561 1.00 96.56 343 TRP A N 1
ATOM 2726 C CA . TRP A 1 343 ? -11.581 18.498 -5.320 1.00 96.56 343 TRP A CA 1
ATOM 2727 C C . TRP A 1 343 ? -11.995 17.910 -3.970 1.00 96.56 343 TRP A C 1
ATOM 2729 O O . TRP A 1 343 ? -11.993 16.698 -3.771 1.00 96.56 343 TRP A O 1
ATOM 2739 N N . THR A 1 344 ? -12.345 18.788 -3.031 1.00 96.25 344 THR A N 1
ATOM 2740 C CA . THR A 1 344 ? -12.686 18.439 -1.647 1.00 96.25 344 THR A CA 1
ATOM 2741 C C . THR A 1 344 ? -14.188 18.532 -1.402 1.00 96.25 344 THR A C 1
ATOM 2743 O O . THR A 1 344 ? -14.823 19.555 -1.673 1.00 96.25 344 THR A O 1
ATOM 2746 N N . ILE A 1 345 ? -14.773 17.473 -0.847 1.00 95.94 345 ILE A N 1
ATOM 2747 C CA . ILE A 1 345 ? -16.192 17.377 -0.501 1.00 95.94 345 ILE A CA 1
ATOM 2748 C C . ILE A 1 345 ? -16.286 16.909 0.953 1.00 95.94 345 ILE A C 1
ATOM 2750 O O . ILE A 1 345 ? -15.988 15.762 1.272 1.00 95.94 345 ILE A O 1
ATOM 2754 N N . LYS A 1 346 ? -16.730 17.795 1.854 1.00 94.00 346 LYS A N 1
ATOM 2755 C CA . LYS A 1 346 ? -16.802 17.494 3.298 1.00 94.00 346 LYS A CA 1
ATOM 2756 C C . LYS A 1 346 ? -17.729 16.321 3.623 1.00 94.00 346 LYS A C 1
ATOM 2758 O O . LYS A 1 346 ? -17.419 15.522 4.497 1.00 94.00 346 LYS A O 1
ATOM 2763 N N . SER A 1 347 ? -18.868 16.240 2.938 1.00 94.94 347 SER A N 1
ATOM 2764 C CA . SER A 1 347 ? -19.893 15.225 3.167 1.00 94.94 347 SER A CA 1
ATOM 2765 C C . SER A 1 347 ? -20.454 14.751 1.833 1.00 94.94 347 SER A C 1
ATOM 2767 O O . SER A 1 347 ? -20.995 15.543 1.060 1.00 94.94 347 SER A O 1
ATOM 2769 N N . PHE A 1 348 ? -20.313 13.457 1.563 1.00 95.88 348 PHE A N 1
ATOM 2770 C CA . PHE A 1 348 ? -20.766 12.800 0.346 1.00 95.88 348 PHE A CA 1
ATOM 2771 C C . PHE A 1 348 ? -21.755 11.683 0.720 1.00 95.88 348 PHE A C 1
ATOM 2773 O O . PHE A 1 348 ? -21.340 10.595 1.119 1.00 95.88 348 PHE A O 1
ATOM 2780 N N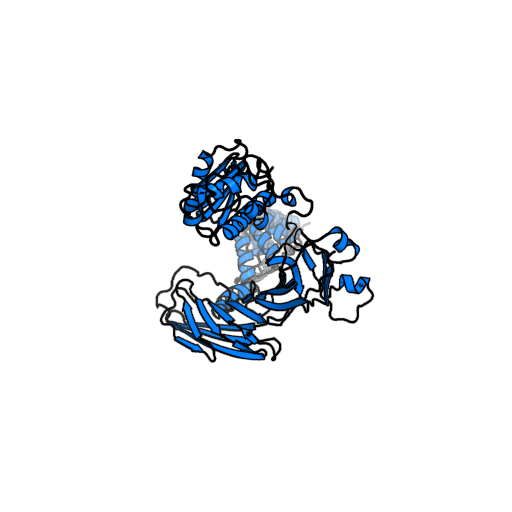 . PRO A 1 349 ? -23.074 11.906 0.606 1.00 95.50 349 PRO A N 1
ATOM 2781 C CA . PRO A 1 349 ? -24.071 10.876 0.892 1.00 95.50 349 PRO A CA 1
ATOM 2782 C C . PRO A 1 349 ? -24.109 9.762 -0.163 1.00 95.50 349 PRO A C 1
ATOM 2784 O O . PRO A 1 349 ? -23.924 10.009 -1.358 1.00 95.50 349 PRO A O 1
ATOM 2787 N N . GLY A 1 350 ? -24.434 8.538 0.255 1.00 94.19 350 GLY A N 1
ATOM 2788 C CA . GLY A 1 350 ? -24.593 7.410 -0.665 1.00 94.19 350 GLY A CA 1
ATOM 2789 C C . GLY A 1 350 ? -25.719 7.629 -1.682 1.00 94.19 350 GLY A C 1
ATOM 2790 O O . GLY A 1 350 ? -26.778 8.178 -1.373 1.00 94.19 350 GLY A O 1
ATOM 2791 N N . GLY A 1 351 ? -25.510 7.197 -2.924 1.00 92.25 351 GLY A N 1
ATOM 2792 C CA . GLY A 1 351 ? -26.472 7.324 -4.020 1.00 92.25 351 GLY A CA 1
ATOM 2793 C C . GLY A 1 351 ? -26.589 8.724 -4.631 1.00 92.25 351 GLY A C 1
ATOM 2794 O O . GLY A 1 351 ? -27.402 8.901 -5.538 1.00 92.25 351 GLY A O 1
ATOM 2795 N N . LYS A 1 352 ? -25.818 9.711 -4.155 1.00 93.88 352 LYS A N 1
ATOM 2796 C CA . LYS A 1 352 ? -25.724 11.042 -4.768 1.00 93.88 352 LYS A CA 1
ATOM 2797 C C . LYS A 1 352 ? -24.641 11.080 -5.843 1.00 93.88 352 LYS A C 1
ATOM 2799 O O . LYS A 1 352 ? -23.699 10.284 -5.836 1.00 93.88 352 LYS A O 1
ATOM 2804 N N . GLU A 1 353 ? -24.803 12.024 -6.760 1.00 94.75 353 GLU A N 1
ATOM 2805 C CA . GLU A 1 353 ? -23.815 12.362 -7.774 1.00 94.75 353 GLU A CA 1
ATOM 2806 C C . GLU A 1 353 ? -23.488 13.852 -7.713 1.00 94.75 353 GLU A C 1
ATOM 2808 O O . GLU A 1 353 ? -24.373 14.681 -7.489 1.00 94.75 353 GLU A O 1
ATOM 2813 N N . PHE A 1 354 ? -22.214 14.173 -7.903 1.00 95.88 354 PHE A N 1
ATOM 2814 C CA . PHE A 1 354 ? -21.701 15.533 -7.961 1.00 95.88 354 PHE A CA 1
ATOM 2815 C C . PHE A 1 354 ? -20.841 15.704 -9.207 1.00 95.88 354 PHE A C 1
ATOM 2817 O O . PHE A 1 354 ? -20.254 14.742 -9.707 1.00 95.88 354 PHE A O 1
ATOM 2824 N N . LEU A 1 355 ? -20.771 16.936 -9.700 1.00 95.06 355 LEU A N 1
ATOM 2825 C CA . LEU A 1 355 ? -20.054 17.290 -10.916 1.00 95.06 355 LEU A CA 1
ATOM 2826 C C . LEU A 1 355 ? -19.050 18.404 -10.622 1.00 95.06 355 LEU A C 1
ATOM 2828 O O . LEU A 1 355 ? -19.375 19.393 -9.959 1.00 95.06 355 LEU A O 1
ATOM 2832 N N . MET A 1 356 ? -17.856 18.262 -11.177 1.00 95.31 356 MET A N 1
ATOM 2833 C CA . MET A 1 356 ? -16.831 19.289 -11.233 1.00 95.31 356 MET A CA 1
ATOM 2834 C C . MET A 1 356 ? -16.426 19.497 -12.692 1.00 95.31 356 MET A C 1
ATOM 2836 O O . MET A 1 356 ? -16.238 18.540 -13.439 1.00 95.31 356 MET A O 1
ATOM 2840 N N . ARG A 1 357 ? -16.338 20.758 -13.108 1.00 94.25 357 ARG A N 1
ATOM 2841 C CA . ARG A 1 357 ? -15.749 21.169 -14.382 1.00 94.25 357 ARG A CA 1
ATOM 2842 C C . ARG A 1 357 ? -14.562 22.069 -14.092 1.00 94.25 357 ARG A C 1
ATOM 2844 O O . ARG A 1 357 ? -14.718 23.062 -13.379 1.00 94.25 357 ARG A O 1
ATOM 2851 N N . ALA A 1 358 ? -13.413 21.737 -14.652 1.00 93.31 358 ALA A N 1
ATOM 2852 C CA . ALA A 1 358 ? -12.218 22.556 -14.618 1.00 93.31 358 ALA A CA 1
ATOM 2853 C C . ALA A 1 358 ? -11.839 22.967 -16.041 1.00 93.31 358 ALA A C 1
ATOM 2855 O O . ALA A 1 358 ? -11.968 22.181 -16.974 1.00 93.31 358 ALA A O 1
ATOM 2856 N N . HIS A 1 359 ? -11.389 24.203 -16.193 1.00 93.00 359 HIS A N 1
ATOM 2857 C CA . HIS A 1 359 ? -10.852 24.738 -17.434 1.00 93.00 359 HIS A CA 1
ATOM 2858 C C . HIS A 1 359 ? -9.459 25.287 -17.152 1.00 93.00 359 HIS A C 1
ATOM 2860 O O . HIS A 1 359 ? -9.293 26.086 -16.229 1.00 93.00 359 HIS A O 1
ATOM 2866 N N . PHE A 1 360 ? -8.502 24.899 -17.980 1.00 91.88 360 PHE A N 1
ATOM 2867 C CA . PHE A 1 360 ? -7.108 25.325 -17.939 1.00 91.88 360 PHE A CA 1
ATOM 2868 C C . PHE A 1 360 ? -6.709 25.905 -19.290 1.00 91.88 360 PHE A C 1
ATOM 2870 O O . PHE A 1 360 ? -7.202 25.440 -20.317 1.00 91.88 360 PHE A O 1
ATOM 2877 N N . GLY A 1 361 ? -5.854 26.921 -19.297 1.00 88.50 361 GLY A N 1
ATOM 2878 C CA . GLY A 1 361 ? -5.142 27.330 -20.503 1.00 88.50 361 GLY A CA 1
ATOM 2879 C C . GLY A 1 361 ? -3.950 26.408 -20.739 1.00 88.50 361 GLY A C 1
ATOM 2880 O O . GLY A 1 361 ? -3.389 25.868 -19.787 1.00 88.50 361 GLY A O 1
ATOM 2881 N N . LEU A 1 362 ? -3.606 26.195 -22.007 1.00 86.31 362 LEU A N 1
ATOM 2882 C CA . LEU A 1 362 ? -2.345 25.569 -22.392 1.00 86.31 362 LEU A CA 1
ATOM 2883 C C . LEU A 1 362 ? -1.474 26.593 -23.121 1.00 86.31 362 LEU A C 1
ATOM 2885 O O . LEU A 1 362 ? -2.011 27.384 -23.907 1.00 86.31 362 LEU A O 1
ATOM 2889 N N . PRO A 1 363 ? -0.148 26.558 -22.928 1.00 83.31 363 PRO A N 1
ATOM 2890 C CA . PRO A 1 363 ? 0.777 27.332 -23.731 1.00 83.31 363 PRO A CA 1
ATOM 2891 C C . PRO A 1 363 ? 0.653 26.975 -25.214 1.00 83.31 363 PRO A C 1
ATOM 2893 O O . PRO A 1 363 ? 0.312 25.857 -25.599 1.00 83.31 363 PRO A O 1
ATOM 2896 N N . SER A 1 364 ? 0.962 27.939 -26.080 1.00 77.69 364 SER A N 1
ATOM 2897 C CA . SER A 1 364 ? 0.969 27.705 -27.529 1.00 77.69 364 SER A CA 1
ATOM 2898 C C . SER A 1 364 ? 2.182 26.896 -28.002 1.00 77.69 364 SER A C 1
ATOM 2900 O O . SER A 1 364 ? 2.185 26.430 -29.137 1.00 77.69 364 SER A O 1
ATOM 2902 N N . VAL A 1 365 ? 3.200 26.723 -27.156 1.00 78.94 365 VAL A N 1
ATOM 2903 C CA . VAL A 1 365 ? 4.412 25.942 -27.442 1.00 78.94 365 VAL A CA 1
ATOM 2904 C C . VAL A 1 365 ? 4.275 24.581 -26.767 1.00 78.94 365 VAL A C 1
ATOM 2906 O O . VAL A 1 365 ? 4.018 24.528 -25.568 1.00 78.94 365 VAL A O 1
ATOM 2909 N N . GLU A 1 366 ? 4.416 23.501 -27.534 1.00 69.75 366 GLU A N 1
ATOM 2910 C CA . GLU A 1 366 ? 4.410 22.139 -26.994 1.00 69.75 366 GLU A CA 1
ATOM 2911 C C . GLU A 1 366 ? 5.743 21.821 -26.315 1.00 69.75 366 GLU A C 1
ATOM 2913 O O . GLU A 1 366 ? 6.804 22.248 -26.770 1.00 69.75 366 GLU A O 1
ATOM 2918 N N . ASN A 1 367 ? 5.670 21.073 -25.217 1.00 66.69 367 ASN A N 1
ATOM 2919 C CA . ASN A 1 367 ? 6.833 20.526 -24.537 1.00 66.69 367 ASN A CA 1
ATOM 2920 C C . ASN A 1 367 ? 7.172 19.161 -25.168 1.00 66.69 367 ASN A C 1
ATOM 2922 O O . ASN A 1 367 ? 6.274 18.341 -25.357 1.00 66.69 367 ASN A O 1
ATOM 2926 N N . ASP A 1 368 ? 8.444 18.912 -25.492 1.00 59.09 368 ASP A N 1
ATOM 2927 C CA . ASP A 1 368 ? 8.881 17.677 -26.176 1.00 59.09 368 ASP A CA 1
ATOM 2928 C C . ASP A 1 368 ? 8.876 16.436 -25.253 1.00 59.09 368 ASP A C 1
ATOM 2930 O O . ASP A 1 368 ? 9.004 15.298 -25.714 1.00 59.09 368 ASP A O 1
ATOM 2934 N N . GLU A 1 369 ? 8.714 16.629 -23.940 1.00 67.44 369 GLU A N 1
ATOM 2935 C CA . GLU A 1 369 ? 8.686 15.547 -22.956 1.00 67.44 369 GLU A CA 1
ATOM 2936 C C . GLU A 1 369 ? 7.287 14.926 -22.827 1.00 67.44 369 GLU A C 1
ATOM 2938 O O . GLU A 1 369 ? 6.298 15.579 -22.489 1.00 67.44 369 GLU A O 1
ATOM 2943 N N . LEU A 1 370 ? 7.203 13.615 -23.067 1.00 64.25 370 LEU A N 1
ATOM 2944 C CA . LEU A 1 370 ? 5.991 12.835 -22.827 1.00 64.25 370 LEU A CA 1
ATOM 2945 C C . LEU A 1 370 ? 5.728 12.730 -21.321 1.00 64.25 370 LEU A C 1
ATOM 2947 O O . LEU A 1 370 ? 6.319 11.897 -20.633 1.00 64.25 370 LEU A O 1
ATOM 2951 N N . GLU A 1 371 ? 4.795 13.536 -20.820 1.00 68.06 371 GLU A N 1
ATOM 2952 C CA . GLU A 1 371 ? 4.368 13.462 -19.425 1.00 68.06 371 GLU A CA 1
ATOM 2953 C C . GLU A 1 371 ? 3.741 12.101 -19.088 1.00 68.06 371 GLU A C 1
ATOM 2955 O O . GLU A 1 371 ? 2.887 11.554 -19.804 1.00 68.06 371 GLU A O 1
ATOM 2960 N N . GLY A 1 372 ? 4.154 11.550 -17.945 1.00 67.62 372 GLY A N 1
ATOM 2961 C CA . GLY A 1 372 ? 3.520 10.376 -17.362 1.00 67.62 372 GLY A CA 1
ATOM 2962 C C . GLY A 1 372 ? 2.050 10.659 -17.053 1.00 67.62 372 GLY A C 1
ATOM 2963 O O . GLY A 1 372 ? 1.693 11.755 -16.638 1.00 67.62 372 GLY A O 1
ATOM 2964 N N . LYS A 1 373 ? 1.182 9.657 -17.235 1.00 76.50 373 LYS A N 1
ATOM 2965 C CA . LYS A 1 373 ? -0.256 9.770 -16.943 1.00 76.50 373 LYS A CA 1
ATOM 2966 C C . LYS A 1 373 ? -0.582 9.122 -15.596 1.00 76.50 373 LYS A C 1
ATOM 2968 O O . LYS A 1 373 ? -0.911 7.929 -15.570 1.00 76.50 373 LYS A O 1
ATOM 2973 N N . PRO A 1 374 ? -0.475 9.846 -14.468 1.00 85.12 374 PRO A N 1
ATOM 2974 C CA . PRO A 1 374 ? -0.889 9.302 -13.186 1.00 85.12 374 PRO A CA 1
ATOM 2975 C C . PRO A 1 374 ? -2.414 9.073 -13.168 1.00 85.12 374 PRO A C 1
ATOM 2977 O O . PRO A 1 374 ? -3.170 9.775 -13.843 1.00 85.12 374 PRO A O 1
ATOM 2980 N N . PRO A 1 375 ? -2.901 8.067 -12.426 1.00 91.38 375 PRO A N 1
ATOM 2981 C CA . PRO A 1 375 ? -4.331 7.827 -12.275 1.00 91.38 375 PRO A CA 1
ATOM 2982 C C . PRO A 1 375 ? -4.980 8.851 -11.333 1.00 91.38 375 PRO A C 1
ATOM 2984 O O . PRO A 1 375 ? -4.334 9.419 -10.452 1.00 91.38 375 PRO A O 1
ATOM 2987 N N . ILE A 1 376 ? -6.297 9.029 -11.463 1.00 93.06 376 ILE A N 1
ATOM 2988 C CA . ILE A 1 376 ? -7.101 9.755 -10.476 1.00 93.06 376 ILE A CA 1
ATOM 2989 C C . ILE A 1 376 ? -7.076 8.971 -9.173 1.00 93.06 376 ILE A C 1
ATOM 2991 O O . ILE A 1 376 ? -7.368 7.775 -9.159 1.00 93.06 376 ILE A O 1
ATOM 2995 N N . THR A 1 377 ? -6.789 9.655 -8.071 1.00 94.44 377 THR A N 1
ATOM 2996 C CA . THR A 1 377 ? -6.829 9.047 -6.740 1.00 94.44 377 THR A CA 1
ATOM 2997 C C . THR A 1 377 ? -7.943 9.655 -5.910 1.00 94.44 377 THR A C 1
ATOM 2999 O O . THR A 1 377 ? -8.214 10.853 -5.993 1.00 94.44 377 THR A O 1
ATOM 3002 N N . VAL A 1 378 ? -8.626 8.827 -5.121 1.00 95.06 378 VAL A N 1
ATOM 3003 C CA . VAL A 1 378 ? -9.711 9.290 -4.250 1.00 95.06 378 VAL A CA 1
ATOM 3004 C C . VAL A 1 378 ? -9.407 8.895 -2.821 1.00 95.06 378 VAL A C 1
ATOM 3006 O O . VAL A 1 378 ? -9.195 7.720 -2.538 1.00 95.06 378 VAL A O 1
ATOM 3009 N N . LYS A 1 379 ? -9.440 9.872 -1.919 1.00 96.06 379 LYS A N 1
ATOM 3010 C CA . LYS A 1 379 ? -9.437 9.628 -0.483 1.00 96.06 379 LYS A CA 1
ATOM 3011 C C . LYS A 1 379 ? -10.824 9.829 0.089 1.00 96.06 379 LYS A C 1
ATOM 3013 O O . LYS A 1 379 ? -11.494 10.789 -0.273 1.00 96.06 379 LYS A O 1
ATOM 3018 N N . PHE A 1 380 ? -11.269 8.926 0.950 1.00 95.38 380 PHE A N 1
ATOM 3019 C CA . PHE A 1 380 ? -12.549 9.054 1.643 1.00 95.38 380 PHE A CA 1
ATOM 3020 C C . PHE A 1 380 ? -12.569 8.214 2.917 1.00 95.38 380 PHE A C 1
ATOM 3022 O O . PHE A 1 380 ? -11.837 7.232 3.031 1.00 95.38 380 PHE A O 1
ATOM 3029 N N . GLU A 1 381 ? -13.473 8.561 3.831 1.00 95.88 381 GLU A N 1
ATOM 3030 C CA . GLU A 1 381 ? -13.743 7.793 5.046 1.00 95.88 381 GLU A CA 1
ATOM 3031 C C . GLU A 1 381 ? -15.255 7.633 5.248 1.00 95.88 381 GLU A C 1
ATOM 3033 O O . GLU A 1 381 ? -15.997 8.609 5.234 1.00 95.88 381 GLU A O 1
ATOM 3038 N N . ILE A 1 382 ? -15.740 6.410 5.444 1.00 95.69 382 ILE A N 1
ATOM 3039 C CA . ILE A 1 382 ? -17.145 6.091 5.711 1.00 95.69 382 ILE A CA 1
ATOM 3040 C C . ILE A 1 382 ? -17.231 5.436 7.093 1.00 95.69 382 ILE A C 1
ATOM 3042 O O . ILE A 1 382 ? -16.876 4.261 7.240 1.00 95.69 382 ILE A O 1
ATOM 3046 N N . PRO A 1 383 ? -17.715 6.157 8.116 1.00 95.25 383 PRO A N 1
ATOM 3047 C CA . PRO A 1 383 ? -17.903 5.584 9.438 1.00 95.25 383 PRO A CA 1
ATOM 3048 C C . PRO A 1 383 ? -19.126 4.657 9.476 1.00 95.25 383 PRO A C 1
ATOM 3050 O O . PRO A 1 383 ? -20.080 4.797 8.707 1.00 95.25 383 PRO A O 1
ATOM 3053 N N . TYR A 1 384 ? -19.107 3.719 10.420 1.00 92.75 384 TYR A N 1
ATOM 3054 C CA . TYR A 1 384 ? -20.147 2.718 10.684 1.00 92.75 384 TYR A CA 1
ATOM 3055 C C . TYR A 1 384 ? -20.506 1.852 9.465 1.00 92.75 384 TYR A C 1
ATOM 3057 O O . TYR A 1 384 ? -21.646 1.406 9.313 1.00 92.75 384 TYR A O 1
ATOM 3065 N N . PHE A 1 385 ? -19.531 1.609 8.589 1.00 92.19 385 PHE A N 1
ATOM 3066 C CA . PHE A 1 385 ? -19.704 0.849 7.356 1.00 92.19 385 PHE A CA 1
ATOM 3067 C C . PHE A 1 385 ? -18.597 -0.197 7.209 1.00 92.19 385 PHE A C 1
ATOM 3069 O O . PHE A 1 385 ? -17.445 0.069 7.546 1.00 92.19 385 PHE A O 1
ATOM 3076 N N . THR A 1 386 ? -18.964 -1.377 6.706 1.00 91.31 386 THR A N 1
ATOM 3077 C CA . THR A 1 386 ? -18.033 -2.421 6.264 1.00 91.31 386 THR A CA 1
ATOM 3078 C C . THR A 1 386 ? -18.448 -2.906 4.888 1.00 91.31 386 THR A C 1
ATOM 3080 O O . THR A 1 386 ? -19.632 -3.160 4.626 1.00 91.31 386 THR A O 1
ATOM 3083 N N . VAL A 1 387 ? -17.469 -3.049 4.007 1.00 89.38 387 VAL A N 1
ATOM 3084 C CA . VAL A 1 387 ? -17.656 -3.606 2.672 1.00 89.38 387 VAL A CA 1
ATOM 3085 C C . VAL A 1 387 ? -17.623 -5.119 2.725 1.00 89.38 387 VAL A C 1
ATOM 3087 O O . VAL A 1 387 ? -18.506 -5.763 2.154 1.00 89.38 387 VAL A O 1
ATOM 3090 N N . SER A 1 388 ? -16.671 -5.689 3.467 1.00 89.25 388 SER A N 1
ATOM 3091 C CA . SER A 1 388 ? -16.567 -7.145 3.601 1.00 89.25 388 SER A CA 1
ATOM 3092 C C . SER A 1 388 ? -17.781 -7.750 4.315 1.00 89.25 388 SER A C 1
ATOM 3094 O O . SER A 1 388 ? -18.156 -8.899 4.089 1.00 89.25 388 SER A O 1
ATOM 3096 N N . GLY A 1 389 ? -18.439 -6.961 5.172 1.00 88.50 389 GLY A N 1
ATOM 3097 C CA . GLY A 1 389 ? -19.476 -7.448 6.070 1.00 88.50 389 GLY A CA 1
ATOM 3098 C C . GLY A 1 389 ? -18.935 -8.161 7.306 1.00 88.50 389 GLY A C 1
ATOM 3099 O O . GLY A 1 389 ? -19.693 -8.910 7.927 1.00 88.50 389 GLY A O 1
ATOM 3100 N N . ILE A 1 390 ? -17.669 -7.938 7.662 1.00 91.19 390 ILE A N 1
ATOM 3101 C CA . ILE A 1 390 ? -17.084 -8.418 8.911 1.00 91.19 390 ILE A CA 1
ATOM 3102 C C . ILE A 1 390 ? -17.843 -7.848 10.109 1.00 91.19 390 ILE A C 1
ATOM 3104 O O . ILE A 1 390 ? -18.297 -6.700 10.106 1.00 91.19 390 ILE A O 1
ATOM 3108 N N . GLN A 1 391 ? -18.020 -8.685 11.124 1.00 91.81 391 GLN A N 1
ATOM 3109 C CA . GLN A 1 391 ? -18.735 -8.357 12.346 1.00 91.81 391 GLN A CA 1
ATOM 3110 C C . GLN A 1 391 ? -18.033 -8.984 13.545 1.00 91.81 391 GLN A C 1
ATOM 3112 O O . GLN A 1 391 ? -17.793 -10.194 13.592 1.00 91.81 391 GLN A O 1
ATOM 3117 N N . VAL A 1 392 ? -17.774 -8.153 14.551 1.00 92.62 392 VAL A N 1
ATOM 3118 C CA . VAL A 1 392 ? -17.360 -8.604 15.878 1.00 92.62 392 VAL A CA 1
ATOM 3119 C C . VAL A 1 392 ? -18.591 -9.145 16.598 1.00 92.62 392 VAL A C 1
ATOM 3121 O O . VAL A 1 392 ? -19.514 -8.400 16.916 1.00 92.62 392 VAL A O 1
ATOM 3124 N N . ARG A 1 393 ? -18.624 -10.460 16.833 1.00 90.25 393 ARG A N 1
ATOM 3125 C CA . ARG A 1 393 ? -19.751 -11.148 17.482 1.00 90.25 393 ARG A CA 1
ATOM 3126 C C . ARG A 1 393 ? -19.701 -11.018 18.995 1.00 90.25 393 ARG A C 1
ATOM 3128 O O . ARG A 1 393 ? -20.734 -10.846 19.632 1.00 90.25 393 ARG A O 1
ATOM 3135 N N . TYR A 1 394 ? -18.510 -11.169 19.560 1.00 91.81 394 TYR A N 1
ATOM 3136 C CA . TYR A 1 394 ? -18.268 -11.020 20.987 1.00 91.81 394 TYR A CA 1
ATOM 3137 C C . TYR A 1 394 ? -16.796 -10.711 21.249 1.00 91.81 394 TYR A C 1
ATOM 3139 O O . TYR A 1 394 ? -15.911 -11.120 20.497 1.00 91.81 394 TYR A O 1
ATOM 3147 N N . MET A 1 395 ? -16.556 -10.045 22.373 1.00 92.88 395 MET A N 1
ATOM 3148 C CA . MET A 1 395 ? -15.249 -9.918 23.003 1.00 92.88 395 MET A CA 1
ATOM 3149 C C . MET A 1 395 ? -15.391 -10.454 24.426 1.00 92.88 395 MET A C 1
ATOM 3151 O O . MET A 1 395 ? -16.098 -9.863 25.242 1.00 92.88 395 MET A O 1
ATOM 3155 N N . LYS A 1 396 ? -14.774 -11.602 24.716 1.00 92.75 396 LYS A N 1
ATOM 3156 C CA . LYS A 1 396 ? -14.775 -12.187 26.061 1.00 92.75 396 LYS A CA 1
ATOM 3157 C C . LYS A 1 396 ? -13.503 -11.764 26.779 1.00 92.75 396 LYS A C 1
ATOM 3159 O O . LYS A 1 396 ? -12.416 -12.001 26.266 1.00 92.75 396 LYS A O 1
ATOM 3164 N N . ILE A 1 397 ? -13.652 -11.175 27.958 1.00 93.81 397 ILE A N 1
ATOM 3165 C CA . ILE A 1 397 ? -12.546 -10.714 28.800 1.00 93.81 397 ILE A CA 1
ATOM 3166 C C . ILE A 1 397 ? -12.491 -11.640 30.014 1.00 93.81 397 ILE A C 1
ATOM 3168 O O . ILE A 1 397 ? -13.494 -11.806 30.708 1.00 93.81 397 ILE A O 1
ATOM 3172 N N . ILE A 1 398 ? -11.355 -12.305 30.219 1.00 92.56 398 ILE A N 1
ATOM 3173 C CA . ILE A 1 398 ? -11.151 -13.282 31.290 1.00 92.56 398 ILE A CA 1
ATOM 3174 C C . ILE A 1 398 ? -10.004 -12.785 32.162 1.00 92.56 398 ILE A C 1
ATOM 3176 O O . ILE A 1 398 ? -8.856 -12.782 31.736 1.00 92.56 398 ILE A O 1
ATOM 3180 N N . GLU A 1 399 ? -10.310 -12.391 33.393 1.00 90.44 399 GLU A N 1
ATOM 3181 C CA . GLU A 1 399 ? -9.321 -11.935 34.370 1.00 90.44 399 GLU A CA 1
ATOM 3182 C C . GLU A 1 399 ? -9.584 -12.598 35.725 1.00 90.44 399 GLU A C 1
ATOM 3184 O O . GLU A 1 399 ? -10.739 -12.806 36.102 1.00 90.44 399 GLU A O 1
ATOM 3189 N N . LYS A 1 400 ? -8.521 -12.897 36.483 1.00 87.25 400 LYS A N 1
ATOM 3190 C CA . LYS A 1 400 ? -8.617 -13.554 37.800 1.00 87.25 400 LYS A CA 1
ATOM 3191 C C . LYS A 1 400 ? -9.413 -12.723 38.805 1.00 87.25 400 LYS A C 1
ATOM 3193 O O . LYS A 1 400 ? -10.123 -13.273 39.638 1.00 87.25 400 LYS A O 1
ATOM 3198 N N . SER A 1 401 ? -9.304 -11.399 38.714 1.00 85.50 401 SER A N 1
ATOM 3199 C CA . SER A 1 401 ? -10.029 -10.445 39.558 1.00 85.50 401 SER A CA 1
ATOM 3200 C C . SER A 1 401 ? -11.526 -10.357 39.242 1.00 85.50 401 SER A C 1
ATOM 3202 O O . SER A 1 401 ? -12.263 -9.767 40.025 1.00 85.50 401 SER A O 1
ATOM 3204 N N . GLY A 1 402 ? -11.981 -10.896 38.102 1.00 82.88 402 GLY A N 1
ATOM 3205 C CA . GLY A 1 402 ? -13.402 -10.966 37.749 1.00 82.88 402 GLY A CA 1
ATOM 3206 C C . GLY A 1 402 ? -14.100 -9.620 37.529 1.00 82.88 402 GLY A C 1
ATOM 3207 O O . GLY A 1 402 ? -15.322 -9.558 37.645 1.00 82.88 402 GLY A O 1
ATOM 3208 N N . TYR A 1 403 ? -13.369 -8.537 37.232 1.00 88.94 403 TYR A N 1
ATOM 3209 C CA . TYR A 1 403 ? -14.010 -7.250 36.953 1.00 88.94 403 TYR A CA 1
ATOM 3210 C C . TYR A 1 403 ? -14.832 -7.303 35.661 1.00 88.94 403 TYR A C 1
ATOM 3212 O O . TYR A 1 403 ? -14.506 -8.015 34.709 1.00 88.94 403 TYR A O 1
ATOM 3220 N N . GLN A 1 404 ? -15.883 -6.490 35.605 1.00 85.69 404 GLN A N 1
ATOM 3221 C CA . GLN A 1 404 ? -16.644 -6.281 34.382 1.00 85.69 404 GLN A CA 1
ATOM 3222 C C . GLN A 1 404 ? -15.967 -5.196 33.540 1.00 85.69 404 GLN A C 1
ATOM 3224 O O . GLN A 1 404 ? -15.680 -4.106 34.036 1.00 85.69 404 GLN A O 1
ATOM 3229 N N . ALA A 1 405 ? -15.716 -5.496 32.268 1.00 89.56 405 ALA A N 1
ATOM 3230 C CA . ALA A 1 405 ? -15.186 -4.548 31.298 1.00 89.56 405 ALA A CA 1
ATOM 3231 C C . ALA A 1 405 ? -16.153 -4.385 30.126 1.00 89.56 405 ALA A C 1
ATOM 3233 O O . ALA A 1 405 ? -16.856 -5.329 29.756 1.00 89.56 405 ALA A O 1
ATOM 3234 N N . LEU A 1 406 ? -16.191 -3.178 29.563 1.00 88.50 406 LEU A N 1
ATOM 3235 C CA . LEU A 1 406 ? -17.105 -2.817 28.479 1.00 88.50 406 LEU A CA 1
ATOM 3236 C C . LEU A 1 406 ? -16.354 -2.764 27.139 1.00 88.50 406 LEU A C 1
ATOM 3238 O O . LEU A 1 406 ? -15.485 -1.904 26.969 1.00 88.50 406 LEU A O 1
ATOM 3242 N N . PRO A 1 407 ? -16.660 -3.670 26.190 1.00 93.19 407 PRO A N 1
ATOM 3243 C CA . PRO A 1 407 ? -16.124 -3.598 24.843 1.00 93.19 407 PRO A CA 1
ATOM 3244 C C . PRO A 1 407 ? -16.969 -2.661 23.970 1.00 93.19 407 PRO A C 1
ATOM 3246 O O . PRO A 1 407 ? -18.187 -2.804 23.869 1.00 93.19 407 PRO A O 1
ATOM 3249 N N . TRP A 1 408 ? -16.302 -1.744 23.285 1.00 94.69 408 TRP A N 1
ATOM 3250 C CA . TRP A 1 408 ? -16.858 -0.851 22.279 1.00 94.69 408 TRP A CA 1
ATOM 3251 C C . TRP A 1 408 ? -16.297 -1.234 20.918 1.00 94.69 408 TRP A C 1
ATOM 3253 O O . TRP A 1 408 ? -15.115 -1.545 20.803 1.00 94.69 408 TRP A O 1
ATOM 3263 N N . VAL A 1 409 ? -17.125 -1.199 19.878 1.00 95.50 409 VAL A N 1
ATOM 3264 C CA . VAL A 1 409 ? -16.680 -1.458 18.507 1.00 95.50 409 VAL A CA 1
ATOM 3265 C C . VAL A 1 409 ? -17.185 -0.369 17.579 1.00 95.50 409 VAL A C 1
ATOM 3267 O O . VAL A 1 409 ? -18.356 0.012 17.638 1.00 95.50 409 VAL A O 1
ATOM 3270 N N . ARG A 1 410 ? -16.313 0.106 16.693 1.00 95.50 410 ARG A N 1
ATOM 3271 C CA . ARG A 1 410 ? -16.699 0.917 15.540 1.00 95.50 410 ARG A CA 1
ATOM 3272 C C . ARG A 1 410 ? -16.087 0.348 14.271 1.00 95.50 410 ARG A C 1
ATOM 3274 O O . ARG A 1 410 ? -15.038 -0.291 14.289 1.00 95.50 410 ARG A O 1
ATOM 3281 N N . TYR A 1 411 ? -16.779 0.596 13.170 1.00 96.38 411 TYR A N 1
ATOM 3282 C CA . TYR A 1 411 ? -16.377 0.159 11.843 1.00 96.38 411 TYR A CA 1
ATOM 3283 C C . TYR A 1 411 ? -16.069 1.390 11.009 1.00 96.38 411 TYR A C 1
ATOM 3285 O O . TYR A 1 411 ? -16.867 2.327 10.999 1.00 96.38 411 TYR A O 1
ATOM 3293 N N . ILE A 1 412 ? -14.929 1.405 10.340 1.00 95.75 412 ILE A N 1
ATOM 3294 C CA . ILE A 1 412 ? -14.496 2.512 9.495 1.00 95.75 412 ILE A CA 1
ATOM 3295 C C . ILE A 1 412 ? -14.062 1.910 8.170 1.00 95.75 412 ILE A C 1
ATOM 3297 O O . ILE A 1 412 ? -13.233 1.011 8.132 1.00 95.75 412 ILE A O 1
ATOM 3301 N N . THR A 1 413 ? -14.625 2.401 7.076 1.00 95.31 413 THR A N 1
ATOM 3302 C CA . THR A 1 413 ? -14.155 2.063 5.735 1.00 95.31 413 THR A CA 1
ATOM 3303 C C . THR A 1 413 ? -13.427 3.267 5.166 1.00 95.31 413 THR A C 1
ATOM 3305 O O . THR A 1 413 ? -14.007 4.343 5.087 1.00 95.31 413 THR A O 1
ATOM 3308 N N . GLN A 1 414 ? -12.191 3.097 4.727 1.00 95.25 414 GLN A N 1
ATOM 3309 C CA . GLN A 1 414 ? -11.390 4.143 4.112 1.00 95.25 414 GLN A CA 1
ATOM 3310 C C . GLN A 1 414 ? -10.834 3.690 2.760 1.00 95.25 414 GLN A C 1
ATOM 3312 O O . GLN A 1 414 ? -10.786 2.505 2.429 1.00 95.25 414 GLN A O 1
ATOM 3317 N N . SER A 1 415 ? -10.412 4.651 1.956 1.00 93.25 415 SER A N 1
ATOM 3318 C CA . SER A 1 415 ? -9.622 4.396 0.751 1.00 93.25 415 SER A CA 1
ATOM 3319 C C . SER A 1 415 ? -8.198 3.955 1.114 1.00 93.25 415 SER A C 1
ATOM 3321 O O . SER A 1 415 ? -7.528 4.655 1.876 1.00 93.25 415 SER A O 1
ATOM 3323 N N . GLY A 1 416 ? -7.723 2.852 0.539 1.00 91.31 416 GLY A N 1
ATOM 3324 C CA . GLY A 1 416 ? -6.293 2.550 0.440 1.00 91.31 416 GLY A CA 1
ATOM 3325 C C . GLY A 1 416 ? -5.747 3.057 -0.899 1.00 91.31 416 GLY A C 1
ATOM 3326 O O . GLY A 1 416 ? -5.878 4.241 -1.216 1.00 91.31 416 GLY A O 1
ATOM 3327 N N . ASP A 1 417 ? -5.214 2.155 -1.721 1.00 90.69 417 ASP A N 1
ATOM 3328 C CA . ASP A 1 417 ? -4.812 2.436 -3.103 1.00 90.69 417 ASP A CA 1
ATOM 3329 C C . ASP A 1 417 ? -6.036 2.487 -4.023 1.00 90.69 417 ASP A C 1
ATOM 3331 O O . ASP A 1 417 ? -6.372 1.536 -4.731 1.00 90.69 417 ASP A O 1
ATOM 3335 N N . TYR A 1 418 ? -6.747 3.610 -3.975 1.00 93.31 418 TYR A N 1
ATOM 3336 C CA . TYR A 1 418 ? -7.954 3.839 -4.762 1.00 93.31 418 TYR A CA 1
ATOM 3337 C C . TYR A 1 418 ? -7.629 4.662 -6.011 1.00 93.31 418 TYR A C 1
ATOM 3339 O O . TYR A 1 418 ? -7.612 5.896 -5.969 1.00 93.31 418 TYR A O 1
ATOM 3347 N N . GLN A 1 419 ? -7.345 3.970 -7.115 1.00 92.50 419 GLN A N 1
ATOM 3348 C CA . GLN A 1 419 ? -6.818 4.542 -8.351 1.00 92.50 419 GLN A CA 1
ATOM 3349 C C . GLN A 1 419 ? -7.745 4.259 -9.541 1.00 92.50 419 GLN A C 1
ATOM 3351 O O . GLN A 1 419 ? -8.104 3.115 -9.827 1.00 92.50 419 GLN A O 1
ATOM 3356 N N . LEU A 1 420 ? -8.103 5.302 -10.285 1.00 90.06 420 LEU A N 1
ATOM 3357 C CA . LEU A 1 420 ? -8.878 5.201 -11.518 1.00 90.06 420 LEU A CA 1
ATOM 3358 C C . LEU A 1 420 ? -8.059 5.768 -12.668 1.00 90.06 420 LEU A C 1
ATOM 3360 O O . LEU A 1 420 ? -7.729 6.953 -12.686 1.00 90.06 420 LEU A O 1
ATOM 3364 N N . ARG A 1 421 ? -7.721 4.921 -13.638 1.00 87.50 421 ARG A N 1
ATOM 3365 C CA . ARG A 1 421 ? -7.043 5.371 -14.854 1.00 87.50 421 ARG A CA 1
ATOM 3366 C C . ARG A 1 421 ? -8.024 6.169 -15.704 1.00 87.50 421 ARG A C 1
ATOM 3368 O O . ARG A 1 421 ? -9.179 5.778 -15.846 1.00 87.50 421 ARG A O 1
ATOM 3375 N N . THR A 1 422 ? -7.569 7.284 -16.254 1.00 75.88 422 THR A N 1
ATOM 3376 C CA . THR A 1 422 ? -8.371 8.125 -17.142 1.00 75.88 422 THR A CA 1
ATOM 3377 C C . THR A 1 422 ? -8.180 7.695 -18.588 1.00 75.88 422 THR A C 1
ATOM 3379 O O . THR A 1 422 ? -7.088 7.302 -18.998 1.00 75.88 422 THR A O 1
ATOM 3382 N N . ASN A 1 423 ? -9.264 7.760 -19.357 1.00 64.50 423 ASN A N 1
ATOM 3383 C CA . ASN A 1 423 ? -9.200 7.734 -20.810 1.00 64.50 423 ASN A CA 1
ATOM 3384 C C . ASN A 1 423 ? -9.027 9.179 -21.265 1.00 64.50 423 ASN A C 1
ATOM 3386 O O . ASN A 1 423 ? -9.869 10.027 -20.976 1.00 64.50 423 ASN A O 1
ATOM 3390 N N . ASP A 1 424 ? -7.939 9.451 -21.966 1.00 53.22 424 ASP A N 1
ATOM 3391 C CA . ASP A 1 424 ? -7.777 10.719 -22.658 1.00 53.22 424 ASP A CA 1
ATOM 3392 C C . ASP A 1 424 ? -8.426 10.599 -24.036 1.00 53.22 424 ASP A C 1
ATOM 3394 O O . ASP A 1 424 ? -8.322 9.552 -24.682 1.00 53.22 424 ASP A O 1
ATOM 3398 N N . SER A 1 425 ? -9.062 11.647 -24.532 1.00 47.06 425 SER A N 1
ATOM 3399 C CA . SER A 1 425 ? -9.530 11.665 -25.924 1.00 47.06 425 SER A CA 1
ATOM 3400 C C . SER A 1 425 ? -8.351 11.569 -26.913 1.00 47.06 425 SER A C 1
ATOM 3402 O O . SER A 1 425 ? -8.484 10.935 -27.959 1.00 47.06 425 SER A O 1
ATOM 3404 N N . ASP A 1 426 ? -7.148 11.991 -26.508 1.00 45.09 426 ASP A N 1
ATOM 3405 C CA . ASP A 1 426 ? -5.890 11.714 -27.221 1.00 45.09 426 ASP A CA 1
ATOM 3406 C C . ASP A 1 426 ? -5.433 10.268 -27.094 1.00 45.09 426 ASP A C 1
ATOM 3408 O O . ASP A 1 426 ? -4.752 9.749 -27.968 1.00 45.09 426 ASP A O 1
ATOM 3412 N N . SER A 1 427 ? -5.852 9.556 -26.049 1.00 39.94 427 SER A N 1
ATOM 3413 C CA . SER A 1 427 ? -5.753 8.103 -26.027 1.00 39.94 427 SER A CA 1
ATOM 3414 C C . SER A 1 427 ? -6.811 7.478 -26.930 1.00 39.94 427 SER A C 1
ATOM 3416 O O . SER A 1 427 ? -6.609 6.363 -27.339 1.00 39.94 427 SER A O 1
ATOM 3418 N N . ASN A 1 428 ? -7.854 8.152 -27.407 1.00 37.62 428 ASN A N 1
ATOM 3419 C CA . ASN A 1 428 ? -8.565 7.644 -28.587 1.00 37.62 428 ASN A CA 1
ATOM 3420 C C . ASN A 1 428 ? -7.809 7.912 -29.892 1.00 37.62 428 ASN A C 1
ATOM 3422 O O . ASN A 1 428 ? -8.178 7.309 -30.886 1.00 37.62 428 ASN A O 1
ATOM 3426 N N . VAL A 1 429 ? -6.737 8.714 -29.902 1.00 41.47 429 VAL A N 1
ATOM 3427 C CA . VAL A 1 429 ? -5.829 8.892 -31.052 1.00 41.47 429 VAL A CA 1
ATOM 3428 C C . VAL A 1 429 ? -4.589 8.002 -30.929 1.00 41.47 429 VAL A C 1
ATOM 3430 O O . VAL A 1 429 ? -4.173 7.426 -31.920 1.00 41.47 429 VAL A O 1
ATOM 3433 N N . LEU A 1 430 ? -4.065 7.782 -29.718 1.00 36.72 430 LEU A N 1
ATOM 3434 C CA . LEU A 1 430 ? -2.926 6.911 -29.396 1.00 36.72 430 LEU A CA 1
ATOM 3435 C C . LEU A 1 430 ? -3.330 5.486 -29.008 1.00 36.72 430 LEU A C 1
ATOM 3437 O O . LEU A 1 430 ? -2.524 4.581 -29.131 1.00 36.72 430 LEU A O 1
ATOM 3441 N N . THR A 1 431 ? -4.564 5.264 -28.564 1.00 35.91 431 THR A N 1
ATOM 3442 C CA . THR A 1 431 ? -5.230 3.951 -28.429 1.00 35.91 431 THR A CA 1
ATOM 3443 C C . THR A 1 431 ? -6.108 3.686 -29.647 1.00 35.91 431 THR A C 1
ATOM 3445 O O . THR A 1 431 ? -6.347 2.516 -29.893 1.00 35.91 431 THR A O 1
ATOM 3448 N N . LYS A 1 432 ? -6.436 4.662 -30.520 1.00 34.47 432 LYS A N 1
ATOM 3449 C CA . LYS A 1 432 ? -6.525 4.342 -31.963 1.00 34.47 432 LYS A CA 1
ATOM 3450 C C . LYS A 1 432 ? -5.149 3.943 -32.464 1.00 34.47 432 LYS A C 1
ATOM 3452 O O . LYS A 1 432 ? -4.993 2.804 -32.826 1.00 34.47 432 LYS A O 1
ATOM 3457 N N . ALA A 1 433 ? -4.090 4.719 -32.294 1.00 34.06 433 ALA A N 1
ATOM 3458 C CA . ALA A 1 433 ? -2.764 4.318 -32.771 1.00 34.06 433 ALA A CA 1
ATOM 3459 C C . ALA A 1 433 ? -2.105 3.148 -32.002 1.00 34.06 433 ALA A C 1
ATOM 3461 O O . ALA A 1 433 ? -1.023 2.739 -32.390 1.00 34.06 433 ALA A O 1
ATOM 3462 N N . ARG A 1 434 ? -2.718 2.580 -30.946 1.00 35.91 434 ARG A N 1
ATOM 3463 C CA . ARG A 1 434 ? -2.292 1.342 -30.242 1.00 35.91 434 ARG A CA 1
ATOM 3464 C C . ARG A 1 434 ? -3.319 0.208 -30.334 1.00 35.91 434 ARG A C 1
ATOM 3466 O O . ARG A 1 434 ? -2.914 -0.944 -30.246 1.00 35.91 434 ARG A O 1
ATOM 3473 N N . THR A 1 435 ? -4.610 0.487 -30.549 1.00 34.34 435 THR A N 1
ATOM 3474 C CA . THR A 1 435 ? -5.658 -0.533 -30.800 1.00 34.34 435 THR A CA 1
ATOM 3475 C C . THR A 1 435 ? -5.937 -0.705 -32.292 1.00 34.34 435 THR A C 1
ATOM 3477 O O . THR A 1 435 ? -6.181 -1.824 -32.711 1.00 34.34 435 THR A O 1
ATOM 3480 N N . GLU A 1 436 ? -5.771 0.312 -33.136 1.00 31.03 436 GLU A N 1
ATOM 3481 C CA . GLU A 1 436 ? -5.528 0.154 -34.584 1.00 31.03 436 GLU A CA 1
ATOM 3482 C C . GLU A 1 436 ? -4.180 -0.545 -34.814 1.00 31.03 436 GLU A C 1
ATOM 3484 O O . GLU A 1 436 ? -4.121 -1.464 -35.621 1.00 31.03 436 GLU A O 1
ATOM 3489 N N . PHE A 1 437 ? -3.147 -0.282 -34.000 1.00 34.25 437 PHE A N 1
ATOM 3490 C CA . PHE A 1 437 ? -1.888 -1.056 -34.053 1.00 34.25 437 PHE A CA 1
ATOM 3491 C C . PHE A 1 437 ? -2.005 -2.503 -33.555 1.00 34.25 437 PHE A C 1
ATOM 3493 O O . PHE A 1 437 ? -1.097 -3.298 -33.787 1.00 34.25 437 PHE A O 1
ATOM 3500 N N . ARG A 1 438 ? -3.087 -2.866 -32.854 1.00 35.25 438 ARG A N 1
ATOM 3501 C CA . ARG A 1 438 ? -3.274 -4.228 -32.324 1.00 35.25 438 ARG A CA 1
ATOM 3502 C C . ARG A 1 438 ? -4.538 -4.938 -32.815 1.00 35.25 438 ARG A C 1
ATOM 3504 O O . ARG A 1 438 ? -4.723 -6.104 -32.490 1.00 35.25 438 ARG A O 1
ATOM 3511 N N . MET A 1 439 ? -5.383 -4.284 -33.610 1.00 34.22 439 MET A N 1
ATOM 3512 C CA . MET A 1 439 ? -6.606 -4.872 -34.175 1.00 34.22 439 MET A CA 1
ATOM 3513 C C . MET A 1 439 ? -7.058 -4.272 -35.519 1.00 34.22 439 MET A C 1
ATOM 3515 O O . MET A 1 439 ? -8.116 -4.652 -36.010 1.00 34.22 439 MET A O 1
ATOM 3519 N N . VAL A 1 440 ? -6.258 -3.416 -36.165 1.00 38.09 440 VAL A N 1
ATOM 3520 C CA . VAL A 1 440 ? -6.426 -3.075 -37.588 1.00 38.09 440 VAL A CA 1
ATOM 3521 C C . VAL A 1 440 ? -5.062 -3.151 -38.273 1.00 38.09 440 VAL A C 1
ATOM 3523 O O . VAL A 1 440 ? -4.582 -2.203 -38.882 1.00 38.09 440 VAL A O 1
ATOM 3526 N N . LEU A 1 441 ? -4.434 -4.329 -38.214 1.00 35.78 441 LEU A N 1
ATOM 3527 C CA . LEU A 1 441 ? -3.604 -4.725 -39.344 1.00 35.78 441 LEU A CA 1
ATOM 3528 C C . LEU A 1 441 ? -4.579 -4.935 -40.496 1.00 35.78 441 LEU A C 1
ATOM 3530 O O . LEU A 1 441 ? -5.200 -5.992 -40.633 1.00 35.78 441 LEU A O 1
ATOM 3534 N N . SER A 1 442 ? -4.729 -3.899 -41.319 1.00 50.62 442 SER A N 1
ATOM 3535 C CA . SER A 1 442 ? -5.050 -4.151 -42.711 1.00 50.62 442 SER A CA 1
ATOM 3536 C C . SER A 1 442 ? -4.068 -5.239 -43.166 1.00 50.62 442 SER A C 1
ATOM 3538 O O . SER A 1 442 ? -2.873 -5.177 -42.860 1.00 50.62 442 SER A O 1
ATOM 3540 N N . GLN A 1 443 ? -4.554 -6.286 -43.831 1.00 51.81 443 GLN A N 1
ATOM 3541 C CA . GLN A 1 443 ? -3.679 -7.355 -44.323 1.00 51.81 443 GLN A CA 1
ATOM 3542 C C . GLN A 1 443 ? -2.497 -6.786 -45.145 1.00 51.81 443 GLN A C 1
ATOM 3544 O O . GLN A 1 443 ? -1.437 -7.397 -45.207 1.00 51.81 443 GLN A O 1
ATOM 3549 N N . MET A 1 444 ? -2.627 -5.571 -45.692 1.00 50.19 444 MET A N 1
ATOM 3550 C CA . MET A 1 444 ? -1.585 -4.875 -46.446 1.00 50.19 444 MET A CA 1
ATOM 3551 C C . MET A 1 444 ? -0.343 -4.481 -45.626 1.00 50.19 444 MET A C 1
ATOM 3553 O O . MET A 1 444 ? 0.768 -4.656 -46.128 1.00 50.19 444 MET A O 1
ATOM 3557 N N . ASP A 1 445 ? -0.472 -4.004 -44.383 1.00 59.81 445 ASP A N 1
ATOM 3558 C CA . ASP A 1 445 ? 0.692 -3.542 -43.596 1.00 59.81 445 ASP A CA 1
ATOM 3559 C C . ASP A 1 445 ? 1.500 -4.710 -43.011 1.00 59.81 445 ASP A C 1
ATOM 3561 O O . ASP A 1 445 ? 2.734 -4.678 -42.978 1.00 59.81 445 ASP A O 1
ATOM 3565 N N . ALA A 1 446 ? 0.810 -5.795 -42.644 1.00 64.00 446 ALA A N 1
ATOM 3566 C CA . ALA A 1 446 ? 1.431 -7.059 -42.252 1.00 64.00 446 ALA A CA 1
ATOM 3567 C C . ALA A 1 446 ? 2.195 -7.703 -43.423 1.00 64.00 446 ALA A C 1
ATOM 3569 O O . ALA A 1 446 ? 3.340 -8.133 -43.262 1.00 64.00 446 ALA A O 1
ATOM 3570 N N . GLY A 1 447 ? 1.592 -7.705 -44.619 1.00 68.31 447 GLY A N 1
ATOM 3571 C CA . GLY A 1 447 ? 2.244 -8.148 -45.853 1.00 68.31 447 GLY A CA 1
ATOM 3572 C C . GLY A 1 447 ? 3.472 -7.306 -46.195 1.00 68.31 447 GLY A C 1
ATOM 3573 O O . GLY A 1 447 ? 4.506 -7.848 -46.584 1.00 68.31 447 GLY A O 1
ATOM 3574 N N . LYS A 1 448 ? 3.414 -5.985 -45.989 1.00 76.25 448 LYS A N 1
ATOM 3575 C CA . LYS A 1 448 ? 4.550 -5.075 -46.201 1.00 76.25 448 LYS A CA 1
ATOM 3576 C C . LYS A 1 448 ? 5.715 -5.355 -45.250 1.00 76.25 448 LYS A C 1
ATOM 3578 O O . LYS A 1 448 ? 6.854 -5.431 -45.701 1.00 76.25 448 LYS A O 1
ATOM 3583 N N . ALA A 1 449 ? 5.445 -5.548 -43.959 1.00 77.38 449 ALA A N 1
ATOM 3584 C CA . ALA A 1 449 ? 6.482 -5.863 -42.976 1.00 77.38 449 ALA A CA 1
ATOM 3585 C C . ALA A 1 449 ? 7.153 -7.219 -43.259 1.00 77.38 449 ALA A C 1
ATOM 3587 O O . ALA A 1 449 ? 8.383 -7.302 -43.303 1.00 77.38 449 ALA A O 1
ATOM 3588 N N . LEU A 1 450 ? 6.354 -8.259 -43.534 1.00 80.75 450 LEU A N 1
ATOM 3589 C CA . LEU A 1 450 ? 6.859 -9.599 -43.840 1.00 80.75 450 LEU A CA 1
ATOM 3590 C C . LEU A 1 450 ? 7.669 -9.618 -45.150 1.00 80.75 450 LEU A C 1
ATOM 3592 O O . LEU A 1 450 ? 8.780 -10.149 -45.186 1.00 80.75 450 LEU A O 1
ATOM 3596 N N . THR A 1 451 ? 7.157 -8.987 -46.214 1.00 80.1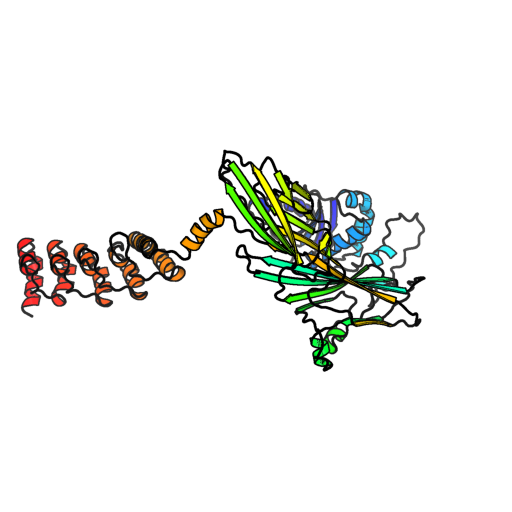2 451 THR A N 1
ATOM 3597 C CA . THR A 1 451 ? 7.869 -8.896 -47.504 1.00 80.12 451 THR A CA 1
ATOM 3598 C C . THR A 1 451 ? 9.149 -8.066 -47.405 1.00 80.12 451 THR A C 1
ATOM 3600 O O . THR A 1 451 ? 10.151 -8.444 -48.003 1.00 80.12 451 THR A O 1
ATOM 3603 N N . ALA A 1 452 ? 9.175 -6.987 -46.616 1.00 81.38 452 ALA A N 1
ATOM 3604 C CA . ALA A 1 452 ? 10.384 -6.191 -46.400 1.00 81.38 452 ALA A CA 1
ATOM 3605 C C . ALA A 1 452 ? 11.460 -6.948 -45.602 1.00 81.38 452 ALA A C 1
ATOM 3607 O O . ALA A 1 452 ? 12.649 -6.811 -45.894 1.00 81.38 452 ALA A O 1
ATOM 3608 N N . ALA A 1 453 ? 11.069 -7.758 -44.613 1.00 82.94 453 ALA A N 1
ATOM 3609 C CA . ALA A 1 453 ? 11.996 -8.618 -43.876 1.00 82.94 453 ALA A CA 1
ATOM 3610 C C . ALA A 1 453 ? 12.598 -9.707 -44.783 1.00 82.94 453 ALA A C 1
ATOM 3612 O O . ALA A 1 453 ? 13.817 -9.909 -44.780 1.00 82.94 453 ALA A O 1
ATOM 3613 N N . ALA A 1 454 ? 11.764 -10.332 -45.624 1.00 82.12 454 ALA A N 1
ATOM 3614 C CA . ALA A 1 454 ? 12.203 -11.300 -46.628 1.00 82.12 454 ALA A CA 1
ATOM 3615 C C . ALA A 1 454 ? 13.141 -10.663 -47.674 1.00 82.12 454 ALA A C 1
ATOM 3617 O O . ALA A 1 454 ? 14.189 -11.233 -47.987 1.00 82.12 454 ALA A O 1
ATOM 3618 N N . ALA A 1 455 ? 12.830 -9.450 -48.148 1.00 81.69 455 ALA A N 1
ATOM 3619 C CA . ALA A 1 455 ? 13.678 -8.684 -49.067 1.00 81.69 455 ALA A CA 1
ATOM 3620 C C . ALA A 1 455 ? 15.056 -8.366 -48.473 1.00 81.69 455 ALA A C 1
ATOM 3622 O O . ALA A 1 455 ? 16.040 -8.311 -49.194 1.00 81.69 455 ALA A O 1
ATOM 3623 N N . LYS A 1 456 ? 15.138 -8.144 -47.155 1.00 79.88 456 LYS A N 1
ATOM 3624 C CA . LYS A 1 456 ? 16.393 -7.844 -46.447 1.00 79.88 456 LYS A CA 1
ATOM 3625 C C . LYS A 1 456 ? 17.206 -9.088 -46.082 1.00 79.88 456 LYS A C 1
ATOM 3627 O O . LYS A 1 456 ? 18.330 -8.945 -45.612 1.00 79.88 456 LYS A O 1
ATOM 3632 N N . GLY A 1 457 ? 16.675 -10.296 -46.286 1.00 78.75 457 GLY A N 1
ATOM 3633 C CA . GLY A 1 457 ? 17.385 -11.540 -45.985 1.00 78.75 457 GLY A CA 1
ATOM 3634 C C . GLY A 1 457 ? 17.496 -11.868 -44.490 1.00 78.75 457 GLY A C 1
ATOM 3635 O O . GLY A 1 457 ? 18.336 -12.684 -44.112 1.00 78.75 457 GLY A O 1
ATOM 3636 N N . ASN A 1 458 ? 16.668 -11.259 -43.632 1.00 81.50 458 ASN A N 1
ATOM 3637 C CA . ASN A 1 458 ? 16.717 -11.469 -42.183 1.00 81.50 458 ASN A CA 1
ATOM 3638 C C . ASN A 1 458 ? 15.754 -12.589 -41.744 1.00 81.50 458 ASN A C 1
ATOM 3640 O O . ASN A 1 458 ? 14.573 -12.343 -41.501 1.00 81.50 458 ASN A O 1
ATOM 3644 N N . ALA A 1 459 ? 16.266 -13.817 -41.623 1.00 80.94 459 ALA A N 1
ATOM 3645 C CA . ALA A 1 459 ? 15.467 -14.989 -41.249 1.00 80.94 459 ALA A CA 1
ATOM 3646 C C . ALA A 1 459 ? 14.872 -14.902 -39.829 1.00 80.94 459 ALA A C 1
ATOM 3648 O O . ALA A 1 459 ? 13.727 -15.299 -39.627 1.00 80.94 459 ALA A O 1
ATOM 3649 N N . SER A 1 460 ? 15.607 -14.337 -38.864 1.00 81.88 460 SER A N 1
ATOM 3650 C CA . SER A 1 460 ? 15.139 -14.204 -37.476 1.00 81.88 460 SER A CA 1
ATOM 3651 C C . SER A 1 460 ? 13.943 -13.262 -37.368 1.00 81.88 460 SER A C 1
ATOM 3653 O O . SER A 1 460 ? 12.995 -13.537 -36.637 1.00 81.88 460 SER A O 1
ATOM 3655 N N . GLU A 1 461 ? 13.959 -12.168 -38.131 1.00 78.44 461 GLU A N 1
ATOM 3656 C CA . GLU A 1 461 ? 12.847 -11.215 -38.152 1.00 78.44 461 GLU A CA 1
ATOM 3657 C C . GLU A 1 461 ? 11.614 -11.797 -38.852 1.00 78.44 461 GLU A C 1
ATOM 3659 O O . GLU A 1 461 ? 10.495 -11.605 -38.384 1.00 78.44 461 GLU A O 1
ATOM 3664 N N . VAL A 1 462 ? 11.804 -12.576 -39.923 1.00 80.38 462 VAL A N 1
ATOM 3665 C CA . VAL A 1 462 ? 10.709 -13.320 -40.568 1.00 80.38 462 VAL A CA 1
ATOM 3666 C C . VAL A 1 462 ? 10.073 -14.311 -39.588 1.00 80.38 462 VAL A C 1
ATOM 3668 O O . VAL A 1 462 ? 8.849 -14.342 -39.468 1.00 80.38 462 VAL A O 1
ATOM 3671 N N . GLN A 1 463 ? 10.878 -15.073 -38.840 1.00 82.31 463 GLN A N 1
ATOM 3672 C CA . GLN A 1 463 ? 10.371 -16.010 -37.834 1.00 82.31 463 GLN A CA 1
ATOM 3673 C C . GLN A 1 463 ? 9.588 -15.290 -36.730 1.00 82.31 463 GLN A C 1
ATOM 3675 O O . GLN A 1 463 ? 8.468 -15.689 -36.408 1.00 82.31 463 GLN A O 1
ATOM 3680 N N . ARG A 1 464 ? 10.139 -14.190 -36.204 1.00 79.75 464 ARG A N 1
ATOM 3681 C CA . ARG A 1 464 ? 9.500 -13.374 -35.168 1.00 79.75 464 ARG A CA 1
ATOM 3682 C C . ARG A 1 464 ? 8.141 -12.836 -35.623 1.00 79.75 464 ARG A C 1
ATOM 3684 O O . ARG A 1 464 ? 7.164 -12.959 -34.892 1.00 79.75 464 ARG A O 1
ATOM 3691 N N . ILE A 1 465 ? 8.054 -12.299 -36.845 1.00 78.06 465 ILE A N 1
ATOM 3692 C CA . ILE A 1 465 ? 6.800 -11.767 -37.407 1.00 78.06 465 ILE A CA 1
ATOM 3693 C C . ILE A 1 465 ? 5.746 -12.875 -37.557 1.00 78.06 465 ILE A C 1
ATOM 3695 O O . ILE A 1 465 ? 4.576 -12.659 -37.237 1.00 78.06 465 ILE A O 1
ATOM 3699 N N . LEU A 1 466 ? 6.135 -14.067 -38.013 1.00 76.31 466 LEU A N 1
ATOM 3700 C CA . LEU A 1 466 ? 5.201 -15.185 -38.186 1.00 76.31 466 LEU A CA 1
ATOM 3701 C C . LEU A 1 466 ? 4.683 -15.727 -36.842 1.00 76.31 466 LEU A C 1
ATOM 3703 O O . LEU A 1 466 ? 3.500 -16.052 -36.727 1.00 76.31 466 LEU A O 1
ATOM 3707 N N . GLU A 1 467 ? 5.535 -15.793 -35.817 1.00 75.88 467 GLU A N 1
ATOM 3708 C CA . GLU A 1 467 ? 5.199 -16.377 -34.510 1.00 75.88 467 GLU A CA 1
ATOM 3709 C C . GLU A 1 467 ? 4.482 -15.390 -33.572 1.00 75.88 467 GLU A C 1
ATOM 3711 O O . GLU A 1 467 ? 3.486 -15.753 -32.941 1.00 75.88 467 GLU A O 1
ATOM 3716 N N . GLU A 1 468 ? 4.928 -14.132 -33.506 1.00 68.06 468 GLU A N 1
ATOM 3717 C CA . GLU A 1 468 ? 4.362 -13.121 -32.601 1.00 68.06 468 GLU A CA 1
ATOM 3718 C C . GLU A 1 468 ? 3.112 -12.444 -33.179 1.00 68.06 468 GLU A C 1
ATOM 3720 O O . GLU A 1 468 ? 2.170 -12.149 -32.439 1.00 68.06 468 GLU A O 1
ATOM 3725 N N . CYS A 1 469 ? 3.072 -12.200 -34.496 1.00 63.00 469 CYS A N 1
ATOM 3726 C CA . CYS A 1 469 ? 1.997 -11.425 -35.128 1.00 63.00 469 CYS A CA 1
ATOM 3727 C C . CYS A 1 469 ? 0.889 -12.281 -35.770 1.00 63.00 469 CYS A C 1
ATOM 3729 O O . CYS A 1 469 ? -0.107 -11.716 -36.219 1.00 63.00 469 CYS A O 1
ATOM 3731 N N . ARG A 1 470 ? 1.019 -13.621 -35.797 1.00 64.88 470 ARG A N 1
ATOM 3732 C CA . ARG A 1 470 ? 0.052 -14.569 -36.405 1.00 64.88 470 ARG A CA 1
ATOM 3733 C C . ARG A 1 470 ? -0.370 -14.197 -37.840 1.00 64.88 470 ARG A C 1
ATOM 3735 O O . ARG A 1 470 ? -1.533 -14.351 -38.216 1.00 64.88 470 ARG A O 1
ATOM 3742 N N . VAL A 1 471 ? 0.562 -13.678 -38.636 1.00 70.38 471 VAL A N 1
ATOM 3743 C CA . VAL A 1 471 ? 0.322 -13.280 -40.032 1.00 70.38 471 VAL A CA 1
ATOM 3744 C C . VAL A 1 471 ? 0.396 -14.511 -40.933 1.00 70.38 471 VAL A C 1
ATOM 3746 O O . VAL A 1 471 ? 1.297 -15.331 -40.781 1.00 70.38 471 VAL A O 1
ATOM 3749 N N . HIS A 1 472 ? -0.531 -14.638 -41.888 1.00 77.69 472 HIS A N 1
ATOM 3750 C CA . HIS A 1 472 ? -0.469 -15.717 -42.875 1.00 77.69 472 HIS A CA 1
ATOM 3751 C C . HIS A 1 472 ? 0.733 -15.503 -43.820 1.00 77.69 472 HIS A C 1
ATOM 3753 O O . HIS A 1 472 ? 0.881 -14.387 -44.332 1.00 77.69 472 HIS A O 1
ATOM 3759 N N . PRO A 1 473 ? 1.568 -16.518 -44.108 1.00 77.88 473 PRO A N 1
ATOM 3760 C CA . PRO A 1 473 ? 2.755 -16.360 -44.960 1.00 77.88 473 PRO A CA 1
ATOM 3761 C C . PRO A 1 473 ? 2.469 -15.802 -46.367 1.00 77.88 473 PRO A C 1
ATOM 3763 O O . PRO A 1 473 ? 3.274 -15.048 -46.913 1.00 77.88 473 PRO A O 1
ATOM 3766 N N . ASP A 1 474 ? 1.290 -16.100 -46.924 1.00 80.12 474 ASP A N 1
ATOM 3767 C CA . ASP A 1 474 ? 0.861 -15.639 -48.260 1.00 80.12 474 ASP A CA 1
ATOM 3768 C C . ASP A 1 474 ? 0.283 -14.217 -48.297 1.00 80.12 474 ASP A C 1
ATOM 3770 O O . ASP A 1 474 ? -0.314 -13.794 -49.291 1.00 80.12 474 ASP A O 1
ATOM 3774 N N . THR A 1 475 ? 0.432 -13.457 -47.213 1.00 81.94 475 THR A N 1
ATOM 3775 C CA . THR A 1 475 ? -0.065 -12.083 -47.166 1.00 81.94 475 THR A CA 1
ATOM 3776 C C . THR A 1 475 ? 0.655 -11.226 -48.212 1.00 81.94 475 THR A C 1
ATOM 3778 O O . THR A 1 475 ? 1.884 -11.124 -48.225 1.00 81.94 475 THR A O 1
ATOM 3781 N N . ARG A 1 476 ? -0.123 -10.606 -49.107 1.00 81.62 476 ARG A N 1
ATOM 3782 C CA . ARG A 1 476 ? 0.393 -9.832 -50.242 1.00 81.62 476 ARG A CA 1
ATOM 3783 C C . ARG A 1 476 ? 0.688 -8.382 -49.854 1.00 81.62 476 ARG A C 1
ATOM 3785 O O . ARG A 1 476 ? -0.057 -7.778 -49.086 1.00 81.62 476 ARG A O 1
ATOM 3792 N N . ASN A 1 477 ? 1.747 -7.811 -50.423 1.00 76.81 477 ASN A N 1
ATOM 3793 C CA . ASN A 1 477 ? 2.059 -6.383 -50.301 1.00 76.81 477 ASN A CA 1
ATOM 3794 C C . ASN A 1 477 ? 1.304 -5.519 -51.337 1.00 76.81 477 ASN A C 1
ATOM 3796 O O . ASN A 1 477 ? 0.521 -6.024 -52.140 1.00 76.81 477 ASN A O 1
ATOM 3800 N N . GLU A 1 478 ? 1.573 -4.208 -51.354 1.00 72.19 478 GLU A N 1
ATOM 3801 C CA . GLU A 1 478 ? 0.981 -3.222 -52.282 1.00 72.19 478 GLU A CA 1
ATOM 3802 C C . GLU A 1 478 ? 1.201 -3.530 -53.778 1.00 72.19 478 GLU A C 1
ATOM 3804 O O . GLU A 1 478 ? 0.462 -3.049 -54.636 1.00 72.19 478 GLU A O 1
ATOM 3809 N N . PHE A 1 479 ? 2.172 -4.388 -54.105 1.00 69.56 479 PHE A N 1
ATOM 3810 C CA . PHE A 1 479 ? 2.446 -4.847 -55.467 1.00 69.56 479 PHE A CA 1
ATOM 3811 C C . PHE A 1 479 ? 1.742 -6.166 -55.816 1.00 69.56 479 PHE A C 1
ATOM 3813 O O . PHE A 1 479 ? 1.889 -6.656 -56.937 1.00 69.56 479 PHE A O 1
ATOM 3820 N N . GLY A 1 480 ? 0.968 -6.730 -54.884 1.00 75.12 480 GLY A N 1
ATOM 3821 C CA . GLY A 1 480 ? 0.303 -8.023 -55.027 1.00 75.12 480 GLY A CA 1
ATOM 3822 C C . GLY A 1 480 ? 1.237 -9.216 -54.832 1.00 75.12 480 GLY A C 1
ATOM 3823 O O . GLY A 1 480 ? 0.868 -10.318 -55.236 1.00 75.12 480 GLY A O 1
ATOM 3824 N N . ARG A 1 481 ? 2.422 -9.006 -54.239 1.00 80.38 481 ARG A N 1
ATOM 3825 C CA . ARG A 1 481 ? 3.456 -10.036 -54.097 1.00 80.38 481 ARG A CA 1
ATOM 3826 C C . ARG A 1 481 ? 3.527 -10.625 -52.697 1.00 80.38 481 ARG A C 1
ATOM 3828 O O . ARG A 1 481 ? 3.352 -9.896 -51.720 1.00 80.38 481 ARG A O 1
ATOM 3835 N N . THR A 1 482 ? 3.817 -11.920 -52.604 1.00 85.00 482 THR A N 1
ATOM 3836 C CA . THR A 1 482 ? 4.024 -12.633 -51.331 1.00 85.00 482 THR A CA 1
ATOM 3837 C C . THR A 1 482 ? 5.474 -12.530 -50.855 1.00 85.00 482 THR A C 1
ATOM 3839 O O . THR A 1 482 ? 6.379 -12.195 -51.624 1.00 85.00 482 THR A O 1
ATOM 3842 N N . ALA A 1 483 ? 5.726 -12.844 -49.580 1.00 82.25 483 ALA A N 1
ATOM 3843 C CA . ALA A 1 483 ? 7.084 -12.871 -49.025 1.00 82.25 483 ALA A CA 1
ATOM 3844 C C . ALA A 1 483 ? 8.011 -13.833 -49.788 1.00 82.25 483 ALA A C 1
ATOM 3846 O O . ALA A 1 483 ? 9.188 -13.532 -49.977 1.00 82.25 483 ALA A O 1
ATOM 3847 N N . LEU A 1 484 ? 7.449 -14.932 -50.298 1.00 83.62 484 LEU A N 1
ATOM 3848 C CA . LEU A 1 484 ? 8.157 -15.933 -51.091 1.00 83.62 484 LEU A CA 1
ATOM 3849 C C . LEU A 1 484 ? 8.600 -15.405 -52.470 1.00 83.62 484 LEU A C 1
ATOM 3851 O O . LEU A 1 484 ? 9.601 -15.864 -53.001 1.00 83.62 484 LEU A O 1
ATOM 3855 N N . GLN A 1 485 ? 7.901 -14.420 -53.041 1.00 81.00 485 GLN A N 1
ATOM 3856 C CA . GLN A 1 485 ? 8.276 -13.789 -54.319 1.00 81.00 485 GLN A CA 1
ATOM 3857 C C . GLN A 1 485 ? 9.273 -12.632 -54.144 1.00 81.00 485 GLN A C 1
ATOM 3859 O O . GLN A 1 485 ? 10.013 -12.291 -55.061 1.00 81.00 485 GLN A O 1
ATOM 3864 N N . VAL A 1 486 ? 9.270 -11.982 -52.977 1.00 77.38 486 VAL A N 1
ATOM 3865 C CA . VAL A 1 486 ? 10.085 -10.782 -52.704 1.00 77.38 486 VAL A CA 1
ATOM 3866 C C . VAL A 1 486 ? 11.394 -11.118 -51.980 1.00 77.38 486 VAL A C 1
ATOM 3868 O O . VAL A 1 486 ? 12.283 -10.270 -51.903 1.00 77.38 486 VAL A O 1
ATOM 3871 N N . MET A 1 487 ? 11.536 -12.339 -51.450 1.00 76.69 487 MET A N 1
ATOM 3872 C CA . MET A 1 487 ? 12.770 -12.772 -50.794 1.00 76.69 487 MET A CA 1
ATOM 3873 C C . MET A 1 487 ? 13.988 -12.528 -51.691 1.00 76.69 487 MET A C 1
ATOM 3875 O O . MET A 1 487 ? 13.922 -12.745 -52.901 1.00 76.69 487 MET A O 1
ATOM 3879 N N . MET A 1 488 ? 15.099 -12.070 -51.098 1.00 61.44 488 MET A N 1
ATOM 3880 C CA . MET A 1 488 ? 16.370 -11.944 -51.818 1.00 61.44 488 MET A CA 1
ATOM 3881 C C . MET A 1 488 ? 16.701 -13.300 -52.447 1.00 61.44 488 MET A C 1
ATOM 3883 O O . MET A 1 488 ? 16.967 -14.280 -51.744 1.00 61.44 488 MET A O 1
ATOM 3887 N N . MET A 1 489 ? 16.579 -13.359 -53.771 1.00 63.81 489 MET A N 1
ATOM 3888 C CA . MET A 1 489 ? 16.591 -14.612 -54.510 1.00 63.81 489 MET A CA 1
ATOM 3889 C C . MET A 1 489 ? 17.988 -15.226 -54.353 1.00 63.81 489 MET A C 1
ATOM 3891 O O . MET A 1 489 ? 18.990 -14.536 -54.523 1.00 63.81 489 MET A O 1
ATOM 3895 N N . GLY A 1 490 ? 18.039 -16.471 -53.870 1.00 60.69 490 GLY A N 1
ATOM 3896 C CA . GLY A 1 490 ? 19.254 -17.137 -53.381 1.00 60.69 490 GLY A CA 1
ATOM 3897 C C . GLY A 1 490 ? 19.211 -17.521 -51.895 1.00 60.69 490 GLY A C 1
ATOM 3898 O O . GLY A 1 490 ? 20.007 -18.347 -51.454 1.00 60.69 490 GLY A O 1
ATOM 3899 N N . ASN A 1 491 ? 18.268 -16.990 -51.105 1.00 77.56 491 ASN A N 1
ATOM 3900 C CA . ASN A 1 491 ? 18.127 -17.363 -49.695 1.00 77.56 491 ASN A CA 1
ATOM 3901 C C . ASN A 1 491 ? 17.206 -18.583 -49.499 1.00 77.56 491 ASN A C 1
ATOM 3903 O O . ASN A 1 491 ? 16.064 -18.463 -49.046 1.00 77.56 491 ASN A O 1
ATOM 3907 N N . SER A 1 492 ? 17.733 -19.774 -49.800 1.00 77.81 492 SER A N 1
ATOM 3908 C CA . SER A 1 492 ? 17.043 -21.063 -49.613 1.00 77.81 492 SER A CA 1
ATOM 3909 C C . SER A 1 492 ? 16.554 -21.292 -48.174 1.00 77.81 492 SER A C 1
ATOM 3911 O O . SER A 1 492 ? 15.539 -21.953 -47.968 1.00 77.81 492 SER A O 1
ATOM 3913 N N . LYS A 1 493 ? 17.211 -20.684 -47.174 1.00 81.56 493 LYS A N 1
ATOM 3914 C CA . LYS A 1 493 ? 16.810 -20.768 -45.759 1.00 81.56 493 LYS A CA 1
ATOM 3915 C C . LYS A 1 493 ? 15.500 -20.033 -45.473 1.00 81.56 493 LYS A C 1
ATOM 3917 O O . LYS A 1 493 ? 14.661 -20.555 -44.748 1.00 81.56 493 LYS A O 1
ATOM 3922 N N . ILE A 1 494 ? 15.311 -18.838 -46.038 1.00 83.06 494 ILE A N 1
ATOM 3923 C CA . ILE A 1 494 ? 14.056 -18.082 -45.882 1.00 83.06 494 ILE A CA 1
ATOM 3924 C C . ILE A 1 494 ? 12.928 -18.758 -46.659 1.00 83.06 494 ILE A C 1
ATOM 3926 O O . ILE A 1 494 ? 11.816 -18.840 -46.145 1.00 83.06 494 ILE A O 1
ATOM 3930 N N . ALA A 1 495 ? 13.223 -19.285 -47.852 1.00 82.62 495 ALA A N 1
ATOM 3931 C CA . ALA A 1 495 ? 12.264 -20.069 -48.624 1.00 82.62 495 ALA A CA 1
ATOM 3932 C C . ALA A 1 495 ? 11.757 -21.270 -47.810 1.00 82.62 495 ALA A C 1
ATOM 3934 O O . ALA A 1 495 ? 10.551 -21.422 -47.633 1.00 82.62 495 ALA A O 1
ATOM 3935 N N . GLY A 1 496 ? 12.676 -22.060 -47.240 1.00 83.69 496 GLY A N 1
ATOM 3936 C CA . GLY A 1 496 ? 12.337 -23.197 -46.383 1.00 83.69 496 GLY A CA 1
ATOM 3937 C C . GLY A 1 496 ? 11.510 -22.796 -45.160 1.00 83.69 496 GLY A C 1
ATOM 3938 O O . GLY A 1 496 ? 10.483 -23.411 -44.899 1.00 83.69 496 GLY A O 1
ATOM 3939 N N . LEU A 1 497 ? 11.893 -21.718 -44.465 1.00 84.81 497 LEU A N 1
ATOM 3940 C CA . LEU A 1 497 ? 11.158 -21.211 -43.300 1.00 84.81 497 LEU A CA 1
ATOM 3941 C C . LEU A 1 497 ? 9.719 -20.791 -43.648 1.00 84.81 497 LEU A C 1
ATOM 3943 O O . LEU A 1 497 ? 8.790 -21.088 -42.900 1.00 84.81 497 LEU A O 1
ATOM 3947 N N . LEU A 1 498 ? 9.519 -20.089 -44.767 1.00 85.44 498 LEU A N 1
ATOM 3948 C CA . LEU A 1 498 ? 8.187 -19.659 -45.205 1.00 85.44 498 LEU A CA 1
ATOM 3949 C C . LEU A 1 498 ? 7.304 -20.858 -45.581 1.00 85.44 498 LEU A C 1
ATOM 3951 O O . LEU A 1 498 ? 6.130 -20.885 -45.215 1.00 85.44 498 LEU A O 1
ATOM 3955 N N . LEU A 1 499 ? 7.874 -21.854 -46.264 1.00 86.12 499 LEU A N 1
ATOM 3956 C CA . LEU A 1 499 ? 7.172 -23.073 -46.679 1.00 86.12 499 LEU A CA 1
ATOM 3957 C C . LEU A 1 499 ? 6.822 -23.967 -45.479 1.00 86.12 499 LEU A C 1
ATOM 3959 O O . LEU A 1 499 ? 5.689 -24.430 -45.380 1.00 86.12 499 LEU A O 1
ATOM 3963 N N . GLU A 1 500 ? 7.730 -24.126 -44.508 1.00 85.75 500 GLU A N 1
ATOM 3964 C CA . GLU A 1 500 ? 7.470 -24.861 -43.258 1.00 85.75 500 GLU A CA 1
ATOM 3965 C C . GLU A 1 500 ? 6.313 -24.237 -42.459 1.00 85.75 500 GLU A C 1
ATOM 3967 O O . GLU A 1 500 ? 5.512 -24.939 -41.840 1.00 85.75 500 GLU A O 1
ATOM 3972 N N . LYS A 1 501 ? 6.186 -22.905 -42.505 1.00 83.12 501 LYS A N 1
ATOM 3973 C CA . LYS A 1 501 ? 5.096 -22.163 -41.856 1.00 83.12 501 LYS A CA 1
ATOM 3974 C C . LYS A 1 501 ? 3.809 -22.099 -42.696 1.00 83.12 501 LYS A C 1
ATOM 3976 O O . LYS A 1 501 ? 2.862 -21.441 -42.268 1.00 83.12 501 LYS A O 1
ATOM 3981 N N . GLY A 1 502 ? 3.746 -22.799 -43.834 1.00 82.25 502 GLY A N 1
ATOM 3982 C CA . GLY A 1 502 ? 2.528 -22.996 -44.627 1.00 82.25 502 GLY A CA 1
ATOM 3983 C C . GLY A 1 502 ? 2.307 -22.009 -45.777 1.00 82.25 502 GLY A C 1
ATOM 3984 O O . GLY A 1 502 ? 1.157 -21.780 -46.137 1.00 82.25 502 GLY A O 1
ATOM 3985 N N . ALA A 1 503 ? 3.362 -21.401 -46.334 1.00 84.69 503 ALA A N 1
ATOM 3986 C CA . ALA A 1 503 ? 3.252 -20.605 -47.563 1.00 84.69 503 ALA A CA 1
ATOM 3987 C C . ALA A 1 503 ? 2.920 -21.478 -48.786 1.00 84.69 503 ALA A C 1
ATOM 3989 O O . ALA A 1 503 ? 3.517 -22.542 -48.959 1.00 84.69 503 ALA A O 1
ATOM 3990 N N . ASP A 1 504 ? 2.036 -21.008 -49.669 1.00 85.19 504 ASP A N 1
ATOM 3991 C CA . ASP A 1 504 ? 1.746 -21.676 -50.942 1.00 85.19 504 ASP A CA 1
ATOM 3992 C C . ASP A 1 504 ? 2.775 -21.257 -52.021 1.00 85.19 504 ASP A C 1
ATOM 3994 O O . ASP A 1 504 ? 2.861 -20.079 -52.397 1.00 85.19 504 ASP A O 1
ATOM 3998 N N . PRO A 1 505 ? 3.571 -22.199 -52.568 1.00 85.56 505 PRO A N 1
ATOM 3999 C CA . PRO A 1 505 ? 4.577 -21.890 -53.581 1.00 85.56 505 PRO A CA 1
ATOM 4000 C C . PRO A 1 505 ? 4.001 -21.540 -54.962 1.00 85.56 505 PRO A C 1
ATOM 4002 O O . PRO A 1 505 ? 4.754 -21.109 -55.837 1.00 85.56 505 PRO A O 1
ATOM 4005 N N . ASN A 1 506 ? 2.696 -21.719 -55.184 1.00 86.62 506 ASN A N 1
ATOM 4006 C CA . ASN A 1 506 ? 2.042 -21.525 -56.481 1.00 86.62 506 ASN A CA 1
ATOM 4007 C C . ASN A 1 506 ? 1.295 -20.190 -56.598 1.00 86.62 506 ASN A C 1
ATOM 4009 O O . ASN A 1 506 ? 0.649 -19.926 -57.615 1.00 86.62 506 ASN A O 1
ATOM 4013 N N . VAL A 1 507 ? 1.384 -19.325 -55.585 1.00 85.12 507 VAL A N 1
ATOM 4014 C CA . VAL A 1 507 ? 0.700 -18.030 -55.593 1.00 85.12 507 VAL A CA 1
ATOM 4015 C C . VAL A 1 507 ? 1.243 -17.150 -56.720 1.00 85.12 507 VAL A C 1
ATOM 4017 O O . VAL A 1 507 ? 2.438 -16.868 -56.786 1.00 85.12 507 VAL A O 1
ATOM 4020 N N . GLN A 1 508 ? 0.347 -16.679 -57.591 1.00 84.81 508 GLN A N 1
ATOM 4021 C CA . GLN A 1 508 ? 0.672 -15.770 -58.692 1.00 84.81 508 GLN A CA 1
ATOM 4022 C C . GLN A 1 508 ? 0.411 -14.307 -58.319 1.00 84.81 508 GLN A C 1
ATOM 4024 O O . GLN A 1 508 ? -0.619 -13.981 -57.710 1.00 84.81 508 GLN A O 1
ATOM 4029 N N . ASP A 1 509 ? 1.335 -13.423 -58.703 1.00 82.56 509 ASP A N 1
ATOM 4030 C CA . ASP A 1 509 ? 1.130 -11.975 -58.636 1.00 82.56 509 ASP A CA 1
ATOM 4031 C C . ASP A 1 509 ? 0.187 -11.477 -59.756 1.00 82.56 509 ASP A C 1
ATOM 4033 O O . ASP A 1 509 ? -0.357 -12.249 -60.549 1.00 82.56 509 ASP A O 1
ATOM 4037 N N . LYS A 1 510 ? -0.030 -10.159 -59.831 1.00 80.06 510 LYS A N 1
ATOM 4038 C CA . LYS A 1 510 ? -0.892 -9.515 -60.845 1.00 80.06 510 LYS A CA 1
ATOM 4039 C C . LYS A 1 510 ? -0.456 -9.745 -62.303 1.00 80.06 510 LYS A C 1
ATOM 4041 O O . LYS A 1 510 ? -1.237 -9.463 -63.204 1.00 80.06 510 LYS A O 1
ATOM 4046 N N . HIS A 1 511 ? 0.767 -10.223 -62.528 1.00 80.56 511 HIS A N 1
ATOM 4047 C CA . HIS A 1 511 ? 1.332 -10.545 -63.836 1.00 80.56 511 HIS A CA 1
ATOM 4048 C C . HIS A 1 511 ? 1.360 -12.057 -64.106 1.00 80.56 511 HIS A C 1
ATOM 4050 O O . HIS A 1 511 ? 2.005 -12.508 -65.052 1.00 80.56 511 HIS A O 1
ATOM 4056 N N . GLY A 1 512 ? 0.692 -12.863 -63.274 1.00 82.38 512 GLY A N 1
ATOM 4057 C CA . GLY A 1 512 ? 0.754 -14.320 -63.370 1.00 82.38 512 GLY A CA 1
ATOM 4058 C C . GLY A 1 512 ? 2.102 -14.896 -62.922 1.00 82.38 512 GLY A C 1
ATOM 4059 O O . GLY A 1 512 ? 2.358 -16.081 -63.124 1.00 82.38 512 GLY A O 1
ATOM 4060 N N . ILE A 1 513 ? 2.986 -14.093 -62.321 1.00 84.69 513 ILE A N 1
ATOM 4061 C CA . ILE A 1 513 ? 4.323 -14.545 -61.938 1.00 84.69 513 ILE A CA 1
ATOM 4062 C C . ILE A 1 513 ? 4.212 -15.302 -60.614 1.00 84.69 513 ILE A C 1
ATOM 4064 O O . ILE A 1 513 ? 3.781 -14.752 -59.603 1.00 84.69 513 ILE A O 1
ATOM 4068 N N . ALA A 1 514 ? 4.590 -16.579 -60.637 1.00 87.00 514 ALA A N 1
ATOM 4069 C CA . ALA A 1 514 ? 4.755 -17.422 -59.449 1.00 87.00 514 ALA A CA 1
ATOM 4070 C C . ALA A 1 514 ? 6.229 -17.444 -58.983 1.00 87.00 514 ALA A C 1
ATOM 4072 O O . ALA A 1 514 ? 7.109 -17.233 -59.822 1.00 87.00 514 ALA A O 1
ATOM 4073 N N . PRO A 1 515 ? 6.532 -17.782 -57.712 1.00 87.38 515 PRO A N 1
ATOM 4074 C CA . PRO A 1 515 ? 7.902 -17.893 -57.190 1.00 87.38 515 PRO A CA 1
ATOM 4075 C C . PRO A 1 515 ? 8.881 -18.674 -58.085 1.00 87.38 515 PRO A C 1
ATOM 4077 O O . PRO A 1 515 ? 10.044 -18.300 -58.221 1.00 87.38 515 PRO A O 1
ATOM 4080 N N . VAL A 1 516 ? 8.408 -19.728 -58.760 1.00 87.62 516 VAL A N 1
ATOM 4081 C CA . VAL A 1 516 ? 9.211 -20.526 -59.707 1.00 87.62 516 VAL A CA 1
ATOM 4082 C C . VAL A 1 516 ? 9.658 -19.752 -60.950 1.00 87.62 516 VAL A C 1
ATOM 4084 O O . VAL A 1 516 ? 10.745 -20.007 -61.459 1.00 87.62 516 VAL A O 1
ATOM 4087 N N . HIS A 1 517 ? 8.866 -18.789 -61.429 1.00 86.94 517 HIS A N 1
ATOM 4088 C CA . HIS A 1 517 ? 9.236 -17.927 -62.557 1.00 86.94 517 HIS A CA 1
ATOM 4089 C C . HIS A 1 517 ? 10.356 -16.968 -62.166 1.00 86.94 517 HIS A C 1
ATOM 4091 O O . HIS A 1 517 ? 11.269 -16.718 -62.946 1.00 86.94 517 HIS A O 1
ATOM 4097 N N . ASP A 1 518 ? 10.292 -16.444 -60.946 1.00 85.31 518 ASP A N 1
ATOM 4098 C CA . ASP A 1 518 ? 11.291 -15.534 -60.403 1.00 85.31 518 ASP A CA 1
ATOM 4099 C C . ASP A 1 518 ? 12.625 -16.250 -60.137 1.00 85.31 518 ASP A C 1
ATOM 4101 O O . ASP A 1 518 ? 13.685 -15.751 -60.528 1.00 85.31 518 ASP A O 1
ATOM 4105 N N . ALA A 1 519 ? 12.580 -17.467 -59.582 1.00 85.75 519 ALA A N 1
ATOM 4106 C CA . ALA A 1 519 ? 13.755 -18.328 -59.447 1.00 85.75 519 ALA A CA 1
ATOM 4107 C C . ALA A 1 519 ? 14.353 -18.701 -60.819 1.00 85.75 519 ALA A C 1
ATOM 4109 O O . ALA A 1 519 ? 15.573 -18.698 -60.988 1.00 85.75 519 ALA A O 1
ATOM 4110 N N . ALA A 1 520 ? 13.501 -18.954 -61.818 1.00 86.75 520 ALA A N 1
ATOM 4111 C CA . ALA A 1 520 ? 13.929 -19.245 -63.182 1.00 86.75 520 ALA A CA 1
ATOM 4112 C C . ALA A 1 520 ? 14.551 -18.038 -63.897 1.00 86.75 520 ALA A C 1
ATOM 4114 O O . ALA A 1 520 ? 15.505 -18.211 -64.649 1.00 86.75 520 ALA A O 1
ATOM 4115 N N . ARG A 1 521 ? 14.054 -16.822 -63.637 1.00 86.38 521 ARG A N 1
ATOM 4116 C CA . ARG A 1 521 ? 14.602 -15.576 -64.194 1.00 86.38 521 ARG A CA 1
ATOM 4117 C C . ARG A 1 521 ? 15.979 -15.237 -63.632 1.00 86.38 521 ARG A C 1
ATOM 4119 O O . ARG A 1 521 ? 16.823 -14.689 -64.328 1.00 86.38 521 ARG A O 1
ATOM 4126 N N . THR A 1 522 ? 16.192 -15.532 -62.355 1.00 83.06 522 THR A N 1
ATOM 4127 C CA . THR A 1 522 ? 17.410 -15.148 -61.631 1.00 83.06 522 THR A CA 1
ATOM 4128 C C . THR A 1 522 ? 18.498 -16.218 -61.616 1.00 83.06 522 THR A C 1
ATOM 4130 O O . THR A 1 522 ? 19.648 -15.890 -61.342 1.00 83.06 522 THR A O 1
ATOM 4133 N N . GLY A 1 523 ? 18.169 -17.474 -61.931 1.00 82.56 523 GLY A N 1
ATOM 4134 C CA . GLY A 1 523 ? 19.150 -18.556 -62.053 1.00 82.56 523 GLY A CA 1
ATOM 4135 C C . GLY A 1 523 ? 19.482 -19.282 -60.743 1.00 82.56 523 GLY A C 1
ATOM 4136 O O . GLY A 1 523 ? 20.405 -20.094 -60.715 1.00 82.56 523 GLY A O 1
ATOM 4137 N N . PHE A 1 524 ? 18.751 -19.033 -59.650 1.00 85.25 524 PHE A N 1
ATOM 4138 C CA . PHE A 1 524 ? 19.035 -19.644 -58.343 1.00 85.25 524 PHE A CA 1
ATOM 4139 C C . PHE A 1 524 ? 18.479 -21.069 -58.225 1.00 85.25 524 PHE A C 1
ATOM 4141 O O . PHE A 1 524 ? 17.378 -21.287 -57.708 1.00 85.25 524 PHE A O 1
ATOM 4148 N N . LEU A 1 525 ? 19.278 -22.048 -58.662 1.00 85.25 525 LEU A N 1
ATOM 4149 C CA . LEU A 1 525 ? 18.923 -23.470 -58.646 1.00 85.25 525 LEU A CA 1
ATOM 4150 C C . LEU A 1 525 ? 18.527 -23.981 -57.249 1.00 85.25 525 LEU A C 1
ATOM 4152 O O . LEU A 1 525 ? 17.509 -24.655 -57.132 1.00 85.25 525 LEU A O 1
ATOM 4156 N N . ASP A 1 526 ? 19.257 -23.617 -56.191 1.00 86.25 526 ASP A N 1
ATOM 4157 C CA . ASP A 1 526 ? 18.978 -24.083 -54.820 1.00 86.25 526 ASP A CA 1
ATOM 4158 C C . ASP A 1 526 ? 17.595 -23.638 -54.321 1.00 86.25 526 ASP A C 1
ATOM 4160 O O . ASP A 1 526 ? 16.877 -24.380 -53.656 1.00 86.25 526 ASP A O 1
ATOM 4164 N N . THR A 1 527 ? 17.194 -22.410 -54.662 1.00 84.44 527 THR A N 1
ATOM 4165 C CA . THR A 1 527 ? 15.870 -21.886 -54.297 1.00 84.44 527 THR A CA 1
ATOM 4166 C C . THR A 1 527 ? 14.777 -22.588 -55.101 1.00 84.44 527 THR A C 1
ATOM 4168 O O . THR A 1 527 ? 13.727 -22.928 -54.560 1.00 84.44 527 THR A O 1
ATOM 4171 N N . LEU A 1 528 ? 15.037 -22.851 -56.385 1.00 87.12 528 LEU A N 1
ATOM 4172 C CA . LEU 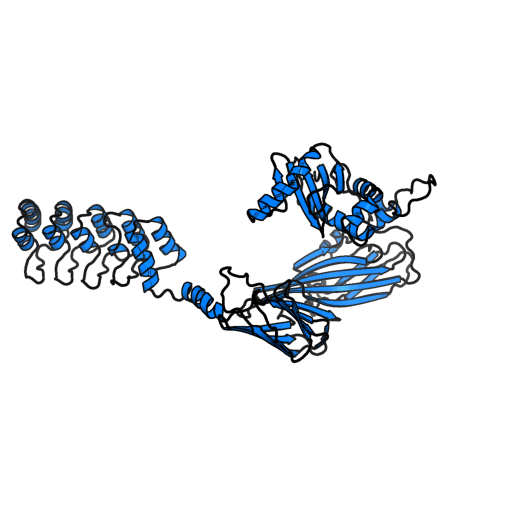A 1 528 ? 14.125 -23.582 -57.257 1.00 87.12 528 LEU A CA 1
ATOM 4173 C C . LEU A 1 528 ? 13.927 -25.037 -56.803 1.00 87.12 528 LEU A C 1
ATOM 4175 O O . LEU A 1 528 ? 12.800 -25.524 -56.830 1.00 87.12 528 LEU A O 1
ATOM 4179 N N . GLN A 1 529 ? 14.988 -25.711 -56.350 1.00 88.38 529 GLN A N 1
ATOM 4180 C CA . GLN A 1 529 ? 14.911 -27.060 -55.782 1.00 88.38 529 GLN A CA 1
ATOM 4181 C C . GLN A 1 529 ? 14.012 -27.085 -54.546 1.00 88.38 529 GLN A C 1
ATOM 4183 O O . GLN A 1 529 ? 13.052 -27.851 -54.524 1.00 88.38 529 GLN A O 1
ATOM 4188 N N . VAL A 1 530 ? 14.237 -26.179 -53.585 1.00 87.75 530 VAL A N 1
ATOM 4189 C CA . VAL A 1 530 ? 13.412 -26.073 -52.368 1.00 87.75 530 VAL A CA 1
ATOM 4190 C C . VAL A 1 530 ? 11.939 -25.812 -52.702 1.00 87.75 530 VAL A C 1
ATOM 4192 O O . VAL A 1 530 ? 11.057 -26.423 -52.101 1.00 87.75 530 VAL A O 1
ATOM 4195 N N . LEU A 1 531 ? 11.647 -24.946 -53.678 1.00 87.56 531 LEU A N 1
ATOM 4196 C CA . LEU A 1 531 ? 10.273 -24.690 -54.123 1.00 87.56 531 LEU A CA 1
ATOM 4197 C C . LEU A 1 531 ? 9.620 -25.950 -54.714 1.00 87.56 531 LEU A C 1
ATOM 4199 O O . LEU A 1 531 ? 8.499 -26.293 -54.341 1.00 87.56 531 LEU A O 1
ATOM 4203 N N . VAL A 1 532 ? 10.312 -26.657 -55.613 1.00 87.62 532 VAL A N 1
ATOM 4204 C CA . VAL A 1 532 ? 9.782 -27.864 -56.273 1.00 87.62 532 VAL A CA 1
ATOM 4205 C C . VAL A 1 532 ? 9.605 -29.020 -55.284 1.00 87.62 532 VAL A C 1
ATOM 4207 O O . VAL A 1 532 ? 8.591 -29.713 -55.339 1.00 87.62 532 VAL A O 1
ATOM 4210 N N . GLU A 1 533 ? 10.532 -29.199 -54.341 1.00 87.75 533 GLU A N 1
ATOM 4211 C CA . GLU A 1 533 ? 10.425 -30.196 -53.264 1.00 87.75 533 GLU A CA 1
ATOM 4212 C C . GLU A 1 533 ? 9.213 -29.952 -52.355 1.00 87.75 533 GLU A C 1
ATOM 4214 O O . GLU A 1 533 ? 8.609 -30.905 -51.866 1.00 87.75 533 GLU A O 1
ATOM 4219 N N . ASN A 1 534 ? 8.807 -28.690 -52.186 1.00 86.38 534 ASN A N 1
ATOM 4220 C CA . ASN A 1 534 ? 7.636 -28.290 -51.403 1.00 86.38 534 ASN A CA 1
ATOM 4221 C C . ASN A 1 534 ? 6.364 -28.099 -52.256 1.00 86.38 534 ASN A C 1
ATOM 4223 O O . ASN A 1 534 ? 5.412 -27.461 -51.813 1.00 86.38 534 ASN A O 1
ATOM 4227 N N . GLY A 1 535 ? 6.314 -28.667 -53.468 1.00 83.88 535 GLY A N 1
ATOM 4228 C CA . GLY A 1 535 ? 5.084 -28.752 -54.266 1.00 83.88 535 GLY A CA 1
ATOM 4229 C C . GLY A 1 535 ? 4.829 -27.593 -55.235 1.00 83.88 535 GLY A C 1
ATOM 4230 O O . GLY A 1 535 ? 3.688 -27.398 -55.665 1.00 83.88 535 GLY A O 1
ATOM 4231 N N . ALA A 1 536 ? 5.855 -26.824 -55.609 1.00 86.94 536 ALA A N 1
ATOM 4232 C CA . ALA A 1 536 ? 5.723 -25.823 -56.665 1.00 86.94 536 ALA A CA 1
ATOM 4233 C C . ALA A 1 536 ? 5.535 -26.467 -58.051 1.00 86.94 536 ALA A C 1
ATOM 4235 O O . ALA A 1 536 ? 6.316 -27.325 -58.470 1.00 86.94 536 ALA A O 1
ATOM 4236 N N . SER A 1 537 ? 4.531 -26.017 -58.804 1.00 86.88 537 SER A N 1
ATOM 4237 C CA . SER A 1 537 ? 4.266 -26.489 -60.162 1.00 86.88 537 SER A CA 1
ATOM 4238 C C . SER A 1 537 ? 5.143 -25.756 -61.178 1.00 86.88 537 SER A C 1
ATOM 4240 O O . SER A 1 537 ? 5.088 -24.538 -61.337 1.00 86.88 537 SER A O 1
ATOM 4242 N N . VAL A 1 538 ? 5.942 -26.523 -61.917 1.00 86.75 538 VAL A N 1
ATOM 4243 C CA . VAL A 1 538 ? 6.840 -26.016 -62.970 1.00 86.75 538 VAL A CA 1
ATOM 4244 C C . VAL A 1 538 ? 6.135 -25.756 -64.307 1.00 86.75 538 VAL A C 1
ATOM 4246 O O . VAL A 1 538 ? 6.771 -25.294 -65.252 1.00 86.75 538 VAL A O 1
ATOM 4249 N N . ASN A 1 539 ? 4.832 -26.051 -64.387 1.00 87.50 539 ASN A N 1
ATOM 4250 C CA . ASN A 1 539 ? 3.983 -25.877 -65.571 1.00 87.50 539 ASN A CA 1
ATOM 4251 C C . ASN A 1 539 ? 2.911 -24.796 -65.360 1.00 87.50 539 ASN A C 1
ATOM 4253 O O . ASN A 1 539 ? 1.835 -24.856 -65.950 1.00 87.50 539 ASN A O 1
ATOM 4257 N N . ILE A 1 540 ? 3.181 -23.818 -64.493 1.00 86.19 540 ILE A N 1
ATOM 4258 C CA . ILE A 1 540 ? 2.311 -22.652 -64.309 1.00 86.19 540 ILE A CA 1
ATOM 4259 C C . ILE A 1 540 ? 2.637 -21.634 -65.410 1.00 86.19 540 ILE A C 1
ATOM 4261 O O . ILE A 1 540 ? 3.796 -21.246 -65.503 1.00 86.19 540 ILE A O 1
ATOM 4265 N N . PRO A 1 541 ? 1.669 -21.192 -66.230 1.00 87.31 541 PRO A N 1
ATOM 4266 C CA . PRO A 1 541 ? 1.889 -20.121 -67.197 1.00 87.31 541 PRO A CA 1
ATOM 4267 C C . PRO A 1 541 ? 1.769 -18.732 -66.553 1.00 87.31 541 PRO A C 1
ATOM 4269 O O . PRO A 1 541 ? 0.864 -18.491 -65.749 1.00 87.31 541 PRO A O 1
ATOM 4272 N N . ASP A 1 542 ? 2.642 -17.802 -66.947 1.00 86.44 542 ASP A N 1
ATOM 4273 C CA . ASP A 1 542 ? 2.501 -16.374 -66.633 1.00 86.44 542 ASP A CA 1
ATOM 4274 C C . ASP A 1 542 ? 1.425 -15.677 -67.500 1.00 86.44 542 ASP A C 1
ATOM 4276 O O . ASP A 1 542 ? 0.761 -16.303 -68.332 1.00 86.44 542 ASP A O 1
ATOM 4280 N N . GLN A 1 543 ? 1.241 -14.357 -67.339 1.00 86.38 543 GLN A N 1
ATOM 4281 C CA . GLN A 1 543 ? 0.277 -13.573 -68.135 1.00 86.38 543 GLN A CA 1
ATOM 4282 C C . GLN A 1 543 ? 0.501 -13.640 -69.656 1.00 86.38 543 GLN A C 1
ATOM 4284 O O . GLN A 1 543 ? -0.441 -13.391 -70.404 1.00 86.38 543 GLN A O 1
ATOM 4289 N N . ASN A 1 544 ? 1.718 -13.960 -70.110 1.00 83.88 544 ASN A N 1
ATOM 4290 C CA . ASN A 1 544 ? 2.091 -14.104 -71.518 1.00 83.88 544 ASN A CA 1
ATOM 4291 C C . ASN A 1 544 ? 2.030 -15.573 -71.978 1.00 83.88 544 ASN A C 1
ATOM 4293 O O . ASN A 1 544 ? 2.458 -15.908 -73.086 1.00 83.88 544 ASN A O 1
ATOM 4297 N N . GLY A 1 545 ? 1.528 -16.476 -71.132 1.00 84.62 545 GLY A N 1
ATOM 4298 C CA . GLY A 1 545 ? 1.532 -17.911 -71.384 1.00 84.62 545 GLY A CA 1
ATOM 4299 C C . GLY A 1 545 ? 2.925 -18.540 -71.317 1.00 84.62 545 GLY A C 1
ATOM 4300 O O . GLY A 1 545 ? 3.081 -19.668 -71.773 1.00 84.62 545 GLY A O 1
ATOM 4301 N N . ALA A 1 546 ? 3.944 -17.850 -70.803 1.00 87.38 546 ALA A N 1
ATOM 4302 C CA . ALA A 1 546 ? 5.291 -18.389 -70.686 1.00 87.38 546 ALA A CA 1
ATOM 4303 C C . ALA A 1 546 ? 5.423 -19.235 -69.412 1.00 87.38 546 ALA A C 1
ATOM 4305 O O . ALA A 1 546 ? 5.115 -18.780 -68.314 1.00 87.38 546 ALA A O 1
ATOM 4306 N N . LEU A 1 547 ? 5.903 -20.471 -69.564 1.00 89.88 547 LEU A N 1
ATOM 4307 C CA . LEU A 1 547 ? 6.324 -21.319 -68.437 1.00 89.88 547 LEU A CA 1
ATOM 4308 C C . LEU A 1 547 ? 7.687 -20.869 -67.871 1.00 89.88 547 LEU A C 1
ATOM 4310 O O . LEU A 1 547 ? 8.485 -20.301 -68.626 1.00 89.88 547 LEU A O 1
ATOM 4314 N N . PRO A 1 548 ? 8.038 -21.230 -66.619 1.00 89.38 548 PRO A N 1
ATOM 4315 C CA . PRO A 1 548 ? 9.345 -20.934 -66.025 1.00 89.38 548 PRO A CA 1
ATOM 4316 C C . PRO A 1 548 ? 10.534 -21.348 -66.903 1.00 89.38 548 PRO A C 1
ATOM 4318 O O . PRO A 1 548 ? 11.526 -20.627 -66.976 1.00 89.38 548 PRO A O 1
ATOM 4321 N N . ILE A 1 549 ? 10.423 -22.462 -67.638 1.00 87.88 549 ILE A N 1
ATOM 4322 C CA . ILE A 1 549 ? 11.476 -22.920 -68.555 1.00 87.88 549 ILE A CA 1
ATOM 4323 C C . ILE A 1 549 ? 11.719 -21.962 -69.731 1.00 87.88 549 ILE A C 1
ATOM 4325 O O . ILE A 1 549 ? 12.866 -21.770 -70.121 1.00 87.88 549 ILE A O 1
ATOM 4329 N N . HIS A 1 550 ? 10.679 -21.307 -70.260 1.00 87.19 550 HIS A N 1
ATOM 4330 C CA . HIS A 1 550 ? 10.839 -20.306 -71.321 1.00 87.19 550 HIS A CA 1
ATOM 4331 C C . HIS A 1 550 ? 11.652 -19.112 -70.814 1.00 87.19 550 HIS A C 1
ATOM 4333 O O . HIS A 1 550 ? 12.531 -18.622 -71.518 1.00 87.19 550 HIS A O 1
ATOM 4339 N N . ILE A 1 551 ? 11.395 -18.687 -69.571 1.00 86.12 551 ILE A N 1
ATOM 4340 C CA . ILE A 1 551 ? 12.124 -17.594 -68.920 1.00 86.12 551 ILE A CA 1
ATOM 4341 C C . ILE A 1 551 ? 13.582 -17.998 -68.669 1.00 86.12 551 ILE A C 1
ATOM 4343 O O . ILE A 1 551 ? 14.483 -17.247 -69.024 1.00 86.12 551 ILE A O 1
ATOM 4347 N N . ALA A 1 552 ? 13.833 -19.198 -68.137 1.00 87.38 552 ALA A N 1
ATOM 4348 C CA . ALA A 1 552 ? 15.194 -19.682 -67.892 1.00 87.38 552 ALA A CA 1
ATOM 4349 C C . ALA A 1 552 ? 16.041 -19.763 -69.176 1.00 87.38 552 ALA A C 1
ATOM 4351 O O . ALA A 1 552 ? 17.225 -19.429 -69.157 1.00 87.38 552 ALA A O 1
ATOM 4352 N N . ILE A 1 553 ? 15.435 -20.179 -70.296 1.00 86.00 553 ILE A N 1
ATOM 4353 C CA . ILE A 1 553 ? 16.091 -20.220 -71.612 1.00 86.00 553 ILE A CA 1
ATOM 4354 C C . ILE A 1 553 ? 16.379 -18.808 -72.122 1.00 86.00 553 ILE A C 1
ATOM 4356 O O . ILE A 1 553 ? 17.455 -18.565 -72.669 1.00 86.00 553 ILE A O 1
ATOM 4360 N N . TRP A 1 554 ? 15.433 -17.881 -71.959 1.00 84.19 554 TRP A N 1
ATOM 4361 C CA . TRP A 1 554 ? 15.609 -16.498 -72.392 1.00 84.19 554 TRP A CA 1
ATOM 4362 C C . TRP A 1 554 ? 16.738 -15.801 -71.621 1.00 84.19 554 TRP A C 1
ATOM 4364 O O . TRP A 1 554 ? 17.572 -15.139 -72.233 1.00 84.19 554 TRP A O 1
ATOM 4374 N N . GLU A 1 555 ? 16.817 -16.025 -70.310 1.00 84.31 555 GLU A N 1
ATOM 4375 C CA . GLU A 1 555 ? 17.841 -15.442 -69.433 1.00 84.31 555 GLU A CA 1
ATOM 4376 C C . GLU A 1 555 ? 19.190 -16.194 -69.469 1.00 84.31 555 GLU A C 1
ATOM 4378 O O . GLU A 1 555 ? 20.190 -15.703 -68.950 1.00 84.31 555 GLU A O 1
ATOM 4383 N N . GLY A 1 556 ? 19.259 -17.373 -70.102 1.00 84.56 556 GLY A N 1
ATOM 4384 C CA . GLY A 1 556 ? 20.515 -18.105 -70.315 1.00 84.56 556 GLY A CA 1
ATOM 4385 C C . GLY A 1 556 ? 20.963 -19.024 -69.170 1.00 84.56 556 GLY A C 1
ATOM 4386 O O . GLY A 1 556 ? 22.115 -19.467 -69.156 1.00 84.56 556 GLY A O 1
ATOM 4387 N N . HIS A 1 557 ? 20.085 -19.347 -68.216 1.00 87.06 557 HIS A N 1
ATOM 4388 C CA . HIS A 1 557 ? 20.438 -20.103 -67.005 1.00 87.06 557 HIS A CA 1
ATOM 4389 C C . HIS A 1 557 ? 20.482 -21.615 -67.247 1.00 87.06 557 HIS A C 1
ATOM 4391 O O . HIS A 1 557 ? 19.524 -22.338 -66.965 1.00 87.06 557 HIS A O 1
ATOM 4397 N N . ARG A 1 558 ? 21.619 -22.111 -67.751 1.00 83.12 558 ARG A N 1
ATOM 4398 C CA . ARG A 1 558 ? 21.819 -23.525 -68.129 1.00 83.12 558 ARG A CA 1
ATOM 4399 C C . ARG A 1 558 ? 21.408 -24.522 -67.041 1.00 83.12 558 ARG A C 1
ATOM 4401 O O . ARG A 1 558 ? 20.690 -25.473 -67.342 1.00 83.12 558 ARG A O 1
ATOM 4408 N N . ASP A 1 559 ? 21.859 -24.316 -65.808 1.00 84.69 559 ASP A N 1
ATOM 4409 C CA . ASP A 1 559 ? 21.661 -25.279 -64.716 1.00 84.69 559 ASP A CA 1
ATOM 4410 C C . ASP A 1 559 ? 20.179 -25.385 -64.323 1.00 84.69 559 ASP A C 1
ATOM 4412 O O . ASP A 1 559 ? 19.662 -26.471 -64.055 1.00 84.69 559 ASP A O 1
ATOM 4416 N N . VAL A 1 560 ? 19.461 -24.262 -64.392 1.00 86.19 560 VAL A N 1
ATOM 4417 C CA . VAL A 1 560 ? 18.010 -24.210 -64.193 1.00 86.19 560 VAL A CA 1
ATOM 4418 C C . VAL A 1 560 ? 17.267 -24.886 -65.346 1.00 86.19 560 VAL A C 1
ATOM 4420 O O . VAL A 1 560 ? 16.339 -25.655 -65.101 1.00 86.19 560 VAL A O 1
ATOM 4423 N N . VAL A 1 561 ? 17.683 -24.665 -66.598 1.00 86.38 561 VAL A N 1
ATOM 4424 C CA . VAL A 1 561 ? 17.085 -25.333 -67.767 1.00 86.38 561 VAL A CA 1
ATOM 4425 C C . VAL A 1 561 ? 17.282 -26.845 -67.692 1.00 86.38 561 VAL A C 1
ATOM 4427 O O . VAL A 1 561 ? 16.335 -27.589 -67.929 1.00 86.38 561 VAL A O 1
ATOM 4430 N N . GLN A 1 562 ? 18.467 -27.319 -67.300 1.00 85.25 562 GLN A N 1
ATOM 4431 C CA . GLN A 1 562 ? 18.730 -28.748 -67.122 1.00 85.25 562 GLN A CA 1
ATOM 4432 C C . GLN A 1 562 ? 17.874 -29.361 -66.000 1.00 85.25 562 GLN A C 1
ATOM 4434 O O . GLN A 1 562 ? 17.447 -30.510 -66.109 1.00 85.25 562 GLN A O 1
ATOM 4439 N N . PHE A 1 563 ? 17.583 -28.599 -64.943 1.00 87.44 563 PHE A N 1
ATOM 4440 C CA . PHE A 1 563 ? 16.710 -29.040 -63.856 1.00 87.44 563 PHE A CA 1
ATOM 4441 C C . PHE A 1 563 ? 15.218 -29.056 -64.239 1.00 87.44 563 PHE A C 1
ATOM 4443 O O . PHE A 1 563 ? 14.496 -29.984 -63.857 1.00 87.44 563 PHE A O 1
ATOM 4450 N N . LEU A 1 564 ? 14.755 -28.054 -64.994 1.00 86.00 564 LEU A N 1
ATOM 4451 C CA . LEU A 1 564 ? 13.355 -27.908 -65.406 1.00 86.00 564 LEU A CA 1
ATOM 4452 C C . LEU A 1 564 ? 12.982 -28.776 -66.616 1.00 86.00 564 LEU A C 1
ATOM 4454 O O . LEU A 1 564 ? 11.862 -29.275 -66.658 1.00 86.00 564 LEU A O 1
ATOM 4458 N N . ALA A 1 565 ? 13.895 -29.011 -67.565 1.00 84.06 565 ALA A N 1
ATOM 4459 C CA . ALA A 1 565 ? 13.628 -29.754 -68.804 1.00 84.06 565 ALA A CA 1
ATOM 4460 C C . ALA A 1 565 ? 12.902 -31.105 -68.617 1.00 84.06 565 ALA A C 1
ATOM 4462 O O . ALA A 1 565 ? 11.925 -31.327 -69.327 1.00 84.06 565 ALA A O 1
ATOM 4463 N N . PRO A 1 566 ? 13.282 -31.984 -67.666 1.00 83.75 566 PRO A N 1
ATOM 4464 C CA . PRO A 1 566 ? 12.569 -33.248 -67.453 1.00 83.75 566 PRO A CA 1
ATOM 4465 C C . PRO A 1 566 ? 11.225 -33.106 -66.717 1.00 83.75 566 PRO A C 1
ATOM 4467 O O . PRO A 1 566 ? 10.480 -34.076 -66.616 1.00 83.75 566 PRO A O 1
ATOM 4470 N N . ARG A 1 567 ? 10.927 -31.938 -66.135 1.00 82.44 567 ARG A N 1
ATOM 4471 C CA . ARG A 1 567 ? 9.749 -31.706 -65.277 1.00 82.44 567 ARG A CA 1
ATOM 4472 C C . ARG A 1 567 ? 8.704 -30.801 -65.940 1.00 82.44 567 ARG A C 1
ATOM 4474 O O . ARG A 1 567 ? 7.550 -30.794 -65.511 1.00 82.44 567 ARG A O 1
ATOM 4481 N N . SER A 1 568 ? 9.099 -30.045 -66.962 1.00 83.88 568 SER A N 1
ATOM 4482 C CA . SER A 1 568 ? 8.257 -29.073 -67.660 1.00 83.88 568 SER A CA 1
ATOM 4483 C C . SER A 1 568 ? 7.672 -29.614 -68.969 1.00 83.88 568 SER A C 1
ATOM 4485 O O . SER A 1 568 ? 8.276 -30.445 -69.641 1.00 83.88 568 SER A O 1
ATOM 4487 N N . ASP A 1 569 ? 6.512 -29.095 -69.372 1.00 82.88 569 ASP A N 1
ATOM 4488 C CA . ASP A 1 569 ? 5.920 -29.368 -70.682 1.00 82.88 569 ASP A CA 1
ATOM 4489 C C . ASP A 1 569 ? 6.631 -28.557 -71.776 1.00 82.88 569 ASP A C 1
ATOM 4491 O O . ASP A 1 569 ? 6.354 -27.379 -72.007 1.00 82.88 569 ASP A O 1
ATOM 4495 N N . LEU A 1 570 ? 7.564 -29.212 -72.466 1.00 79.88 570 LEU A N 1
ATOM 4496 C CA . LEU A 1 570 ? 8.358 -28.619 -73.545 1.00 79.88 570 LEU A CA 1
ATOM 4497 C C . LEU A 1 570 ? 7.541 -28.302 -74.810 1.00 79.88 570 LEU A C 1
ATOM 4499 O O . LEU A 1 570 ? 8.042 -27.596 -75.688 1.00 79.88 570 LEU A O 1
ATOM 4503 N N . LYS A 1 571 ? 6.311 -28.824 -74.926 1.00 80.31 571 LYS A N 1
ATOM 4504 C CA . LYS A 1 571 ? 5.420 -28.609 -76.079 1.00 80.31 571 LYS A CA 1
ATOM 4505 C C . LYS A 1 571 ? 4.473 -27.429 -75.885 1.00 80.31 571 LYS A C 1
ATOM 4507 O O . LYS A 1 571 ? 3.829 -27.016 -76.849 1.00 80.31 571 LYS A O 1
ATOM 4512 N N . HIS A 1 572 ? 4.382 -26.892 -74.669 1.00 82.94 572 HIS A N 1
ATOM 4513 C CA . HIS A 1 572 ? 3.562 -25.725 -74.378 1.00 82.94 572 HIS A CA 1
ATOM 4514 C C . HIS A 1 572 ? 4.062 -24.514 -75.171 1.00 82.94 572 HIS A C 1
ATOM 4516 O O . HIS A 1 572 ? 5.238 -24.159 -75.095 1.00 82.94 572 HIS A O 1
ATOM 4522 N N . ALA A 1 573 ? 3.163 -23.878 -75.919 1.00 84.75 573 ALA A N 1
ATOM 4523 C CA . ALA A 1 573 ? 3.452 -22.650 -76.644 1.00 84.75 573 ALA A CA 1
ATOM 4524 C C . ALA A 1 573 ? 2.977 -21.439 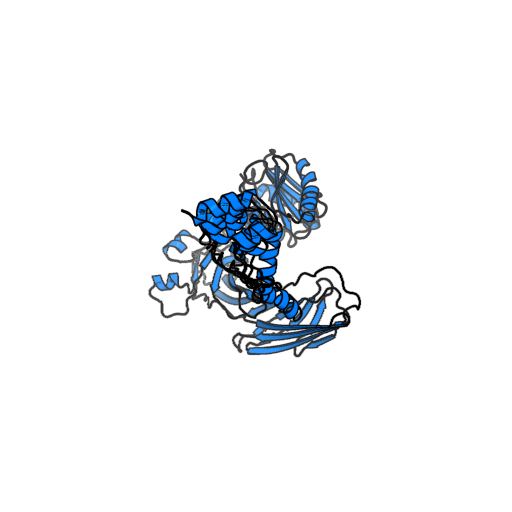-75.834 1.00 84.75 573 ALA A C 1
ATOM 4526 O O . ALA A 1 573 ? 1.852 -21.415 -75.329 1.00 84.75 573 ALA A O 1
ATOM 4527 N N . ASN A 1 574 ? 3.828 -20.419 -75.728 1.00 83.81 574 ASN A N 1
ATOM 4528 C CA . ASN A 1 574 ? 3.438 -19.135 -75.146 1.00 83.81 574 ASN A CA 1
ATOM 4529 C C . ASN A 1 574 ? 2.461 -18.368 -76.070 1.00 83.81 574 ASN A C 1
ATOM 4531 O O . ASN A 1 574 ? 2.115 -18.824 -77.161 1.00 83.81 574 ASN A O 1
ATOM 4535 N N . GLN A 1 575 ? 2.015 -17.174 -75.668 1.00 81.94 575 GLN A N 1
ATOM 4536 C CA . GLN A 1 575 ? 1.077 -16.370 -76.469 1.00 81.94 575 GLN A CA 1
ATOM 4537 C C . GLN A 1 575 ? 1.625 -15.920 -77.834 1.00 81.94 575 GLN A C 1
ATOM 4539 O O . GLN A 1 575 ? 0.833 -15.609 -78.723 1.00 81.94 575 GLN A O 1
ATOM 4544 N N . SER A 1 576 ? 2.947 -15.910 -78.038 1.00 79.81 576 SER A N 1
ATOM 4545 C CA . SER A 1 576 ? 3.569 -15.682 -79.351 1.00 79.81 576 SER A CA 1
ATOM 4546 C C . SER A 1 576 ? 3.684 -16.958 -80.200 1.00 79.81 576 SER A C 1
ATOM 4548 O O . SER A 1 576 ? 4.245 -16.914 -81.294 1.00 79.81 576 SER A O 1
ATOM 4550 N N . GLY A 1 577 ? 3.140 -18.088 -79.733 1.00 82.00 577 GLY A N 1
ATOM 4551 C CA . GLY A 1 577 ? 3.163 -19.373 -80.432 1.00 82.00 577 GLY A CA 1
ATOM 4552 C C . GLY A 1 577 ? 4.522 -20.076 -80.391 1.00 82.00 577 GLY A C 1
ATOM 4553 O O . GLY A 1 577 ? 4.741 -21.005 -81.163 1.00 82.00 577 GLY A O 1
ATOM 4554 N N . GLN A 1 578 ? 5.440 -19.636 -79.527 1.00 82.44 578 GLN A N 1
ATOM 4555 C CA . GLN A 1 578 ? 6.791 -20.180 -79.414 1.00 82.44 578 GLN A CA 1
ATOM 4556 C C . GLN A 1 578 ? 6.834 -21.261 -78.335 1.00 82.44 578 GLN A C 1
ATOM 4558 O O . GLN A 1 578 ? 6.429 -21.024 -77.196 1.00 82.44 578 GLN A O 1
ATOM 4563 N N . THR A 1 579 ? 7.361 -22.432 -78.691 1.00 85.56 579 THR A N 1
ATOM 4564 C CA . THR A 1 579 ? 7.721 -23.485 -77.729 1.00 85.56 579 THR A CA 1
ATOM 4565 C C . THR A 1 579 ? 9.070 -23.185 -77.069 1.00 85.56 579 THR A C 1
ATOM 4567 O O . THR A 1 579 ? 9.826 -22.324 -77.531 1.00 85.56 579 THR A O 1
ATOM 4570 N N . ALA A 1 580 ? 9.439 -23.944 -76.032 1.00 80.38 580 ALA A N 1
ATOM 4571 C CA . ALA A 1 580 ? 10.746 -23.827 -75.378 1.00 80.38 580 ALA A CA 1
ATOM 4572 C C . ALA A 1 580 ? 11.917 -23.925 -76.382 1.00 80.38 580 ALA A C 1
ATOM 4574 O O . ALA A 1 580 ? 12.908 -23.203 -76.261 1.00 80.38 580 ALA A O 1
ATOM 4575 N N . ILE A 1 581 ? 11.780 -24.754 -77.426 1.00 81.38 581 ILE A N 1
ATOM 4576 C CA . ILE A 1 581 ? 12.789 -24.896 -78.489 1.00 81.38 581 ILE A CA 1
ATOM 4577 C C . ILE A 1 581 ? 12.848 -23.648 -79.376 1.00 81.38 581 ILE A C 1
ATOM 4579 O O . ILE A 1 581 ? 13.932 -23.224 -79.776 1.00 81.38 581 ILE A O 1
ATOM 4583 N N . ASP A 1 582 ? 11.701 -23.053 -79.703 1.00 81.94 582 ASP A N 1
ATOM 4584 C CA . ASP A 1 582 ? 11.653 -21.865 -80.560 1.00 81.94 582 ASP A CA 1
ATOM 4585 C C . ASP A 1 582 ? 12.259 -20.649 -79.849 1.00 81.94 582 ASP A C 1
ATOM 4587 O O . ASP A 1 582 ? 12.968 -19.859 -80.476 1.00 81.94 582 ASP A O 1
ATOM 4591 N N . VAL A 1 583 ? 12.067 -20.546 -78.528 1.00 81.19 583 VAL A N 1
ATOM 4592 C CA . VAL A 1 583 ? 12.734 -19.542 -77.685 1.00 81.19 583 VAL A CA 1
ATOM 4593 C C . VAL A 1 583 ? 14.246 -19.796 -77.629 1.00 81.19 583 VAL A C 1
ATOM 4595 O O . VAL A 1 583 ? 15.027 -18.865 -77.813 1.00 81.19 583 VAL A O 1
ATOM 4598 N N . ALA A 1 584 ? 14.689 -21.050 -77.477 1.00 81.12 584 ALA A N 1
ATOM 4599 C CA . ALA A 1 584 ? 16.116 -21.392 -77.471 1.00 81.12 584 ALA A CA 1
ATOM 4600 C C . ALA A 1 584 ? 16.815 -21.095 -78.814 1.00 81.12 584 ALA A C 1
ATOM 4602 O O . ALA A 1 584 ? 17.961 -20.636 -78.826 1.00 81.12 584 ALA A O 1
ATOM 4603 N N . ARG A 1 585 ? 16.120 -21.296 -79.946 1.00 78.69 585 ARG A N 1
ATOM 4604 C CA . ARG A 1 585 ? 16.598 -20.879 -81.279 1.00 78.69 585 ARG A CA 1
ATOM 4605 C C . ARG A 1 585 ? 16.728 -19.365 -81.385 1.00 78.69 585 ARG A C 1
ATOM 4607 O O . ARG A 1 585 ? 17.740 -18.888 -81.891 1.00 78.69 585 ARG A O 1
ATOM 4614 N N . ALA A 1 586 ? 15.721 -18.625 -80.920 1.00 75.56 586 ALA A N 1
ATOM 4615 C CA . ALA A 1 586 ? 15.699 -17.166 -80.987 1.00 75.56 586 ALA A CA 1
ATOM 4616 C C . ALA A 1 586 ? 16.787 -16.511 -80.117 1.00 75.56 586 ALA A C 1
ATOM 4618 O O . ALA A 1 586 ? 17.396 -15.535 -80.547 1.00 75.56 586 ALA A O 1
ATOM 4619 N N . SER A 1 587 ? 17.087 -17.076 -78.943 1.00 71.31 587 SER A N 1
ATOM 4620 C CA . SER A 1 587 ? 18.133 -16.574 -78.037 1.00 71.31 587 SER A CA 1
ATOM 4621 C C . SER A 1 587 ? 19.568 -16.965 -78.440 1.00 71.31 587 SER A C 1
ATOM 4623 O O . SER A 1 587 ? 20.515 -16.583 -77.757 1.00 71.31 587 SER A O 1
ATOM 4625 N N . CYS A 1 588 ? 19.757 -17.706 -79.543 1.00 63.97 588 CYS A N 1
ATOM 4626 C CA . CYS A 1 588 ? 21.060 -18.072 -80.120 1.00 63.97 588 CYS A CA 1
ATOM 4627 C C . CYS A 1 588 ? 22.032 -18.779 -79.141 1.00 63.97 588 CYS A C 1
ATOM 4629 O O . CYS A 1 588 ? 23.223 -18.468 -79.093 1.00 63.97 588 CYS A O 1
ATOM 4631 N N . VAL A 1 589 ? 21.531 -19.755 -78.375 1.00 67.62 589 VAL A N 1
ATOM 4632 C CA . VAL A 1 589 ? 22.261 -20.469 -77.303 1.00 67.62 589 VAL A CA 1
ATOM 4633 C C . VAL A 1 589 ? 22.372 -21.974 -77.625 1.00 67.62 589 VAL A C 1
ATOM 4635 O O . VAL A 1 589 ? 21.514 -22.761 -77.216 1.00 67.62 589 VAL A O 1
ATOM 4638 N N . PRO A 1 590 ? 23.425 -22.415 -78.356 1.00 64.12 590 PRO A N 1
ATOM 4639 C CA . PRO A 1 590 ? 23.523 -23.774 -78.909 1.00 64.12 590 PRO A CA 1
ATOM 4640 C C . PRO A 1 590 ? 23.507 -24.881 -77.847 1.00 64.12 590 PRO A C 1
ATOM 4642 O O . PRO A 1 590 ? 22.870 -25.910 -78.027 1.00 64.12 590 PRO A O 1
ATOM 4645 N N . HIS A 1 591 ? 24.147 -24.648 -76.699 1.00 67.38 591 HIS A N 1
ATOM 4646 C CA . HIS A 1 591 ? 24.302 -25.655 -75.643 1.00 67.38 591 HIS A CA 1
ATOM 4647 C C . HIS A 1 591 ? 23.010 -25.981 -74.876 1.00 67.38 591 HIS A C 1
ATOM 4649 O O . HIS A 1 591 ? 22.922 -27.032 -74.245 1.00 67.38 591 HIS A O 1
ATOM 4655 N N . MET A 1 592 ? 22.009 -25.094 -74.896 1.00 69.12 592 MET A N 1
ATOM 4656 C CA . MET A 1 592 ? 20.706 -25.367 -74.276 1.00 69.12 592 MET A CA 1
ATOM 4657 C C . MET A 1 592 ? 19.781 -26.148 -75.213 1.00 69.12 592 MET A C 1
ATOM 4659 O O . MET A 1 592 ? 18.940 -26.905 -74.736 1.00 69.12 592 MET A O 1
ATOM 4663 N N . MET A 1 593 ? 19.980 -26.034 -76.531 1.00 67.19 593 MET A N 1
ATOM 4664 C CA . MET A 1 593 ? 19.249 -26.822 -77.527 1.00 67.19 593 MET A CA 1
ATOM 4665 C C . MET A 1 593 ? 19.549 -28.315 -77.379 1.00 67.19 593 MET A C 1
ATOM 4667 O O . MET A 1 593 ? 18.611 -29.106 -77.346 1.00 67.19 593 MET A O 1
ATOM 4671 N N . ASP A 1 594 ? 20.818 -28.693 -77.201 1.00 68.69 594 ASP A N 1
ATOM 4672 C CA . ASP A 1 594 ? 21.214 -30.094 -76.990 1.00 68.69 594 ASP A CA 1
ATOM 4673 C C . ASP A 1 594 ? 20.526 -30.701 -75.751 1.00 68.69 594 ASP A C 1
ATOM 4675 O O . ASP A 1 594 ? 19.968 -31.798 -75.813 1.00 68.69 594 ASP A O 1
ATOM 4679 N N . SER A 1 595 ? 20.489 -29.952 -74.641 1.00 67.69 595 SER A N 1
ATOM 4680 C CA . SER A 1 595 ? 19.822 -30.365 -73.397 1.00 67.69 595 SER A CA 1
ATOM 4681 C C . SER A 1 595 ? 18.305 -30.512 -73.550 1.00 67.69 595 SER A C 1
ATOM 4683 O O . SER A 1 595 ? 17.720 -31.411 -72.948 1.00 67.69 595 SER A O 1
ATOM 4685 N N . LEU A 1 596 ? 17.653 -29.662 -74.350 1.00 71.75 596 LEU A N 1
ATOM 4686 C CA . LEU A 1 596 ? 16.212 -29.747 -74.614 1.00 71.75 596 LEU A CA 1
ATOM 4687 C C . LEU A 1 596 ? 15.881 -30.903 -75.571 1.00 71.75 596 LEU A C 1
ATOM 4689 O O . LEU A 1 596 ? 14.943 -31.656 -75.317 1.00 71.75 596 LEU A O 1
ATOM 4693 N N . PHE A 1 597 ? 16.668 -31.101 -76.636 1.00 69.75 597 PHE A N 1
ATOM 4694 C CA . PHE A 1 597 ? 16.463 -32.195 -77.593 1.00 69.75 597 PHE A CA 1
ATOM 4695 C C . PHE A 1 597 ? 16.620 -33.579 -76.959 1.00 69.75 597 PHE A C 1
ATOM 4697 O O . PHE A 1 597 ? 15.861 -34.485 -77.315 1.00 69.75 597 PHE A O 1
ATOM 4704 N N . ALA A 1 598 ? 17.546 -33.720 -76.002 1.00 69.19 598 ALA A N 1
ATOM 4705 C CA . ALA A 1 598 ? 17.763 -34.957 -75.256 1.00 69.19 598 ALA A CA 1
ATOM 4706 C C . ALA A 1 598 ? 16.517 -35.433 -74.484 1.00 69.19 598 ALA A C 1
ATOM 4708 O O . ALA A 1 598 ? 16.324 -36.636 -74.350 1.00 69.19 598 ALA A O 1
ATOM 4709 N N . HIS A 1 599 ? 15.658 -34.513 -74.027 1.00 66.00 599 HIS A N 1
ATOM 4710 C CA . HIS A 1 599 ? 14.480 -34.822 -73.200 1.00 66.00 599 HIS A CA 1
ATOM 4711 C C . HIS A 1 599 ? 13.155 -34.862 -73.982 1.00 66.00 599 HIS A C 1
ATOM 4713 O O . HIS A 1 599 ? 12.131 -35.250 -73.437 1.00 66.00 599 HIS A O 1
ATOM 4719 N N . ILE A 1 600 ? 13.147 -34.463 -75.259 1.00 61.12 600 ILE A N 1
ATOM 4720 C CA . ILE A 1 600 ? 11.957 -34.534 -76.134 1.00 61.12 600 ILE A CA 1
ATOM 4721 C C . ILE A 1 600 ? 11.852 -35.896 -76.841 1.00 61.12 600 ILE A C 1
ATOM 4723 O O . ILE A 1 600 ? 10.766 -36.291 -77.266 1.00 61.12 600 ILE A O 1
ATOM 4727 N N . HIS A 1 601 ? 12.981 -36.598 -76.974 1.00 53.59 601 HIS A N 1
ATOM 4728 C CA . HIS A 1 601 ? 13.091 -37.906 -77.630 1.00 53.59 601 HIS A CA 1
ATOM 4729 C C . HIS A 1 601 ? 13.243 -39.082 -76.644 1.00 53.59 601 HIS A C 1
ATOM 4731 O O . HIS A 1 601 ? 13.389 -40.220 -77.093 1.00 53.59 601 HIS A O 1
ATOM 4737 N N . SER A 1 602 ? 13.215 -38.814 -75.334 1.00 45.50 602 SER A N 1
ATOM 4738 C CA . SER A 1 602 ? 13.071 -39.802 -74.252 1.00 45.50 602 SER A CA 1
ATOM 4739 C C . SER A 1 602 ? 11.619 -39.877 -73.810 1.00 45.50 602 SER A C 1
ATOM 4741 O O . SER A 1 602 ? 11.125 -41.003 -73.592 1.00 45.50 602 SER A O 1
#

Foldseek 3Di:
DAFQKKFKAFLVQHTLDIDGAAPPDDPVVSVVVVVQQVVCVVVVNHDCWDDDDQKIWRWDDDDRIIIITIDSDPHDSVQRVVLSVLLVVLLCVQQVDDDSVSCNVQVVLNVVCVPQQDHSRHGAQSANVLCCQQSPSPPPDDDPDNSPRAVLSVDPNVQAHFFQDDPAWAKEKEWEWAWAWEAEQVRHTPFIKIKIWIKMFTRHHGFKKKKWDKQACVLCVVVVNNPDQHFHFPDKDADPQFDVVCCVPRVIGIGGDRHGMDTGMMTMDGDDDDDQKDKDWAWDDDAQWKIKIKIKIAGADDQVWKKAWKKKKAAADLQWADKDKDWPAADWDQDNVRRIIIGTHGIGGHGDMIMMMIMTTGHNDDDPDDDDQFFIAMKIKIKQDDPSPMDGPDMDIGDPVPDDYYYHYIYMYIHDNGTYGHDYVVCVVVVCVVVCVVPVPPLAVLQVQLLVCQLVLPQVSNVCSCVVVVRQQQRAYPQQHGSLQSGPQQNLVSLLVSLVSPDDQCDATPFQDGSLLSNLLVLRPSNNVSSVVSPHQQARATNQRDGSLLNNLLNVNQVSNLVSLLRYDQCRATNVRDGSLNSNVVSVPVVSNVSNVVNVVD

pLDDT: mean 84.68, std 12.89, range [31.03, 96.56]

Secondary structure (DSSP, 8-state):
---SEEEEE-TT--EEEEEESSS-S-GGGGGGHHHHHHHHHHTT---SEEEETTEEEEEEEETTEEEEEEESS---HHHHHHHHHHHHHHHHHHHSS-SHHHHHHTHHHHHHHHHHHEETTEE----HHHHTTTS-SS---S-----PPPHHHHSS--S--TT---SS-EEEEEEEEEEEEEE-TTS-EEEEEEEEEEEEEEE-SS--EEEEEE-BHHHHHHTT--SS--B--SEEEE-TTB-HHHHHHH--EEE-PPSEEEEEEEEEEE--PPPSEEEEEEEEEETTTEEEEEEEEEE-S-TT-EEEEEEEEEE--TT-EEEEEEESSSEEEEEGGGTEEEEEEEEEETT-EEEEEEEEE--SSPPSS----PPEEEEEEEET--SS---EEEEEEE-TT----EEEEEEEEEEEEEEEPPPBTTHHHHTHHHHHHHH---HHHHHHHHHHHHHTT-HHHHHHHHHHH---TT---TTS--HHHHS-TT-HHHHHHHHHTT--TT---TTS--HHHHHHHHT-HHHHHHHHHTT--TT---TTS--HHHHHHHHT-HHHHHHHTTTS-TT---TTS--HHHHHHHTT-HHHHHHHHHHH--

Sequence (602 aa):
MSASAIFVLDLKGKVLICRNYKGDVNMADIDHFMPLLMQQEEEGMICPVITRGNVHFMWIKHSNLYLVATTNKNSNASLVYSFLYKLVEVFTEYFKELEEESIQDNFVVVYELLDELMDFGFPQTTDSKILQEYITQEGAKLEVAKTKVPTTVTNAVSWRSEGIKYKKNEVFIDVIESINVLVNANGSVMSSDIVGSIKLKTMLSGMPELRLGLNDRVLFALTGRDKGKTVMMEDVKFHQCVRLSRFESDRTISFIPPDGESELMSYRINTHVKPLIWIESVIEKFSHSRVEIMVKAKGQFKKQSVANNVEIRVPVPSDADSPKFKTSTGNAKYVPEKDMVLWTIKSFPGGKEFLMRAHFGLPSVENDELEGKPPITVKFEIPYFTVSGIQVRYMKIIEKSGYQALPWVRYITQSGDYQLRTNDSDSNVLTKARTEFRMVLSQMDAGKALTAAAAKGNASEVQRILEECRVHPDTRNEFGRTALQVMMMGNSKIAGLLLEKGADPNVQDKHGIAPVHDAARTGFLDTLQVLVENGASVNIPDQNGALPIHIAIWEGHRDVVQFLAPRSDLKHANQSGQTAIDVARASCVPHMMDSLFAHIHS

Radius of gyration: 38.97 Å; chains: 1; bounding box: 63×70×124 Å

Organism: Oryzias javanicus (NCBI:txid123683)